Protein AF-A0A7V7XGS9-F1 (afdb_monomer)

Structure (mmCIF, N/CA/C/O backbone):
data_AF-A0A7V7XGS9-F1
#
_entry.id   AF-A0A7V7XGS9-F1
#
loop_
_atom_site.group_PDB
_atom_site.id
_atom_site.type_symbol
_atom_site.label_atom_id
_atom_site.label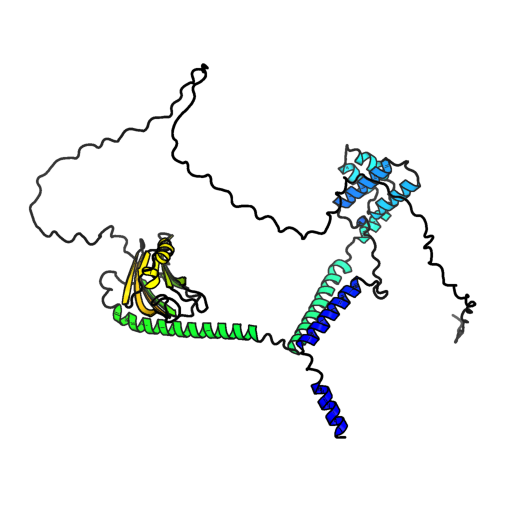_alt_id
_atom_site.label_comp_id
_atom_site.label_asym_id
_atom_site.label_entity_id
_atom_site.label_seq_id
_atom_site.pdbx_PDB_ins_code
_atom_site.Cartn_x
_atom_site.Cartn_y
_atom_site.Cartn_z
_atom_site.occupancy
_atom_site.B_iso_or_equiv
_atom_site.auth_seq_id
_atom_site.auth_comp_id
_atom_site.auth_asym_id
_atom_site.auth_atom_id
_atom_site.pdbx_PDB_model_num
ATOM 1 N N . MET A 1 1 ? 42.562 -49.412 29.687 1.00 55.22 1 MET A N 1
ATOM 2 C CA . MET A 1 1 ? 42.410 -48.013 29.217 1.00 55.22 1 MET A CA 1
ATOM 3 C C . MET A 1 1 ? 41.811 -47.921 27.812 1.00 55.22 1 MET A C 1
ATOM 5 O O . MET A 1 1 ? 40.943 -47.083 27.612 1.00 55.22 1 MET A O 1
ATOM 9 N N . GLU A 1 2 ? 42.191 -48.779 26.857 1.00 61.09 2 GLU A N 1
ATOM 10 C CA . GLU A 1 2 ? 41.624 -48.753 25.491 1.00 61.09 2 GLU A CA 1
ATOM 11 C C . GLU A 1 2 ? 40.155 -49.194 25.409 1.00 61.09 2 GLU A C 1
ATOM 13 O O . GLU A 1 2 ? 39.359 -48.478 24.814 1.00 61.09 2 GLU A O 1
ATOM 18 N N . ARG A 1 3 ? 39.739 -50.252 26.124 1.00 57.97 3 ARG A N 1
ATOM 19 C CA . ARG A 1 3 ? 38.319 -50.682 26.173 1.00 57.97 3 ARG A CA 1
ATOM 20 C C . ARG A 1 3 ? 37.342 -49.615 26.691 1.00 57.97 3 ARG A C 1
ATOM 22 O O . ARG A 1 3 ? 36.207 -49.552 26.239 1.00 57.97 3 ARG A O 1
ATOM 29 N N . ILE A 1 4 ? 37.774 -48.759 27.620 1.00 60.94 4 ILE A N 1
ATOM 30 C CA . ILE A 1 4 ? 36.944 -47.664 28.162 1.00 60.94 4 ILE A CA 1
ATOM 31 C C . ILE A 1 4 ? 36.828 -46.521 27.140 1.00 60.94 4 ILE A C 1
ATOM 33 O O . ILE A 1 4 ? 35.797 -45.856 27.043 1.00 60.94 4 ILE A O 1
ATOM 37 N N . ARG A 1 5 ? 37.878 -46.311 26.337 1.00 60.81 5 ARG A N 1
ATOM 38 C CA . ARG A 1 5 ? 37.898 -45.320 25.258 1.00 60.81 5 ARG A CA 1
ATOM 39 C C . ARG A 1 5 ? 36.966 -45.739 24.113 1.00 60.81 5 ARG A C 1
ATOM 41 O O . ARG A 1 5 ? 36.257 -44.889 23.582 1.00 60.81 5 ARG A O 1
ATOM 48 N N . ASP A 1 6 ? 36.907 -47.038 23.833 1.00 64.88 6 ASP A N 1
ATOM 49 C CA . ASP A 1 6 ? 36.059 -47.633 22.794 1.00 64.88 6 ASP A CA 1
ATOM 50 C C . ASP A 1 6 ? 34.569 -47.659 23.166 1.00 64.88 6 ASP A C 1
ATOM 52 O O . ASP A 1 6 ? 33.706 -47.340 22.346 1.00 64.88 6 ASP A O 1
ATOM 56 N N . LEU A 1 7 ? 34.253 -47.922 24.440 1.00 60.09 7 LEU A N 1
ATOM 57 C CA . LEU A 1 7 ? 32.881 -47.837 24.956 1.00 60.09 7 LEU A CA 1
ATOM 58 C C . LEU A 1 7 ? 32.335 -46.403 24.919 1.00 60.09 7 LEU A C 1
ATOM 60 O O . LEU A 1 7 ? 31.182 -46.187 24.554 1.00 60.09 7 LEU A O 1
ATOM 64 N N . ARG A 1 8 ? 33.168 -45.401 25.225 1.00 56.25 8 ARG A N 1
ATOM 65 C CA . ARG A 1 8 ? 32.782 -43.983 25.139 1.00 56.25 8 ARG A CA 1
ATOM 66 C C . ARG A 1 8 ? 32.550 -43.522 23.697 1.00 56.25 8 ARG A C 1
ATOM 68 O O . ARG A 1 8 ? 31.664 -42.703 23.458 1.00 56.25 8 ARG A O 1
ATOM 75 N N . ASN A 1 9 ? 33.324 -44.041 22.746 1.00 55.41 9 ASN A N 1
ATOM 76 C CA . ASN A 1 9 ? 33.142 -43.731 21.329 1.00 55.41 9 ASN A CA 1
ATOM 77 C C . ASN A 1 9 ? 31.916 -44.455 20.750 1.00 55.41 9 ASN A C 1
ATOM 79 O O . ASN A 1 9 ? 31.153 -43.833 20.020 1.00 55.41 9 ASN A O 1
ATOM 83 N N . SER A 1 10 ? 31.648 -45.697 21.164 1.00 56.78 10 SER A N 1
ATOM 84 C CA . SER A 1 10 ? 30.438 -46.435 20.766 1.00 56.78 10 SER A CA 1
ATOM 85 C C . SER A 1 10 ? 29.153 -45.833 21.353 1.00 56.78 10 SER A C 1
ATOM 87 O O . SER A 1 10 ? 28.139 -45.755 20.664 1.00 56.78 10 SER A O 1
ATOM 89 N N . ALA A 1 11 ? 29.195 -45.302 22.581 1.00 51.62 11 ALA A N 1
ATOM 90 C CA . ALA A 1 11 ? 28.055 -44.604 23.185 1.00 51.62 11 ALA A CA 1
ATOM 91 C C . ALA A 1 11 ? 27.705 -43.282 22.470 1.00 51.62 11 ALA A C 1
ATOM 93 O O . ALA A 1 11 ? 26.536 -42.909 22.398 1.00 51.62 11 ALA A O 1
ATOM 94 N N . ARG A 1 12 ? 28.696 -42.591 21.884 1.00 50.59 12 ARG A N 1
ATOM 95 C CA . ARG A 1 12 ? 28.474 -41.401 21.039 1.00 50.59 12 ARG A CA 1
ATOM 96 C C . ARG A 1 12 ? 27.896 -41.723 19.659 1.00 50.59 12 ARG A C 1
ATOM 98 O O . ARG A 1 12 ? 27.376 -40.819 19.017 1.00 50.59 12 ARG A O 1
ATOM 105 N N . VAL A 1 13 ? 27.986 -42.974 19.209 1.00 52.97 13 VAL A N 1
ATOM 106 C CA . VAL A 1 13 ? 27.478 -43.416 17.900 1.00 52.97 13 VAL A CA 1
ATOM 107 C C . VAL A 1 13 ? 26.014 -43.872 17.977 1.00 52.97 13 VAL A C 1
ATOM 109 O O . VAL A 1 13 ? 25.307 -43.797 16.977 1.00 52.97 13 VAL A O 1
ATOM 112 N N . MET A 1 14 ? 25.515 -44.273 19.153 1.00 52.50 14 MET A N 1
ATOM 113 C CA . MET A 1 14 ? 24.128 -44.744 19.315 1.00 52.50 14 MET A CA 1
ATOM 114 C C . MET A 1 14 ? 23.097 -43.666 19.669 1.00 52.50 14 MET A C 1
ATOM 116 O O . MET A 1 14 ? 21.901 -43.917 19.546 1.00 52.50 14 MET A O 1
ATOM 120 N N . LEU A 1 15 ? 23.521 -42.464 20.065 1.00 53.41 15 LEU A N 1
ATOM 121 C CA . LEU A 1 15 ? 22.613 -41.334 20.246 1.00 53.41 15 LEU A CA 1
ATOM 122 C C . LEU A 1 15 ? 22.899 -40.307 19.149 1.00 53.41 15 LEU A C 1
ATOM 124 O O . LEU A 1 15 ? 23.962 -39.680 19.189 1.00 53.41 15 LEU A O 1
ATOM 128 N N . PRO A 1 16 ? 21.999 -40.117 18.162 1.00 55.34 16 PRO A N 1
ATOM 129 C CA . PRO A 1 16 ? 22.164 -39.027 17.212 1.00 55.34 16 PRO A CA 1
ATOM 130 C C . PRO A 1 16 ? 22.300 -37.723 18.010 1.00 55.34 16 PRO A C 1
ATOM 132 O O . PRO A 1 16 ? 21.575 -37.554 18.997 1.00 55.34 16 PRO A O 1
ATOM 135 N N . PRO A 1 17 ? 23.216 -36.807 17.637 1.00 56.19 17 PRO A N 1
ATOM 136 C CA . PRO A 1 17 ? 23.360 -35.540 18.337 1.00 56.19 17 PRO A CA 1
ATOM 137 C C . PRO A 1 17 ? 21.985 -34.886 18.365 1.00 56.19 17 PRO A C 1
ATOM 139 O O . PRO A 1 17 ? 21.406 -34.611 17.309 1.00 56.19 17 PRO A O 1
ATOM 142 N N . PHE A 1 18 ? 21.429 -34.727 19.568 1.00 49.03 18 PHE A N 1
ATOM 143 C CA . PHE A 1 18 ? 20.113 -34.140 19.756 1.00 49.03 18 PHE A CA 1
ATOM 144 C C . PHE A 1 18 ? 20.161 -32.786 19.060 1.00 49.03 18 PHE A C 1
ATOM 146 O O . PHE A 1 18 ? 20.925 -31.905 19.462 1.00 49.03 18 PHE A O 1
ATOM 153 N N . LYS A 1 19 ? 19.457 -32.660 17.927 1.00 58.97 19 LYS A N 1
ATOM 154 C CA . LYS A 1 19 ? 19.549 -31.459 17.097 1.00 58.97 19 LYS A CA 1
ATOM 155 C C . LYS A 1 19 ? 19.255 -30.276 18.026 1.00 58.97 19 LYS A C 1
ATOM 157 O O . LYS A 1 19 ? 18.240 -30.326 18.720 1.00 58.97 19 LYS A O 1
ATOM 162 N N . PRO A 1 20 ? 20.071 -29.210 18.064 1.00 60.03 20 PRO A N 1
ATOM 163 C CA . PRO A 1 20 ? 19.854 -28.093 18.991 1.00 60.03 20 PRO A CA 1
ATOM 164 C C . PRO A 1 20 ? 18.480 -27.428 18.791 1.00 60.03 20 PRO A C 1
ATOM 166 O O . PRO A 1 20 ? 17.962 -26.757 19.675 1.00 60.03 20 PRO A O 1
ATOM 169 N N . ALA A 1 21 ? 17.843 -27.632 17.633 1.00 61.59 21 ALA A N 1
ATOM 170 C CA . ALA A 1 21 ? 16.441 -27.290 17.401 1.00 61.59 21 ALA A CA 1
ATOM 171 C C . ALA A 1 21 ? 15.451 -28.125 18.244 1.00 61.59 21 ALA A C 1
ATOM 173 O O . ALA A 1 21 ? 14.507 -27.565 18.787 1.00 61.59 21 ALA A O 1
ATOM 174 N N . LEU A 1 22 ? 15.682 -29.431 18.407 1.00 66.12 22 LEU A N 1
ATOM 175 C CA . LEU A 1 22 ? 14.804 -30.340 19.148 1.00 66.12 22 LEU A CA 1
ATOM 176 C C . LEU A 1 22 ? 14.868 -30.089 20.660 1.00 66.12 22 LEU A C 1
ATOM 178 O O . LEU A 1 22 ? 13.836 -30.101 21.321 1.00 66.12 22 LEU A O 1
ATOM 182 N N . GLY A 1 23 ? 16.055 -29.772 21.194 1.00 70.19 23 GLY A N 1
ATOM 183 C CA . GLY A 1 23 ? 16.205 -29.358 22.595 1.00 70.19 23 GLY A CA 1
ATOM 184 C C . GLY A 1 23 ? 15.439 -28.067 22.903 1.00 70.19 23 GLY A C 1
ATOM 185 O O . GLY A 1 23 ? 14.766 -27.974 23.921 1.00 70.19 23 GLY A O 1
ATOM 186 N N . ARG A 1 24 ? 15.458 -27.094 21.982 1.00 68.38 24 ARG A N 1
ATOM 187 C CA . ARG A 1 24 ? 14.721 -25.827 22.132 1.00 68.38 24 ARG A CA 1
ATOM 188 C C . ARG A 1 24 ? 13.206 -26.018 22.111 1.00 68.38 24 ARG A C 1
ATOM 190 O O . ARG A 1 24 ? 12.520 -25.456 22.956 1.00 68.38 24 ARG A O 1
ATOM 197 N N . VAL A 1 25 ? 12.697 -26.839 21.190 1.00 73.38 25 VAL A N 1
ATOM 198 C CA . VAL A 1 25 ? 11.266 -27.185 21.151 1.00 73.38 25 VAL A CA 1
ATOM 199 C C . VAL A 1 25 ? 10.862 -27.935 22.421 1.00 73.38 25 VAL A C 1
ATOM 201 O O . VAL A 1 25 ? 9.820 -27.639 22.988 1.00 73.38 25 VAL A O 1
ATOM 204 N N . PHE A 1 26 ? 11.706 -28.839 22.920 1.00 77.69 26 PHE A N 1
ATOM 205 C CA . PHE A 1 26 ? 11.456 -29.565 24.164 1.00 77.69 26 PHE A CA 1
ATOM 206 C C . PHE A 1 26 ? 11.329 -28.630 25.379 1.00 77.69 26 PHE A C 1
ATOM 208 O O . PHE A 1 26 ? 10.353 -28.733 26.117 1.00 77.69 26 PHE A O 1
ATOM 215 N N . PHE A 1 27 ? 12.244 -27.668 25.555 1.00 77.00 27 PHE A N 1
ATOM 216 C CA . PHE A 1 27 ? 12.152 -26.695 26.652 1.00 77.00 27 PHE A CA 1
ATOM 217 C C . PHE A 1 27 ? 10.974 -25.725 26.505 1.00 77.00 27 PHE A C 1
ATOM 219 O O . PHE A 1 27 ? 10.346 -25.396 27.507 1.00 77.00 27 PHE A O 1
ATOM 226 N N . LEU A 1 28 ? 10.631 -25.308 25.280 1.00 79.31 28 LEU A N 1
ATOM 227 C CA . LEU A 1 28 ? 9.434 -24.500 25.018 1.00 79.31 28 LEU A CA 1
ATOM 228 C C . LEU A 1 28 ? 8.164 -25.261 25.419 1.00 79.31 28 LEU A C 1
ATOM 230 O O . LEU A 1 28 ? 7.322 -24.729 26.134 1.00 79.31 28 LEU A O 1
ATOM 234 N N . VAL A 1 29 ? 8.043 -26.514 24.978 1.00 81.94 29 VAL A N 1
ATOM 235 C CA . VAL A 1 29 ? 6.889 -27.367 25.277 1.00 81.94 29 VAL A CA 1
ATOM 236 C C . VAL A 1 29 ? 6.793 -27.634 26.777 1.00 81.94 29 VAL A C 1
ATOM 238 O O . VAL A 1 29 ? 5.709 -27.514 27.334 1.00 81.94 29 VAL A O 1
ATOM 241 N N . ILE A 1 30 ? 7.911 -27.901 27.459 1.00 86.81 30 ILE A N 1
ATOM 242 C CA . ILE A 1 30 ? 7.936 -28.018 28.924 1.00 86.81 30 ILE A CA 1
ATOM 243 C C . ILE A 1 30 ? 7.507 -26.713 29.593 1.00 86.81 30 ILE A C 1
ATOM 245 O O . ILE A 1 30 ? 6.708 -26.760 30.519 1.00 86.81 30 ILE A O 1
ATOM 249 N N . GLY A 1 31 ? 7.984 -25.558 29.125 1.00 79.38 31 GLY A N 1
ATOM 250 C CA . GLY A 1 31 ? 7.589 -24.257 29.667 1.00 79.38 31 GLY A CA 1
ATOM 251 C C . GLY A 1 31 ? 6.089 -23.994 29.526 1.00 79.38 31 GLY A C 1
ATOM 252 O O . GLY A 1 31 ? 5.452 -23.566 30.483 1.00 79.38 31 GLY A O 1
ATOM 253 N N . ILE A 1 32 ? 5.507 -24.323 28.369 1.00 82.56 32 ILE A N 1
ATOM 254 C CA . ILE A 1 32 ? 4.060 -24.223 28.130 1.00 82.56 32 ILE A CA 1
ATOM 255 C C . ILE A 1 32 ? 3.294 -25.184 29.044 1.00 82.56 32 ILE A C 1
ATOM 257 O O . ILE A 1 32 ? 2.320 -24.778 29.669 1.00 82.56 32 ILE A O 1
ATOM 261 N N . ILE A 1 33 ? 3.741 -26.438 29.157 1.00 84.12 33 ILE A N 1
ATOM 262 C CA . ILE A 1 33 ? 3.102 -27.438 30.020 1.00 84.12 33 ILE A CA 1
ATOM 263 C C . ILE A 1 33 ? 3.162 -26.999 31.483 1.00 84.12 33 ILE A C 1
ATOM 265 O O . ILE A 1 33 ? 2.142 -27.052 32.155 1.00 84.12 33 ILE A O 1
ATOM 269 N N . LEU A 1 34 ? 4.313 -26.532 31.971 1.00 79.44 34 LEU A N 1
ATOM 270 C CA . LEU A 1 34 ? 4.462 -26.032 33.339 1.00 79.44 34 LEU A CA 1
ATOM 271 C C . LEU A 1 34 ? 3.622 -24.773 33.577 1.00 79.44 34 LEU A C 1
ATOM 273 O O . LEU A 1 34 ? 3.019 -24.651 34.637 1.00 79.44 34 LEU A O 1
ATOM 277 N N . GLY A 1 35 ? 3.527 -23.879 32.588 1.00 76.06 35 GLY A N 1
ATOM 278 C CA . GLY A 1 35 ? 2.653 -22.707 32.640 1.00 76.06 35 GLY A CA 1
ATOM 279 C C . GLY A 1 35 ? 1.179 -23.094 32.760 1.00 76.06 35 GLY A C 1
ATOM 280 O O . GLY A 1 35 ? 0.500 -22.648 33.678 1.00 76.06 35 GLY A O 1
ATOM 281 N N . ILE A 1 36 ? 0.691 -23.992 31.903 1.00 80.50 36 ILE A N 1
ATOM 282 C CA . ILE A 1 36 ? -0.688 -24.501 31.975 1.00 80.50 36 ILE A CA 1
ATOM 283 C C . ILE A 1 36 ? -0.916 -25.242 33.299 1.00 80.50 36 ILE A C 1
ATOM 285 O O . ILE A 1 36 ? -1.908 -25.000 33.980 1.00 80.50 36 ILE A O 1
ATOM 289 N N . LEU A 1 37 ? 0.016 -26.103 33.708 1.00 77.62 37 LEU A N 1
ATOM 290 C CA . LEU A 1 37 ? -0.088 -26.854 34.956 1.00 77.62 37 LEU A CA 1
ATOM 291 C C . LEU A 1 37 ? -0.127 -25.919 36.172 1.00 77.62 37 LEU A C 1
ATOM 293 O O . LEU A 1 37 ? -0.865 -26.198 37.105 1.00 77.62 37 LEU A O 1
ATOM 297 N N . SER A 1 38 ? 0.591 -24.791 36.144 1.00 67.25 38 SER A N 1
ATOM 298 C CA . SER A 1 38 ? 0.548 -23.790 37.219 1.00 67.25 38 SER A CA 1
ATOM 299 C C . SER A 1 38 ? -0.797 -23.068 37.347 1.00 67.25 38 SER A C 1
ATOM 301 O O . SER A 1 38 ? -1.124 -22.602 38.431 1.00 67.25 38 SER A O 1
ATOM 303 N N . VAL A 1 39 ? -1.583 -23.001 36.266 1.00 65.00 39 VAL A N 1
ATOM 304 C CA . VAL A 1 39 ? -2.936 -22.419 36.267 1.00 65.00 39 VAL A CA 1
ATOM 305 C C . VAL A 1 39 ? -3.985 -23.431 36.739 1.00 65.00 39 VAL A C 1
ATOM 307 O O . VAL A 1 39 ? -4.973 -23.043 37.352 1.00 65.00 39 VAL A O 1
ATOM 310 N N . TYR A 1 40 ? -3.787 -24.721 36.446 1.00 63.66 40 TYR A N 1
ATOM 311 C CA . TYR A 1 40 ? -4.786 -25.772 36.687 1.00 63.66 40 TYR A CA 1
ATOM 312 C C . TYR A 1 40 ? -4.530 -26.647 37.918 1.00 63.66 40 TYR A C 1
ATOM 314 O O . TYR A 1 40 ? -5.461 -27.289 38.399 1.00 63.66 40 TYR A O 1
ATOM 322 N N . MET A 1 41 ? -3.297 -26.727 38.419 1.00 68.00 41 MET A N 1
ATOM 323 C CA . MET A 1 41 ? -3.029 -27.352 39.710 1.00 68.00 41 MET A CA 1
ATOM 324 C C . MET A 1 41 ? -3.112 -26.292 40.797 1.00 68.00 41 MET A C 1
ATOM 326 O O . MET A 1 41 ? -2.354 -25.324 40.761 1.00 68.00 41 MET A O 1
ATOM 330 N N . ASP A 1 42 ? -3.951 -26.546 41.803 1.00 56.09 42 ASP A N 1
ATOM 331 C CA . ASP A 1 42 ? -3.935 -25.866 43.100 1.00 56.09 42 ASP A CA 1
ATOM 332 C C . ASP A 1 42 ? -2.609 -26.175 43.812 1.00 56.09 42 ASP A C 1
ATOM 334 O O . ASP A 1 42 ? -2.522 -26.977 44.743 1.00 56.09 42 ASP A O 1
ATOM 338 N N . LEU A 1 43 ? -1.517 -25.605 43.305 1.00 59.25 43 LEU A N 1
ATOM 339 C CA . LEU A 1 43 ? -0.212 -25.677 43.927 1.00 59.25 43 LEU A CA 1
ATOM 340 C C . LEU A 1 43 ? -0.299 -24.853 45.216 1.00 59.25 43 LEU A C 1
ATOM 342 O O . LEU A 1 43 ? -0.457 -23.630 45.144 1.00 59.25 43 LEU A O 1
ATOM 346 N N . PRO A 1 44 ? -0.127 -25.468 46.402 1.00 55.00 44 PRO A N 1
ATOM 347 C CA . PRO A 1 44 ? -0.198 -24.753 47.679 1.00 55.00 44 PRO A CA 1
ATOM 348 C C . PRO A 1 44 ? 0.892 -23.677 47.828 1.00 55.00 44 PRO A C 1
ATOM 350 O O . PRO A 1 44 ? 0.859 -22.890 48.764 1.00 55.00 44 PRO A O 1
ATOM 353 N N . LEU A 1 45 ? 1.845 -23.617 46.891 1.00 55.72 45 LEU A N 1
ATOM 354 C CA . LEU A 1 45 ? 2.868 -22.580 46.796 1.00 55.72 45 LEU A CA 1
ATOM 355 C C . LEU A 1 45 ? 2.336 -21.220 46.303 1.00 55.72 45 LEU A C 1
ATOM 357 O O . LEU A 1 45 ? 3.037 -20.232 46.491 1.00 55.72 45 LEU A O 1
ATOM 361 N N . ILE A 1 46 ? 1.152 -21.151 45.670 1.00 58.44 46 ILE A N 1
ATOM 362 C CA . ILE A 1 46 ? 0.665 -19.918 45.009 1.00 58.44 46 ILE A CA 1
ATOM 363 C C . ILE A 1 46 ? -0.575 -19.310 45.696 1.00 58.44 46 ILE A C 1
ATOM 365 O O . ILE A 1 46 ? -0.881 -18.147 45.464 1.00 58.44 46 ILE A O 1
ATOM 369 N N . GLY A 1 47 ? -1.259 -20.019 46.602 1.00 53.00 47 GLY A N 1
ATOM 370 C CA . GLY A 1 47 ? -2.336 -19.422 47.414 1.00 53.00 47 GLY A CA 1
ATOM 371 C C . GLY A 1 47 ? -3.480 -18.788 46.603 1.00 53.00 47 GLY A C 1
ATOM 372 O O . GLY A 1 47 ? -4.107 -17.841 47.070 1.00 53.00 47 GLY A O 1
ATOM 373 N N . LEU A 1 48 ? -3.728 -19.277 45.383 1.00 55.22 48 LEU A N 1
ATOM 374 C CA . LEU A 1 48 ? -4.813 -18.813 44.518 1.00 55.22 48 LEU A CA 1
ATOM 375 C C . LEU A 1 48 ? -6.159 -19.263 45.099 1.00 55.22 48 LEU A C 1
ATOM 377 O O . LEU A 1 48 ? -6.619 -20.374 44.860 1.00 55.22 48 LEU A O 1
ATOM 381 N N . GLU A 1 49 ? -6.788 -18.394 45.884 1.00 58.88 49 GLU A N 1
ATOM 382 C CA . GLU A 1 49 ? -8.179 -18.551 46.301 1.00 58.88 49 GLU A CA 1
ATOM 383 C C . GLU A 1 49 ? -9.078 -17.850 45.271 1.00 58.88 49 GLU A C 1
ATOM 385 O O . GLU A 1 49 ? -9.068 -16.623 45.150 1.00 58.88 49 GLU A O 1
ATOM 390 N N . TRP A 1 50 ? -9.857 -18.620 44.506 1.00 55.09 50 TRP A N 1
ATOM 391 C CA . TRP A 1 50 ? -10.876 -18.065 43.612 1.00 55.09 50 TRP A CA 1
ATOM 392 C C . TRP A 1 50 ? -12.029 -17.500 44.450 1.00 55.09 50 TRP A C 1
ATOM 394 O O . TRP A 1 50 ? -12.960 -18.218 44.812 1.00 55.09 50 TRP A O 1
ATOM 404 N N . ARG A 1 51 ? -11.969 -16.208 44.787 1.00 57.06 51 ARG A N 1
ATOM 405 C CA . ARG A 1 51 ? -13.094 -15.501 45.410 1.00 57.06 51 ARG A CA 1
ATOM 406 C C . ARG A 1 51 ? -14.035 -14.998 44.321 1.00 57.06 51 ARG A C 1
ATOM 408 O O . ARG A 1 51 ? -13.601 -14.317 43.395 1.00 57.06 51 ARG A O 1
ATOM 415 N N . ASN A 1 52 ? -15.321 -15.339 44.429 1.00 62.25 52 ASN A N 1
ATOM 416 C CA . ASN A 1 52 ? -16.351 -14.708 43.605 1.00 62.25 52 ASN A CA 1
ATOM 417 C C . ASN A 1 52 ? -16.261 -13.190 43.789 1.00 62.25 52 ASN A C 1
ATOM 419 O O . ASN A 1 52 ? -16.117 -12.723 44.918 1.00 62.25 52 ASN A O 1
ATOM 423 N N . ALA A 1 53 ? -16.324 -12.442 42.688 1.00 66.69 53 ALA A N 1
ATOM 424 C CA . ALA A 1 53 ? -16.283 -10.989 42.741 1.00 66.69 53 ALA A CA 1
ATOM 425 C C . ALA A 1 53 ? -17.474 -10.465 43.558 1.00 66.69 53 ALA A C 1
ATOM 427 O O . ALA A 1 53 ? -18.620 -10.843 43.303 1.00 66.69 53 ALA A O 1
ATOM 428 N N . ASP A 1 54 ? -17.192 -9.612 44.543 1.00 77.44 54 ASP A N 1
ATOM 429 C CA . ASP A 1 54 ? -18.224 -8.900 45.290 1.00 77.44 54 ASP A CA 1
ATOM 430 C C . ASP A 1 54 ? -19.036 -7.976 44.357 1.00 77.44 54 ASP A C 1
ATOM 432 O O . ASP A 1 54 ? -18.479 -7.459 43.379 1.00 77.44 54 ASP A O 1
ATOM 436 N N . PRO A 1 55 ? -20.336 -7.733 44.639 1.00 81.25 55 PRO A N 1
ATOM 437 C CA . PRO A 1 55 ? -21.199 -6.893 43.800 1.00 81.25 55 PRO A CA 1
ATOM 438 C C . PRO A 1 55 ? -20.644 -5.479 43.591 1.00 81.25 55 PRO A C 1
ATOM 440 O O . PRO A 1 55 ? -20.917 -4.854 42.571 1.00 81.25 55 PRO A O 1
ATOM 443 N N . VAL A 1 56 ? -19.813 -4.993 44.517 1.00 83.75 56 VAL A N 1
ATOM 444 C CA . VAL A 1 56 ? -19.108 -3.709 44.420 1.00 83.75 56 VAL A CA 1
ATOM 445 C C . VAL A 1 56 ? -18.270 -3.596 43.130 1.00 83.75 56 VAL A C 1
ATOM 447 O O . VAL A 1 56 ? -18.188 -2.524 42.529 1.00 83.75 56 VAL A O 1
ATOM 450 N N . HIS A 1 57 ? -17.712 -4.708 42.635 1.00 82.38 57 HIS A N 1
ATOM 451 C CA . HIS A 1 57 ? -16.874 -4.750 41.430 1.00 82.38 57 HIS A CA 1
ATOM 452 C C . HIS A 1 57 ? -17.660 -4.767 40.112 1.00 82.38 57 HIS A C 1
ATOM 454 O O . HIS A 1 57 ? -17.051 -4.758 39.040 1.00 82.38 57 HIS A O 1
ATOM 460 N N . LEU A 1 58 ? -18.993 -4.807 40.163 1.00 82.38 58 LEU A N 1
ATOM 461 C CA . LEU A 1 58 ? -19.822 -4.704 38.968 1.00 82.38 58 LEU A CA 1
ATOM 462 C C . LEU A 1 58 ? -19.712 -3.300 38.349 1.00 82.38 58 LEU A C 1
ATOM 464 O O . LEU A 1 58 ? -19.427 -2.303 39.023 1.00 82.38 58 LEU A O 1
ATOM 468 N N . ASN A 1 59 ? -19.972 -3.219 37.043 1.00 84.69 59 ASN A N 1
ATOM 469 C CA . ASN A 1 59 ? -20.165 -1.943 36.360 1.00 84.69 59 ASN A CA 1
ATOM 470 C C . ASN A 1 59 ? -21.353 -1.187 36.987 1.00 84.69 59 ASN A C 1
ATOM 472 O O . ASN A 1 59 ? -22.285 -1.810 37.488 1.00 84.69 59 ASN A O 1
ATOM 476 N N . GLU A 1 60 ? -21.347 0.145 36.949 1.00 81.69 60 GLU A N 1
ATOM 477 C CA . GLU A 1 60 ? -22.370 1.002 37.569 1.00 81.69 60 GLU A CA 1
ATOM 478 C C . GLU A 1 60 ? -23.802 0.617 37.168 1.00 81.69 60 GLU A C 1
ATOM 480 O O . GLU A 1 60 ? -24.650 0.436 38.037 1.00 81.69 60 GLU A O 1
ATOM 485 N N . GLY A 1 61 ? -24.058 0.362 35.879 1.00 84.56 61 GLY A N 1
ATOM 486 C CA . GLY A 1 61 ? -25.390 -0.059 35.418 1.00 84.56 61 GLY A CA 1
ATOM 487 C C . GLY A 1 61 ? -25.838 -1.434 35.941 1.00 84.56 61 GLY A C 1
ATOM 488 O O . GLY A 1 61 ? -27.025 -1.651 36.211 1.00 84.56 61 GLY A O 1
ATOM 489 N N . ASP A 1 62 ? -24.896 -2.360 36.130 1.00 87.31 62 ASP A N 1
ATOM 490 C CA . ASP A 1 62 ? -25.180 -3.691 36.673 1.00 87.31 62 ASP A CA 1
ATOM 491 C C . ASP A 1 62 ? -25.371 -3.633 38.194 1.00 87.31 62 ASP A C 1
ATOM 493 O O . ASP A 1 62 ? -26.242 -4.326 38.722 1.00 87.31 62 ASP A O 1
ATOM 497 N N . LYS A 1 63 ? -24.630 -2.755 38.887 1.00 89.06 63 LYS A N 1
ATOM 498 C CA . LYS A 1 63 ? -24.821 -2.457 40.316 1.00 89.06 63 LYS A CA 1
ATOM 499 C C . LYS A 1 63 ? -26.205 -1.897 40.585 1.00 89.06 63 LYS A C 1
ATOM 501 O O . LYS A 1 63 ? -26.920 -2.436 41.426 1.00 89.06 63 LYS A O 1
ATOM 506 N N . ASP A 1 64 ? -26.620 -0.894 39.817 1.00 91.06 64 ASP A N 1
ATOM 507 C CA . ASP A 1 64 ? -27.961 -0.319 39.915 1.00 91.06 64 ASP A CA 1
ATOM 508 C C . ASP A 1 64 ? -29.040 -1.387 39.733 1.00 91.06 64 ASP A C 1
ATOM 510 O O . ASP A 1 64 ? -30.004 -1.454 40.495 1.00 91.06 64 ASP A O 1
ATOM 514 N N . THR A 1 65 ? -28.883 -2.249 38.728 1.00 91.25 65 THR A N 1
ATOM 515 C CA . THR A 1 65 ? -29.840 -3.328 38.451 1.00 91.25 65 THR A CA 1
ATOM 516 C C . THR A 1 65 ? -29.874 -4.349 39.587 1.00 91.25 65 THR A C 1
ATOM 518 O O . THR A 1 65 ? -30.948 -4.782 40.008 1.00 91.25 65 THR A O 1
ATOM 521 N N . TRP A 1 66 ? -28.710 -4.708 40.120 1.00 91.50 66 TRP A N 1
ATOM 522 C CA . TRP A 1 66 ? -28.584 -5.633 41.236 1.00 91.50 66 TRP A CA 1
ATOM 523 C C . TRP A 1 66 ? -29.238 -5.084 42.513 1.00 91.50 66 TRP A C 1
ATOM 525 O O . TRP A 1 66 ? -30.046 -5.777 43.132 1.00 91.50 66 TRP A O 1
ATOM 535 N N . VAL A 1 67 ? -28.986 -3.815 42.846 1.00 93.81 67 VAL A N 1
ATOM 536 C CA . VAL A 1 67 ? -29.572 -3.116 44.004 1.00 93.81 67 VAL A CA 1
ATOM 537 C C . VAL A 1 67 ? -31.088 -2.981 43.866 1.00 93.81 67 VAL A C 1
ATOM 539 O O . VAL A 1 67 ? -31.820 -3.259 44.818 1.00 93.81 67 VAL A O 1
ATOM 542 N N . LYS A 1 68 ? -31.592 -2.632 42.673 1.00 93.69 68 LYS A N 1
ATOM 543 C CA . LYS A 1 68 ? -33.039 -2.605 42.390 1.00 93.69 68 LYS A CA 1
ATOM 544 C C . LYS A 1 68 ? -33.676 -3.972 42.622 1.00 93.69 68 LYS A C 1
ATOM 546 O O . LYS A 1 68 ? -34.724 -4.056 43.256 1.00 93.69 68 LYS A O 1
ATOM 551 N N . ASN A 1 69 ? -33.038 -5.044 42.157 1.00 93.44 69 ASN A N 1
ATOM 552 C CA . ASN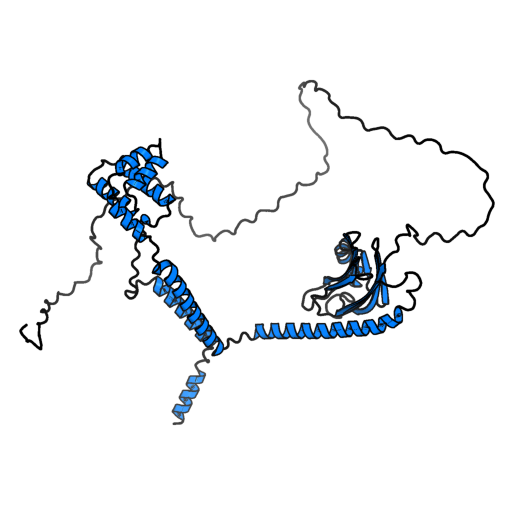 A 1 69 ? -33.541 -6.401 42.354 1.00 93.44 69 ASN A CA 1
ATOM 553 C C . ASN A 1 69 ? -33.527 -6.808 43.833 1.00 93.44 69 ASN A C 1
ATOM 555 O O . ASN A 1 69 ? -34.516 -7.361 44.308 1.00 93.44 69 ASN A O 1
ATOM 559 N N . ALA A 1 70 ? -32.465 -6.486 44.577 1.00 92.12 70 ALA A N 1
ATOM 560 C CA . ALA A 1 70 ? -32.398 -6.723 46.020 1.00 92.12 70 ALA A CA 1
ATOM 561 C C . ALA A 1 70 ? -33.528 -5.988 46.766 1.00 92.12 70 ALA A C 1
ATOM 563 O O . ALA A 1 70 ? -34.226 -6.577 47.594 1.00 92.12 70 ALA A O 1
ATOM 564 N N . ALA A 1 71 ? -33.783 -4.728 46.404 1.00 93.12 71 ALA A N 1
ATOM 565 C CA . ALA A 1 71 ? -34.876 -3.937 46.957 1.00 93.12 71 ALA A CA 1
ATOM 566 C C . ALA A 1 71 ? -36.257 -4.537 46.636 1.00 93.12 71 ALA A C 1
ATOM 568 O O . ALA A 1 71 ? -37.121 -4.629 47.511 1.00 93.12 71 ALA A O 1
ATOM 569 N N . ILE A 1 72 ? -36.469 -4.999 45.398 1.00 93.00 72 ILE A N 1
ATOM 570 C CA . ILE A 1 72 ? -37.712 -5.665 44.984 1.00 93.00 72 ILE A CA 1
ATOM 571 C C . ILE A 1 72 ? -37.920 -6.956 45.784 1.00 93.00 72 ILE A C 1
ATOM 573 O O . ILE A 1 72 ? -39.008 -7.158 46.328 1.00 93.00 72 ILE A O 1
ATOM 577 N N . VAL A 1 73 ? -36.886 -7.791 45.922 1.00 91.06 73 VAL A N 1
ATOM 578 C CA . VAL A 1 73 ? -36.935 -9.025 46.722 1.00 91.06 73 VAL A CA 1
ATOM 579 C C . VAL A 1 73 ? -37.309 -8.716 48.171 1.00 91.06 73 VAL A C 1
ATOM 581 O O . VAL A 1 73 ? -38.196 -9.366 48.723 1.00 91.06 73 VAL A O 1
ATOM 584 N N . TYR A 1 74 ? -36.718 -7.679 48.769 1.00 91.62 74 TYR A N 1
ATOM 585 C CA . TYR A 1 74 ? -37.089 -7.238 50.113 1.00 91.62 74 TYR A CA 1
ATOM 586 C C . TYR A 1 74 ? -38.557 -6.807 50.195 1.00 91.62 74 TYR A C 1
ATOM 588 O O . TYR A 1 74 ? -39.277 -7.217 51.106 1.00 91.62 74 TYR A O 1
ATOM 596 N N . SER A 1 75 ? -39.023 -6.022 49.220 1.00 90.00 75 SER A N 1
ATOM 597 C CA . SER A 1 75 ? -40.388 -5.488 49.197 1.00 90.00 75 SER A CA 1
ATOM 598 C C . SER A 1 75 ? -41.472 -6.570 49.097 1.00 90.00 75 SER A C 1
ATOM 600 O O . SER A 1 75 ? -42.571 -6.376 49.626 1.00 90.00 75 SER A O 1
ATOM 602 N N . GLN A 1 76 ? -41.146 -7.693 48.446 1.00 88.88 76 GLN A N 1
ATOM 603 C CA . GLN A 1 76 ? -42.020 -8.852 48.244 1.00 88.88 76 GLN A CA 1
ATOM 604 C C . GLN A 1 76 ? -41.893 -9.909 49.349 1.00 88.88 76 GLN A C 1
ATOM 606 O O . GLN A 1 76 ? -42.728 -10.806 49.433 1.00 88.88 76 GLN A O 1
ATOM 611 N N . SER A 1 77 ? -40.855 -9.823 50.182 1.00 88.38 77 SER A N 1
ATOM 612 C CA . SER A 1 77 ? -40.641 -10.733 51.304 1.00 88.38 77 SER A CA 1
ATOM 613 C C . SER A 1 77 ? -41.532 -10.398 52.503 1.00 88.38 77 SER A C 1
ATOM 615 O O . SER A 1 77 ? -42.074 -9.295 52.618 1.00 88.38 77 SER A O 1
ATOM 617 N N . ASP A 1 78 ? -41.576 -11.309 53.476 1.00 86.19 78 ASP A N 1
ATOM 618 C CA . ASP A 1 78 ? -42.236 -11.092 54.770 1.00 86.19 78 ASP A CA 1
ATOM 619 C C . ASP A 1 78 ? -41.548 -10.019 55.642 1.00 86.19 78 ASP A C 1
ATOM 621 O O . ASP A 1 78 ? -41.962 -9.789 56.777 1.00 86.19 78 ASP A O 1
ATOM 625 N N . ARG A 1 79 ? -40.483 -9.366 55.139 1.00 85.00 79 ARG A N 1
ATOM 626 C CA . ARG A 1 79 ? -39.664 -8.364 55.848 1.00 85.00 79 ARG A CA 1
ATOM 627 C C . ARG A 1 79 ? -39.203 -8.841 57.228 1.00 85.00 79 ARG A C 1
ATOM 629 O O . ARG A 1 79 ? -39.069 -8.048 58.159 1.00 85.00 79 ARG A O 1
ATOM 636 N N . SER A 1 80 ? -38.958 -10.145 57.357 1.00 87.38 80 SER A N 1
ATOM 637 C CA . SER A 1 80 ? -38.413 -10.717 58.581 1.00 87.38 80 SER A CA 1
ATOM 638 C C . SER A 1 80 ? -37.031 -10.133 58.863 1.00 87.38 80 SER A C 1
ATOM 640 O O . SER A 1 80 ? -36.307 -9.731 57.949 1.00 87.38 80 SER A O 1
ATOM 642 N N . GLU A 1 81 ? -36.649 -10.107 60.137 1.00 88.25 81 GLU A N 1
ATOM 643 C CA . GLU A 1 81 ? -35.357 -9.566 60.568 1.00 88.25 81 GLU A CA 1
ATOM 644 C C . GLU A 1 81 ? -34.184 -10.256 59.853 1.00 88.25 81 GLU A C 1
ATOM 646 O O . GLU A 1 81 ? -33.257 -9.591 59.403 1.00 88.25 81 GLU A O 1
ATOM 651 N N . ALA A 1 82 ? -34.289 -11.569 59.615 1.00 88.62 82 ALA A N 1
ATOM 652 C CA . ALA A 1 82 ? -33.300 -12.332 58.856 1.00 88.62 82 ALA A CA 1
ATOM 653 C C . ALA A 1 82 ? -33.157 -11.852 57.399 1.00 88.62 82 ALA A C 1
ATOM 655 O O . ALA A 1 82 ? -32.040 -11.719 56.902 1.00 88.62 82 ALA A O 1
ATOM 656 N N . VAL A 1 83 ? -34.269 -11.556 56.715 1.00 88.81 83 VAL A N 1
ATOM 657 C CA . VAL A 1 83 ? -34.237 -11.048 55.333 1.00 88.81 83 VAL A CA 1
ATOM 658 C C . VAL A 1 83 ? -33.733 -9.607 55.303 1.00 88.81 83 VAL A C 1
ATOM 660 O O . VAL A 1 83 ? -32.935 -9.261 54.438 1.00 88.81 83 VAL A O 1
ATOM 663 N N . ALA A 1 84 ? -34.130 -8.775 56.268 1.00 89.31 84 ALA A N 1
ATOM 664 C CA . ALA A 1 84 ? -33.614 -7.414 56.397 1.00 89.31 84 ALA A CA 1
ATOM 665 C C . ALA A 1 84 ? -32.093 -7.402 56.608 1.00 89.31 84 ALA A C 1
ATOM 667 O O . ALA A 1 84 ? -31.396 -6.597 55.998 1.00 89.31 84 ALA A O 1
ATOM 668 N N . GLN A 1 85 ? -31.572 -8.323 57.419 1.00 91.25 85 GLN A N 1
ATOM 669 C CA . GLN A 1 85 ? -30.144 -8.439 57.705 1.00 91.25 85 GLN A CA 1
ATOM 670 C C . GLN A 1 85 ? -29.350 -8.984 56.509 1.00 91.25 85 GLN A C 1
ATOM 672 O O . GLN A 1 85 ? -28.240 -8.521 56.250 1.00 91.25 85 GLN A O 1
ATOM 677 N N . GLN A 1 86 ? -29.933 -9.910 55.742 1.00 90.38 86 GLN A N 1
ATOM 678 C CA . GLN A 1 86 ? -29.348 -10.378 54.487 1.00 90.38 86 GLN A CA 1
ATOM 679 C C . GLN A 1 86 ? -29.277 -9.248 53.452 1.00 90.38 86 GLN A C 1
ATOM 681 O O . GLN A 1 86 ? -28.202 -8.964 52.936 1.00 90.38 86 GLN A O 1
ATOM 686 N N . ILE A 1 87 ? -30.396 -8.561 53.203 1.00 92.25 87 ILE A N 1
ATOM 687 C CA . ILE A 1 87 ? -30.465 -7.459 52.235 1.00 92.25 87 ILE A CA 1
ATOM 688 C C . ILE A 1 87 ? -29.562 -6.299 52.654 1.00 92.25 87 ILE A C 1
ATOM 690 O O . ILE A 1 87 ? -28.906 -5.703 51.808 1.00 92.25 87 ILE A O 1
ATOM 694 N N . LYS A 1 88 ? -29.463 -6.015 53.956 1.00 93.31 88 LYS A N 1
ATOM 695 C CA . LYS A 1 88 ? -28.490 -5.063 54.493 1.00 93.31 88 LYS A CA 1
ATOM 696 C C . LYS A 1 88 ? -27.062 -5.430 54.076 1.00 93.31 88 LYS A C 1
ATOM 698 O O . LYS A 1 88 ? -26.389 -4.605 53.469 1.00 93.31 88 LYS A O 1
ATOM 703 N N . SER A 1 89 ? -26.626 -6.659 54.366 1.00 90.12 89 SER A N 1
ATOM 704 C CA . SER A 1 89 ? -25.274 -7.118 54.019 1.00 90.12 89 SER A CA 1
ATOM 705 C C . SER A 1 89 ? -25.029 -7.091 52.512 1.00 90.12 89 SER A C 1
ATOM 707 O O . SER A 1 89 ? -23.936 -6.744 52.075 1.00 90.12 89 SER A O 1
ATOM 709 N N . ASP A 1 90 ? -26.039 -7.441 51.724 1.00 90.12 90 ASP A N 1
ATOM 710 C CA . ASP A 1 90 ? -25.989 -7.436 50.269 1.00 90.12 90 ASP A CA 1
ATOM 711 C C . ASP A 1 90 ? -25.803 -6.004 49.722 1.00 90.12 90 ASP A C 1
ATOM 713 O O . ASP A 1 90 ? -24.908 -5.762 48.911 1.00 90.12 90 ASP A O 1
ATOM 717 N N . LEU A 1 91 ? -26.581 -5.031 50.208 1.00 91.88 91 LEU A N 1
ATOM 718 C CA . LEU A 1 91 ? -26.470 -3.621 49.811 1.00 91.88 91 LEU A CA 1
ATOM 719 C C . LEU A 1 91 ? -25.133 -2.999 50.235 1.00 91.88 91 LEU A C 1
ATOM 721 O O . LEU A 1 91 ? -24.499 -2.309 49.436 1.00 91.88 91 LEU A O 1
ATOM 725 N N . GLU A 1 92 ? -24.667 -3.298 51.449 1.00 91.56 92 GLU A N 1
ATOM 726 C CA . GLU A 1 92 ? -23.355 -2.864 51.944 1.00 91.56 92 GLU A CA 1
ATOM 727 C C . GLU A 1 92 ? -22.222 -3.438 51.078 1.00 91.56 92 GLU A C 1
ATOM 729 O O . GLU A 1 92 ? -21.358 -2.689 50.632 1.00 91.56 92 GLU A O 1
ATOM 734 N N . ARG A 1 93 ? -22.282 -4.729 50.716 1.00 88.12 93 ARG A N 1
ATOM 735 C CA . ARG A 1 93 ? -21.325 -5.382 49.796 1.00 88.12 93 ARG A CA 1
ATOM 736 C C . ARG A 1 93 ? -21.414 -4.905 48.350 1.00 88.12 93 ARG A C 1
ATOM 738 O O . ARG A 1 93 ? -20.508 -5.184 47.571 1.00 88.12 93 ARG A O 1
ATOM 745 N N . ALA A 1 94 ? -22.495 -4.241 47.955 1.00 88.56 94 ALA A N 1
ATOM 746 C CA . ALA A 1 94 ? -22.571 -3.523 46.684 1.00 88.56 94 ALA A CA 1
ATOM 747 C C . ALA A 1 94 ? -22.016 -2.095 46.788 1.00 88.56 94 ALA A C 1
ATOM 749 O O . ALA A 1 94 ? -21.873 -1.417 45.769 1.00 88.56 94 ALA A O 1
ATOM 750 N N . GLY A 1 95 ? -21.711 -1.640 48.006 1.00 89.50 95 GLY A N 1
ATOM 751 C CA . GLY A 1 95 ? -21.334 -0.272 48.306 1.00 89.50 95 GLY A CA 1
ATOM 752 C C . GLY A 1 95 ? -22.502 0.693 48.131 1.00 89.50 95 GLY A C 1
ATOM 753 O O . GLY A 1 95 ? -22.296 1.760 47.577 1.00 89.50 95 GLY A O 1
ATOM 754 N N . TYR A 1 96 ? -23.741 0.344 48.485 1.00 91.56 96 TYR A N 1
ATOM 755 C CA . TYR A 1 96 ? -24.881 1.273 48.428 1.00 91.56 96 TYR A CA 1
ATOM 756 C C . TYR A 1 96 ? -25.359 1.607 49.837 1.00 91.56 96 TYR A C 1
ATOM 758 O O . TYR A 1 96 ? -25.903 0.750 50.532 1.00 91.56 96 TYR A O 1
ATOM 766 N N . GLY A 1 97 ? -25.159 2.862 50.242 1.00 91.38 97 GLY A N 1
ATOM 767 C CA . GLY A 1 97 ? -25.661 3.406 51.493 1.00 91.38 97 GLY A CA 1
ATOM 768 C C . GLY A 1 97 ? -27.026 4.087 51.329 1.00 91.38 97 GLY A C 1
ATOM 769 O O . GLY A 1 97 ? -27.610 4.113 50.236 1.00 91.38 97 GLY A O 1
ATOM 770 N N . PRO A 1 98 ? -27.562 4.666 52.416 1.00 92.69 98 PRO A N 1
ATOM 771 C CA . PRO A 1 98 ? -28.832 5.389 52.389 1.00 92.69 98 PRO A CA 1
ATOM 772 C C . PRO A 1 98 ? -28.886 6.546 51.390 1.00 92.69 98 PRO A C 1
ATOM 774 O O . PRO A 1 98 ? -29.956 6.848 50.848 1.00 92.69 98 PRO A O 1
ATOM 777 N N . THR A 1 99 ? -27.747 7.193 51.139 1.00 91.88 99 THR A N 1
ATOM 778 C CA . THR A 1 99 ? -27.662 8.331 50.218 1.00 91.88 99 THR A CA 1
ATOM 779 C C . THR A 1 99 ? -27.873 7.871 48.780 1.00 91.88 99 THR A C 1
ATOM 781 O O . THR A 1 99 ? -28.731 8.396 48.074 1.00 91.88 99 THR A O 1
ATOM 784 N N . GLU A 1 100 ? -27.176 6.819 48.363 1.00 91.12 100 GLU A N 1
ATOM 785 C CA . GLU A 1 100 ? -27.154 6.389 46.963 1.00 91.12 100 GLU A CA 1
ATOM 786 C C . GLU A 1 100 ? -28.370 5.559 46.595 1.00 91.12 100 GLU A C 1
ATOM 788 O O . GLU A 1 100 ? -28.861 5.639 45.473 1.00 91.12 100 GLU A O 1
ATOM 793 N N . ILE A 1 101 ? -28.935 4.831 47.559 1.00 93.69 101 ILE A N 1
ATOM 794 C CA . ILE A 1 101 ? -30.266 4.243 47.393 1.00 93.69 101 ILE A CA 1
ATOM 795 C C . ILE A 1 101 ? -31.317 5.350 47.247 1.00 93.69 101 ILE A C 1
ATOM 797 O O . ILE A 1 101 ? -32.243 5.206 46.450 1.00 93.69 101 ILE A O 1
ATOM 801 N N . GLY A 1 102 ? -31.171 6.465 47.971 1.00 92.88 102 GLY A N 1
ATOM 802 C CA . GLY A 1 102 ? -32.040 7.636 47.842 1.00 92.88 102 GLY A CA 1
ATOM 803 C C . GLY A 1 102 ? -31.957 8.288 46.461 1.00 92.88 102 GLY A C 1
ATOM 804 O O . GLY A 1 102 ? -32.987 8.566 45.844 1.00 92.88 102 GLY A O 1
ATOM 805 N N . GLU A 1 103 ? -30.746 8.471 45.939 1.00 93.19 103 GLU A N 1
ATOM 806 C CA . GLU A 1 103 ? -30.512 8.961 44.577 1.00 93.19 103 GLU A CA 1
ATOM 807 C C . GLU A 1 103 ? -31.072 7.998 43.526 1.00 93.19 103 GLU A C 1
ATOM 809 O O . GLU A 1 103 ? -31.779 8.419 42.606 1.00 93.19 103 GLU A O 1
ATOM 814 N N . LEU A 1 104 ? -30.851 6.693 43.701 1.00 92.75 104 LEU A N 1
ATOM 815 C CA . LEU A 1 104 ? -31.391 5.673 42.810 1.00 92.75 104 LEU A CA 1
ATOM 816 C C . LEU A 1 104 ? -32.925 5.646 42.862 1.00 92.75 104 LEU A C 1
ATOM 818 O O . LEU A 1 104 ? -33.576 5.513 41.826 1.00 92.75 104 LEU A O 1
ATOM 822 N N . ALA A 1 105 ? -33.535 5.837 44.033 1.00 93.81 105 ALA A N 1
ATOM 823 C CA . ALA A 1 105 ? -34.984 5.965 44.165 1.00 93.81 105 ALA A CA 1
ATOM 824 C C . ALA A 1 105 ? -35.502 7.221 43.447 1.00 93.81 105 ALA A C 1
ATOM 826 O O . ALA A 1 105 ? -36.508 7.153 42.736 1.00 93.81 105 ALA A O 1
ATOM 827 N N . ALA A 1 106 ? -34.796 8.349 43.569 1.00 94.00 106 ALA A N 1
ATOM 828 C CA . ALA A 1 106 ? -35.124 9.585 42.865 1.00 94.00 106 ALA A CA 1
ATOM 829 C C . ALA A 1 106 ? -34.991 9.442 41.338 1.00 94.00 106 ALA A C 1
ATOM 831 O O . ALA A 1 106 ? -35.803 10.003 40.603 1.00 94.00 106 ALA A O 1
ATOM 832 N N . ALA A 1 107 ? -34.030 8.657 40.852 1.00 92.75 107 ALA A N 1
ATOM 833 C CA . ALA A 1 107 ? -33.868 8.357 39.430 1.00 92.75 107 ALA A CA 1
ATOM 834 C C . ALA A 1 107 ? -34.964 7.427 38.870 1.00 92.75 107 ALA A C 1
ATOM 836 O O . ALA A 1 107 ? -35.181 7.396 37.662 1.00 92.75 107 ALA A O 1
ATOM 837 N N . ASN A 1 108 ? -35.672 6.678 39.726 1.00 93.00 108 ASN A N 1
ATOM 838 C CA . ASN A 1 108 ? -36.729 5.736 39.329 1.00 93.00 108 ASN A CA 1
ATOM 839 C C . ASN A 1 108 ? -38.132 6.209 39.767 1.00 93.00 108 ASN A C 1
ATOM 841 O O . ASN A 1 108 ? -39.018 5.388 40.011 1.00 93.00 108 ASN A O 1
ATOM 845 N N . GLN A 1 109 ? -38.348 7.526 39.866 1.00 91.06 109 GLN A N 1
ATOM 846 C CA . GLN A 1 109 ? -39.615 8.125 40.301 1.00 91.06 109 GLN A CA 1
ATOM 847 C C . GLN A 1 109 ? -40.841 7.619 39.525 1.00 91.06 109 GLN A C 1
ATOM 849 O O . GLN A 1 109 ? -40.825 7.521 38.300 1.00 91.06 109 GLN A O 1
ATOM 854 N N . GLY A 1 110 ? -41.927 7.340 40.250 1.00 87.81 110 GLY A N 1
ATOM 855 C CA . GLY A 1 110 ? -43.202 6.904 39.671 1.00 87.81 110 GLY A CA 1
ATOM 856 C C . GLY A 1 110 ? -43.239 5.435 39.238 1.00 87.81 110 GLY A C 1
ATOM 857 O O . GLY A 1 110 ? -44.199 5.023 38.593 1.00 87.81 110 GLY A O 1
ATOM 858 N N . THR A 1 111 ? -42.219 4.647 39.588 1.00 91.69 111 THR A N 1
ATOM 859 C CA . THR A 1 111 ? -42.170 3.200 39.333 1.00 91.69 111 THR A CA 1
ATOM 860 C C . THR A 1 111 ? -42.335 2.402 40.625 1.00 91.69 111 THR A C 1
ATOM 862 O O . THR A 1 111 ? -42.002 2.882 41.709 1.00 91.69 111 THR A O 1
ATOM 865 N N . ASP A 1 112 ? -42.760 1.141 40.514 1.00 87.19 112 ASP A N 1
ATOM 866 C CA . ASP A 1 112 ? -42.836 0.217 41.659 1.00 87.19 112 ASP A CA 1
ATOM 867 C C . ASP A 1 112 ? -41.465 0.006 42.333 1.00 87.19 112 ASP A C 1
ATOM 869 O O . ASP A 1 112 ? -41.368 -0.256 43.534 1.00 87.19 112 ASP A O 1
ATOM 873 N N . VAL A 1 113 ? -40.383 0.193 41.570 1.00 92.06 113 VAL A N 1
ATOM 874 C CA . VAL A 1 113 ? -39.000 0.089 42.047 1.00 92.06 113 VAL A CA 1
ATOM 875 C C . VAL A 1 113 ? -38.657 1.214 43.026 1.00 92.06 113 VAL A C 1
ATOM 877 O O . VAL A 1 113 ? -37.899 0.986 43.966 1.00 92.06 113 VAL A O 1
ATOM 880 N N . GLN A 1 114 ? -39.243 2.408 42.875 1.00 94.62 114 GLN A N 1
ATOM 881 C CA . GLN A 1 114 ? -39.039 3.513 43.818 1.00 94.62 114 GLN A CA 1
ATOM 882 C C . GLN A 1 114 ? -39.496 3.131 45.227 1.00 94.62 114 GLN A C 1
ATOM 884 O O . GLN A 1 114 ? -38.765 3.339 46.194 1.00 94.62 114 GLN A O 1
ATOM 889 N N . ALA A 1 115 ? -40.693 2.552 45.346 1.00 91.56 115 ALA A N 1
ATOM 890 C CA . ALA A 1 115 ? -41.243 2.141 46.634 1.00 91.56 115 ALA A CA 1
ATOM 891 C C . ALA A 1 115 ? -40.390 1.040 47.284 1.00 91.56 115 ALA A C 1
ATOM 893 O O . ALA A 1 115 ? -40.173 1.056 48.496 1.00 91.56 115 ALA A O 1
ATOM 894 N N . ALA A 1 116 ? -39.862 0.118 46.474 1.00 92.44 116 ALA A N 1
ATOM 895 C CA . ALA A 1 116 ? -38.955 -0.925 46.931 1.00 92.44 116 ALA A CA 1
ATOM 896 C C . ALA A 1 116 ? -37.618 -0.355 47.444 1.00 92.44 116 ALA A C 1
ATOM 898 O O . ALA A 1 116 ? -37.160 -0.752 48.513 1.00 92.44 116 ALA A O 1
ATOM 899 N N . LEU A 1 117 ? -37.023 0.607 46.730 1.00 93.62 117 LEU A N 1
ATOM 900 C CA . LEU A 1 117 ? -35.770 1.263 47.128 1.00 93.62 117 LEU A CA 1
ATOM 901 C C . LEU A 1 117 ? -35.932 2.083 48.415 1.00 93.62 117 LEU A C 1
ATOM 903 O O . LEU A 1 117 ? -35.109 1.976 49.320 1.00 93.62 117 LEU A O 1
ATOM 907 N N . LEU A 1 118 ? -37.032 2.829 48.554 1.00 92.88 118 LEU A N 1
ATOM 908 C CA . LEU A 1 118 ? -37.334 3.572 49.784 1.00 92.88 118 LEU A CA 1
ATOM 909 C C . LEU A 1 118 ? -37.525 2.646 50.997 1.00 92.88 118 LEU A C 1
ATOM 911 O O . LEU A 1 118 ? -37.196 3.027 52.118 1.00 92.88 118 LEU A O 1
ATOM 915 N N . ALA A 1 119 ? -38.015 1.419 50.788 1.00 90.50 119 ALA A N 1
ATOM 916 C CA . ALA A 1 119 ? -38.191 0.440 51.860 1.00 90.50 119 ALA A CA 1
ATOM 917 C C . ALA A 1 119 ? -36.865 -0.119 52.407 1.00 90.50 119 ALA A C 1
ATOM 919 O O . ALA A 1 119 ? -36.832 -0.556 53.556 1.00 90.50 119 ALA A O 1
ATOM 920 N N . VAL A 1 120 ? -35.790 -0.108 51.609 1.00 92.81 120 VAL A N 1
ATOM 921 C CA . VAL A 1 120 ? -34.456 -0.589 52.017 1.00 92.81 120 VAL A CA 1
ATOM 922 C C . VAL A 1 120 ? -33.464 0.531 52.319 1.00 92.81 120 VAL A C 1
ATOM 924 O O . VAL A 1 120 ? -32.389 0.252 52.838 1.00 92.81 120 VAL A O 1
ATOM 927 N N . GLN A 1 121 ? -33.819 1.788 52.038 1.00 92.81 121 GLN A N 1
ATOM 928 C CA . GLN A 1 121 ? -32.913 2.937 52.109 1.00 92.81 121 GLN A CA 1
ATOM 929 C C . GLN A 1 121 ? -32.169 3.048 53.445 1.00 92.81 121 GLN A C 1
ATOM 931 O O . GLN A 1 121 ? -30.976 3.309 53.458 1.00 92.81 121 GLN A O 1
ATOM 936 N N . ASN A 1 122 ? -32.852 2.817 54.565 1.00 92.25 122 ASN A N 1
ATOM 937 C CA . ASN A 1 122 ? -32.265 2.991 55.898 1.00 92.25 122 ASN A CA 1
ATOM 938 C C . ASN A 1 122 ? -31.696 1.692 56.498 1.00 92.25 122 ASN A C 1
ATOM 940 O O . ASN A 1 122 ? -31.362 1.672 57.680 1.00 92.25 122 ASN A O 1
ATOM 944 N N . LEU A 1 123 ? -31.636 0.598 55.728 1.00 91.06 123 LEU A N 1
ATOM 945 C CA . LEU A 1 123 ? -31.058 -0.669 56.184 1.00 91.06 123 LEU A CA 1
ATOM 946 C C . LEU A 1 123 ? -29.516 -0.657 56.207 1.00 91.06 123 LEU A C 1
ATOM 948 O O . LEU A 1 123 ? -28.962 -1.026 57.250 1.00 91.06 123 LEU A O 1
ATOM 952 N N . PRO A 1 124 ? -28.811 -0.287 55.115 1.00 92.44 124 PRO A N 1
ATOM 953 C CA . PRO A 1 124 ? -27.352 -0.263 55.105 1.00 92.44 124 PRO A CA 1
ATOM 954 C C . PRO A 1 124 ? -26.803 0.910 55.917 1.00 92.44 124 PRO A C 1
ATOM 956 O O . PRO A 1 124 ? -27.394 1.990 55.966 1.00 92.44 124 PRO A O 1
ATOM 959 N N . ALA A 1 125 ? -25.650 0.704 56.545 1.00 91.06 125 ALA A N 1
ATOM 960 C CA . ALA A 1 125 ? -24.901 1.775 57.185 1.00 91.06 125 ALA A CA 1
ATOM 961 C C . ALA A 1 125 ? -24.013 2.495 56.150 1.00 91.06 125 ALA A C 1
ATOM 963 O O . ALA A 1 125 ? -23.325 1.849 55.357 1.00 91.06 125 ALA A O 1
ATOM 964 N N . GLN A 1 126 ? -24.048 3.835 56.130 1.00 88.62 126 GLN A N 1
ATOM 965 C CA . GLN A 1 126 ? -23.324 4.633 55.127 1.00 88.62 126 GLN A CA 1
ATOM 966 C C . GLN A 1 126 ? -21.803 4.433 55.225 1.00 88.62 126 GLN A C 1
ATOM 968 O O . GLN A 1 126 ? -21.140 4.281 54.208 1.00 88.62 126 GLN A O 1
ATOM 973 N N . ASP A 1 127 ? -21.260 4.369 56.440 1.00 89.12 127 ASP A N 1
ATOM 974 C CA . ASP A 1 127 ? -19.832 4.170 56.705 1.00 89.12 127 ASP A CA 1
ATOM 975 C C . ASP A 1 127 ? -19.312 2.820 56.190 1.00 89.12 127 ASP A C 1
ATOM 977 O O . ASP A 1 127 ? -18.213 2.749 55.645 1.00 89.12 127 ASP A O 1
ATOM 981 N N . VAL A 1 128 ? -20.118 1.760 56.304 1.00 88.00 128 VAL A N 1
ATOM 982 C CA . VAL A 1 128 ? -19.776 0.424 55.789 1.00 88.00 128 VAL A CA 1
ATOM 983 C C . VAL A 1 128 ? -19.810 0.401 54.258 1.00 88.00 128 VAL A C 1
ATOM 985 O O . VAL A 1 128 ? -18.917 -0.159 53.625 1.00 88.00 128 VAL A O 1
ATOM 988 N N . ALA A 1 129 ? -20.817 1.035 53.649 1.00 86.12 129 ALA A N 1
ATOM 989 C CA . ALA A 1 129 ? -20.920 1.134 52.195 1.00 86.12 129 ALA A CA 1
ATOM 990 C C . ALA A 1 129 ? -19.764 1.950 51.581 1.00 86.12 129 ALA A C 1
ATOM 992 O O . ALA A 1 129 ? -19.247 1.587 50.519 1.00 86.12 129 ALA A O 1
ATOM 993 N N . ASP A 1 130 ? -19.337 3.019 52.255 1.00 85.88 130 ASP A N 1
ATOM 994 C CA . ASP A 1 130 ? -18.208 3.852 51.834 1.00 85.88 130 ASP A CA 1
ATOM 995 C C . ASP A 1 130 ? -16.871 3.095 51.926 1.00 85.88 130 ASP A C 1
ATOM 997 O O . ASP A 1 130 ? -16.045 3.204 51.013 1.00 85.88 130 ASP A O 1
ATOM 1001 N N . ASP A 1 131 ? -16.667 2.281 52.970 1.00 86.75 131 ASP A N 1
ATOM 1002 C CA . ASP A 1 131 ? -15.473 1.432 53.107 1.00 86.75 131 ASP A CA 1
ATOM 1003 C C . ASP A 1 131 ? -15.394 0.394 51.972 1.00 86.75 131 ASP A C 1
ATOM 1005 O O . ASP A 1 131 ? -14.358 0.256 51.315 1.00 86.75 131 ASP A O 1
ATOM 1009 N N . GLU A 1 132 ? -16.515 -0.256 51.635 1.00 84.25 132 GLU A N 1
ATOM 1010 C CA . GLU A 1 132 ? -16.587 -1.207 50.515 1.00 84.25 132 GLU A CA 1
ATOM 1011 C C . GLU A 1 132 ? -16.316 -0.542 49.154 1.00 84.25 132 GLU A C 1
ATOM 1013 O O . GLU A 1 132 ? -15.568 -1.081 48.331 1.00 84.25 132 GLU A O 1
ATOM 1018 N N . ARG A 1 133 ? -16.818 0.678 48.916 1.00 80.00 133 ARG A N 1
ATOM 1019 C CA . ARG A 1 133 ? -16.439 1.465 47.724 1.00 80.00 133 ARG A CA 1
ATOM 1020 C C . ARG A 1 133 ? -14.955 1.813 47.705 1.00 80.00 133 ARG A C 1
ATOM 1022 O O . ARG A 1 133 ? -14.328 1.770 46.643 1.00 80.00 133 ARG A O 1
ATOM 1029 N N . GLY A 1 134 ? -14.386 2.124 48.867 1.00 77.50 134 GLY A N 1
ATOM 1030 C CA . GLY A 1 134 ? -12.964 2.409 49.046 1.00 77.50 134 GLY A CA 1
ATOM 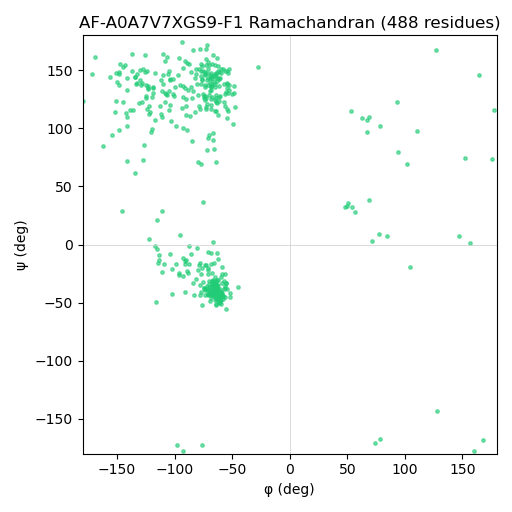1031 C C . GLY A 1 134 ? -12.057 1.243 48.645 1.00 77.50 134 GLY A C 1
ATOM 1032 O O . GLY A 1 134 ? -10.951 1.474 48.154 1.00 77.50 134 GLY A O 1
ATOM 1033 N N . ARG A 1 135 ? -12.539 -0.003 48.743 1.00 74.44 135 ARG A N 1
ATOM 1034 C CA . ARG A 1 135 ? -11.802 -1.216 48.336 1.00 74.44 135 ARG A CA 1
ATOM 1035 C C . ARG A 1 135 ? -11.650 -1.369 46.820 1.00 74.44 135 ARG A C 1
ATOM 1037 O O . ARG A 1 135 ? -10.726 -2.045 46.374 1.00 74.44 135 ARG A O 1
ATOM 1044 N N . ILE A 1 136 ? -12.509 -0.723 46.025 1.00 66.69 136 ILE A N 1
ATOM 1045 C CA . ILE A 1 136 ? -12.345 -0.611 44.560 1.00 66.69 136 ILE A CA 1
ATOM 1046 C C . ILE A 1 136 ? -11.318 0.470 44.211 1.00 66.69 136 ILE A C 1
ATOM 1048 O O . ILE A 1 136 ? -10.792 0.485 43.098 1.00 66.69 136 ILE A O 1
ATOM 1052 N N . GLY A 1 137 ? -11.018 1.362 45.162 1.00 59.34 137 GLY A N 1
ATOM 1053 C CA . GLY A 1 137 ? -10.017 2.406 45.040 1.00 59.34 137 GLY A CA 1
ATOM 1054 C C . GLY A 1 137 ? -8.715 1.824 44.519 1.00 59.34 137 GLY A C 1
ATOM 1055 O O . GLY A 1 137 ? -7.959 1.163 45.230 1.00 59.34 137 GLY A O 1
ATOM 1056 N N . THR A 1 138 ? -8.462 2.071 43.241 1.00 59.81 138 THR A N 1
ATOM 1057 C CA . THR A 1 138 ? -7.257 1.644 42.561 1.00 59.81 138 THR A CA 1
ATOM 1058 C C . THR A 1 138 ? -6.082 2.405 43.155 1.00 59.81 138 THR A C 1
ATOM 1060 O O . THR A 1 138 ? -5.754 3.516 42.730 1.00 59.81 138 THR A O 1
ATOM 1063 N N . GLY A 1 139 ? -5.483 1.837 44.198 1.00 63.00 139 GLY A N 1
ATOM 1064 C CA . GLY A 1 139 ? -4.343 2.435 44.866 1.00 63.00 139 GLY A CA 1
ATOM 1065 C C . GLY A 1 139 ? -3.227 2.726 43.864 1.00 63.00 139 GLY A C 1
ATOM 1066 O O . GLY A 1 139 ? -3.044 2.004 42.881 1.00 63.00 139 GLY A O 1
ATOM 1067 N N . PHE A 1 140 ? -2.443 3.769 44.140 1.00 63.94 140 PHE A N 1
ATOM 1068 C CA . PHE A 1 140 ? -1.257 4.154 43.363 1.00 63.94 140 PHE A CA 1
ATOM 1069 C C . PHE A 1 140 ? -0.364 2.945 43.011 1.00 63.94 140 PHE A C 1
ATOM 1071 O O . PHE A 1 140 ? 0.157 2.827 41.902 1.00 63.94 140 PHE A O 1
ATOM 1078 N N . VAL A 1 141 ? -0.259 1.990 43.937 1.00 62.50 141 VAL A N 1
ATOM 1079 C CA . VAL A 1 141 ? 0.480 0.735 43.765 1.00 62.50 141 VAL A CA 1
ATOM 1080 C C . VAL A 1 141 ? -0.120 -0.157 42.665 1.00 62.50 141 VAL A C 1
ATOM 1082 O O . VAL A 1 141 ? 0.614 -0.659 41.817 1.00 62.50 141 VAL A O 1
ATOM 1085 N N . ALA A 1 142 ? -1.441 -0.328 42.627 1.00 63.69 142 ALA A N 1
ATOM 1086 C CA . ALA A 1 142 ? -2.106 -1.202 41.661 1.00 63.69 142 ALA A CA 1
ATOM 1087 C C . ALA A 1 142 ? -2.131 -0.601 40.244 1.00 63.69 142 ALA A C 1
ATOM 1089 O O . ALA A 1 142 ? -1.899 -1.316 39.273 1.00 63.69 142 ALA A O 1
ATOM 1090 N N . ASN A 1 143 ? -2.342 0.712 40.115 1.00 68.44 143 ASN A N 1
ATOM 1091 C CA . ASN A 1 143 ? -2.493 1.349 38.801 1.00 68.44 143 ASN A CA 1
ATOM 1092 C C . ASN A 1 143 ? -1.191 1.810 38.150 1.00 68.44 143 ASN A C 1
ATOM 1094 O O . ASN A 1 143 ? -1.153 1.960 36.932 1.00 68.44 143 ASN A O 1
ATOM 1098 N N . ILE A 1 144 ? -0.143 2.085 38.929 1.00 73.44 144 ILE A N 1
ATOM 1099 C CA . ILE A 1 144 ? 1.107 2.645 38.393 1.00 73.44 144 ILE A CA 1
ATOM 1100 C C . ILE A 1 144 ? 2.256 1.665 38.593 1.00 73.44 144 ILE A C 1
ATOM 1102 O O . ILE A 1 144 ? 2.968 1.349 37.642 1.00 73.44 144 ILE A O 1
ATOM 1106 N N . ILE A 1 145 ? 2.422 1.129 39.804 1.00 76.75 145 ILE A N 1
ATOM 1107 C CA . ILE A 1 145 ? 3.572 0.268 40.104 1.00 76.75 145 ILE A CA 1
ATOM 1108 C C . ILE A 1 145 ? 3.444 -1.082 39.393 1.00 76.75 145 ILE A C 1
ATOM 1110 O O . ILE A 1 145 ? 4.416 -1.528 38.789 1.00 76.75 145 ILE A O 1
ATOM 1114 N N . PHE A 1 146 ? 2.262 -1.705 39.392 1.00 75.12 146 PHE A N 1
ATOM 1115 C CA . PHE A 1 146 ? 2.052 -2.995 38.726 1.00 75.12 146 PHE A CA 1
ATOM 1116 C C . PHE A 1 146 ? 2.339 -2.975 37.207 1.00 75.12 146 PHE A C 1
ATOM 1118 O O . PHE A 1 146 ? 3.153 -3.786 36.763 1.00 75.12 146 PHE A O 1
ATOM 1125 N N . PRO A 1 147 ? 1.786 -2.051 36.390 1.00 79.25 147 PRO A N 1
ATOM 1126 C CA . PRO A 1 147 ? 2.104 -2.017 34.961 1.00 79.25 147 PRO A CA 1
ATOM 1127 C C . PRO A 1 147 ? 3.571 -1.670 34.687 1.00 79.25 147 PRO A C 1
ATOM 1129 O O . PRO A 1 147 ? 4.170 -2.259 33.787 1.00 79.25 147 PRO A O 1
ATOM 1132 N N . ILE A 1 148 ? 4.188 -0.781 35.476 1.00 85.00 148 ILE A N 1
ATOM 1133 C CA . ILE A 1 148 ? 5.623 -0.479 35.345 1.00 85.00 148 ILE A CA 1
ATOM 1134 C C . ILE A 1 148 ? 6.461 -1.721 35.663 1.00 85.00 148 ILE A C 1
ATOM 1136 O O . ILE A 1 148 ? 7.375 -2.048 34.910 1.00 85.00 148 ILE A O 1
ATOM 1140 N N . LEU A 1 149 ? 6.131 -2.452 36.730 1.00 86.19 149 LEU A N 1
ATOM 1141 C CA . LEU A 1 149 ? 6.799 -3.700 37.090 1.00 86.19 149 LEU A CA 1
ATOM 1142 C C . LEU A 1 149 ? 6.671 -4.733 35.960 1.00 86.19 149 LEU A C 1
ATOM 1144 O O . LEU A 1 149 ? 7.667 -5.346 35.581 1.00 86.19 149 LEU A O 1
ATOM 1148 N N . CYS A 1 150 ? 5.483 -4.881 35.365 1.00 81.56 150 CYS A N 1
ATOM 1149 C CA . CYS A 1 150 ? 5.268 -5.754 34.211 1.00 81.56 150 CYS A CA 1
ATOM 1150 C C . CYS A 1 150 ? 6.131 -5.352 33.009 1.00 81.56 150 CYS A C 1
ATOM 1152 O O . CYS A 1 150 ? 6.739 -6.224 32.390 1.00 81.56 150 CYS A O 1
ATOM 1154 N N . LEU A 1 151 ? 6.228 -4.055 32.697 1.00 87.12 151 LEU A N 1
ATOM 1155 C CA . LEU A 1 151 ? 7.071 -3.552 31.608 1.00 87.12 151 LEU A CA 1
ATOM 1156 C C . LEU A 1 151 ? 8.558 -3.797 31.872 1.00 87.12 151 LEU A C 1
ATOM 1158 O O . LEU A 1 151 ? 9.276 -4.215 30.966 1.00 87.12 151 LEU A O 1
ATOM 1162 N N . VAL A 1 152 ? 9.020 -3.586 33.107 1.00 90.88 152 VAL A N 1
ATOM 1163 C CA . VAL A 1 152 ? 10.411 -3.848 33.504 1.00 90.88 152 VAL A CA 1
ATOM 1164 C C . VAL A 1 152 ? 10.727 -5.339 33.397 1.00 90.88 152 VAL A C 1
ATOM 1166 O O . VAL A 1 152 ? 11.749 -5.703 32.817 1.00 90.88 152 VAL A O 1
ATOM 1169 N N . ILE A 1 153 ? 9.837 -6.211 33.878 1.00 88.75 153 ILE A N 1
ATOM 1170 C CA . ILE A 1 153 ? 9.988 -7.666 33.741 1.00 88.75 153 ILE A CA 1
ATOM 1171 C C . ILE A 1 153 ? 10.041 -8.056 32.258 1.00 88.75 153 ILE A C 1
ATOM 1173 O O . ILE A 1 153 ? 10.928 -8.808 31.856 1.00 88.75 153 ILE A O 1
ATOM 1177 N N . TRP A 1 154 ? 9.159 -7.503 31.422 1.00 87.44 154 TRP A N 1
ATOM 1178 C CA . TRP A 1 154 ? 9.163 -7.758 29.980 1.00 87.44 154 TRP A CA 1
ATOM 1179 C C . TRP A 1 154 ? 10.449 -7.280 29.299 1.00 87.44 154 TRP A C 1
ATOM 1181 O O . TRP A 1 154 ? 11.010 -7.995 28.468 1.00 87.44 154 TRP A O 1
ATOM 1191 N N . ALA A 1 155 ? 10.955 -6.106 29.674 1.00 85.44 155 ALA A N 1
ATOM 1192 C CA . ALA A 1 155 ? 12.218 -5.586 29.167 1.00 85.44 155 ALA A CA 1
ATOM 1193 C C . ALA A 1 155 ? 13.387 -6.510 29.536 1.00 85.44 155 ALA A C 1
ATOM 1195 O O . ALA A 1 155 ? 14.205 -6.838 28.678 1.00 85.44 155 ALA A O 1
ATOM 1196 N N . VAL A 1 156 ? 13.433 -7.001 30.777 1.00 90.56 156 VAL A N 1
ATOM 1197 C CA . VAL A 1 156 ? 14.449 -7.966 31.225 1.00 90.56 156 VAL A CA 1
ATOM 1198 C C . VAL A 1 156 ? 14.348 -9.278 30.443 1.00 90.56 156 VAL A C 1
ATOM 1200 O O . VAL A 1 156 ? 15.369 -9.792 29.986 1.00 90.56 156 VAL A O 1
ATOM 1203 N N . VAL A 1 157 ? 13.137 -9.796 30.218 1.00 87.75 157 VAL A N 1
ATOM 1204 C CA . VAL A 1 157 ? 12.912 -11.004 29.407 1.00 87.75 157 VAL A CA 1
ATOM 1205 C C . VAL A 1 157 ? 13.386 -10.804 27.967 1.00 87.75 157 VAL A C 1
ATOM 1207 O O . VAL A 1 157 ? 14.053 -11.681 27.424 1.00 87.75 157 VAL A O 1
ATOM 1210 N N . LEU A 1 158 ? 13.105 -9.653 27.352 1.00 82.69 158 LEU A N 1
ATOM 1211 C CA . LEU A 1 158 ? 13.556 -9.335 25.994 1.00 82.69 158 LEU A CA 1
ATOM 1212 C C . LEU A 1 158 ? 15.074 -9.192 25.900 1.00 82.69 158 LEU A C 1
ATOM 1214 O O . LEU A 1 158 ? 15.671 -9.684 24.944 1.00 82.69 158 LEU A O 1
ATOM 1218 N N . ILE A 1 159 ? 15.705 -8.566 26.894 1.00 87.00 159 ILE A N 1
ATOM 1219 C CA . ILE A 1 159 ? 17.165 -8.458 26.972 1.00 87.00 159 ILE A CA 1
ATOM 1220 C C . ILE A 1 159 ? 17.779 -9.855 27.100 1.00 87.00 159 ILE A C 1
ATOM 1222 O O . ILE A 1 159 ? 18.685 -10.197 26.341 1.00 87.00 159 ILE A O 1
ATOM 1226 N N . LEU A 1 160 ? 17.254 -10.696 27.996 1.00 83.06 160 LEU A N 1
ATOM 1227 C CA . LEU A 1 160 ? 17.705 -12.079 28.157 1.00 83.06 160 LEU A CA 1
ATOM 1228 C C . LEU A 1 160 ? 17.492 -12.894 26.877 1.00 83.06 160 LEU A C 1
ATOM 1230 O O . LEU A 1 160 ? 18.399 -13.608 26.455 1.00 83.06 160 LEU A O 1
ATOM 1234 N N . ALA A 1 161 ? 16.344 -12.751 26.213 1.00 80.50 161 ALA A N 1
ATOM 1235 C CA . ALA A 1 161 ? 16.076 -13.389 24.929 1.00 80.50 161 ALA A CA 1
ATOM 1236 C C . ALA A 1 161 ? 17.061 -12.913 23.852 1.00 80.50 161 ALA A C 1
ATOM 1238 O O . ALA A 1 161 ? 17.612 -13.739 23.133 1.00 80.50 161 ALA A O 1
ATOM 1239 N N . GLY A 1 162 ? 17.352 -11.612 23.776 1.00 75.62 162 GLY A N 1
ATOM 1240 C CA . GLY A 1 162 ? 18.346 -11.044 22.866 1.00 75.62 162 GLY A CA 1
ATOM 1241 C C . GLY A 1 162 ? 19.755 -11.588 23.113 1.00 75.62 162 GLY A C 1
ATOM 1242 O O . GLY A 1 162 ? 20.437 -11.975 22.166 1.00 75.62 162 GLY A O 1
ATOM 1243 N N . VAL A 1 163 ? 20.173 -11.704 24.378 1.00 81.06 163 VAL A N 1
ATOM 1244 C CA . VAL A 1 163 ? 21.459 -12.313 24.762 1.00 81.06 163 VAL A CA 1
ATOM 1245 C C . VAL A 1 163 ? 21.497 -13.796 24.387 1.00 81.06 163 VAL A C 1
ATOM 1247 O O . VAL A 1 163 ? 22.471 -14.251 23.791 1.00 81.06 163 VAL A O 1
ATOM 1250 N N . VAL A 1 164 ? 20.431 -14.552 24.658 1.00 80.62 164 VAL A N 1
ATOM 1251 C CA . VAL A 1 164 ? 20.330 -15.969 24.276 1.00 80.62 164 VAL A CA 1
ATOM 1252 C C . VAL A 1 164 ? 20.361 -16.134 22.755 1.00 80.62 164 VAL A C 1
ATOM 1254 O O . VAL A 1 164 ? 21.063 -17.009 22.257 1.00 80.62 164 VAL A O 1
ATOM 1257 N N . LEU A 1 165 ? 19.662 -15.283 22.003 1.00 72.25 165 LEU A N 1
ATOM 1258 C CA . LEU A 1 165 ? 19.668 -15.285 20.536 1.00 72.25 165 LEU A CA 1
ATOM 1259 C C . LEU A 1 165 ? 21.030 -14.880 19.955 1.00 72.25 165 LEU A C 1
ATOM 1261 O O . LEU A 1 165 ? 21.419 -15.404 18.913 1.00 72.25 165 LEU A O 1
ATOM 1265 N N . SER A 1 166 ? 21.759 -13.991 20.634 1.00 72.25 166 SER A N 1
ATOM 1266 C CA . SER A 1 166 ? 23.126 -13.588 20.280 1.00 72.25 166 SER A CA 1
ATOM 1267 C C . SER A 1 166 ? 24.134 -14.721 20.509 1.00 72.25 166 SER A C 1
ATOM 1269 O O . SER A 1 166 ? 24.958 -15.009 19.643 1.00 72.25 166 SER A O 1
ATOM 1271 N N . LEU A 1 167 ? 24.033 -15.425 21.642 1.00 75.94 167 LEU A N 1
ATOM 1272 C CA . LEU A 1 167 ? 24.908 -16.553 21.987 1.00 75.94 167 LEU A CA 1
ATOM 1273 C C . LEU A 1 167 ? 24.552 -17.846 21.231 1.00 75.94 167 LEU A C 1
ATOM 1275 O O . LEU A 1 167 ? 25.415 -18.698 21.023 1.00 75.94 167 LEU A O 1
ATOM 1279 N N . TYR A 1 168 ? 23.298 -17.991 20.795 1.00 73.38 168 TYR A N 1
ATOM 1280 C CA . TYR A 1 168 ? 22.794 -19.134 20.034 1.00 73.38 168 TYR A CA 1
ATOM 1281 C C . TYR A 1 168 ? 22.097 -18.664 18.751 1.00 73.38 168 TYR A C 1
ATOM 1283 O O . TYR A 1 168 ? 20.864 -18.750 18.662 1.00 73.38 168 TYR A O 1
ATOM 1291 N N . PRO A 1 169 ? 22.856 -18.199 17.736 1.00 61.34 169 PRO A N 1
ATOM 1292 C CA . PRO A 1 169 ? 22.280 -17.706 16.495 1.00 61.34 169 PRO A CA 1
ATOM 1293 C C . PRO A 1 169 ? 21.368 -18.775 15.894 1.00 61.34 169 PRO A C 1
ATOM 1295 O O . PRO A 1 169 ? 21.791 -19.882 15.549 1.00 61.34 169 PRO A O 1
ATOM 1298 N N . ILE A 1 170 ? 20.078 -18.456 15.795 1.00 61.12 170 ILE A N 1
ATOM 1299 C CA . ILE A 1 170 ? 19.131 -19.275 15.048 1.00 61.12 170 ILE A CA 1
ATOM 1300 C C . ILE A 1 170 ? 19.600 -19.223 13.591 1.00 61.12 170 ILE A C 1
ATOM 1302 O O . ILE A 1 170 ? 19.701 -18.127 13.037 1.00 61.12 170 ILE A O 1
ATOM 1306 N N . PRO A 1 171 ? 19.895 -20.357 12.932 1.00 58.59 171 PRO A N 1
ATOM 1307 C CA . PRO A 1 171 ? 20.171 -20.344 11.509 1.00 58.59 171 PRO A CA 1
ATOM 1308 C C . PRO A 1 171 ? 18.853 -20.090 10.769 1.00 58.59 171 PRO A C 1
ATOM 1310 O O . PRO A 1 171 ? 18.237 -21.006 10.235 1.00 58.59 171 PRO A O 1
ATOM 1313 N N . ILE A 1 172 ? 18.439 -18.824 10.675 1.00 54.16 172 ILE A N 1
ATOM 1314 C CA . ILE A 1 172 ? 17.416 -18.338 9.731 1.00 54.16 172 ILE A CA 1
ATOM 1315 C C . ILE A 1 172 ? 18.030 -18.263 8.312 1.00 54.16 172 ILE A C 1
ATOM 1317 O O . ILE A 1 172 ? 17.773 -17.358 7.518 1.00 54.16 172 ILE A O 1
ATOM 1321 N N . GLY A 1 173 ? 18.903 -19.228 7.998 1.00 58.34 173 GLY A N 1
ATOM 1322 C CA . GLY A 1 173 ? 19.736 -19.290 6.803 1.00 58.34 173 GLY A CA 1
ATOM 1323 C C . GLY A 1 173 ? 18.988 -19.198 5.469 1.00 58.34 173 GLY A C 1
ATOM 1324 O O . GLY A 1 173 ? 19.558 -18.615 4.548 1.00 58.34 173 GLY A O 1
ATOM 1325 N N . PRO A 1 174 ? 17.745 -19.698 5.311 1.00 57.19 174 PRO A N 1
ATOM 1326 C CA . PRO A 1 174 ? 17.069 -19.575 4.023 1.00 57.19 174 PRO A CA 1
ATOM 1327 C C . PRO A 1 174 ? 16.437 -18.197 3.784 1.00 57.19 174 PRO A C 1
ATOM 1329 O O . PRO A 1 174 ? 16.214 -17.852 2.630 1.00 57.19 174 PRO A O 1
ATOM 1332 N N . TRP A 1 175 ? 16.144 -17.403 4.819 1.00 49.75 175 TRP A N 1
ATOM 1333 C CA . TRP A 1 175 ? 15.449 -16.117 4.639 1.00 49.75 175 TRP A CA 1
ATOM 1334 C C . TRP A 1 175 ? 16.422 -14.957 4.444 1.00 49.75 175 TRP A C 1
ATOM 1336 O O . TRP A 1 175 ? 16.228 -14.150 3.540 1.00 49.75 175 TRP A O 1
ATOM 1346 N N . LYS A 1 176 ? 17.529 -14.935 5.199 1.00 53.09 176 LYS A N 1
ATOM 1347 C CA . LYS A 1 176 ? 18.555 -13.894 5.046 1.00 53.09 176 LYS A CA 1
ATOM 1348 C C . LYS A 1 176 ? 19.267 -13.981 3.687 1.00 53.09 176 LYS A C 1
ATOM 1350 O O . LYS A 1 176 ? 19.406 -12.981 3.000 1.00 53.09 176 LYS A O 1
ATOM 1355 N N . ARG A 1 177 ? 19.573 -15.202 3.217 1.00 58.62 177 ARG A N 1
ATOM 1356 C CA . ARG A 1 177 ? 20.155 -15.432 1.877 1.00 58.62 177 ARG A CA 1
ATOM 1357 C C . ARG A 1 177 ? 19.237 -15.000 0.732 1.00 58.62 177 ARG A C 1
ATOM 1359 O O . ARG A 1 177 ? 19.737 -14.544 -0.287 1.00 58.62 177 ARG A O 1
ATOM 1366 N N . LYS A 1 178 ? 17.915 -15.148 0.883 1.00 57.69 178 LYS A N 1
ATOM 1367 C CA . LYS A 1 178 ? 16.947 -14.702 -0.131 1.00 57.69 178 LYS A CA 1
ATOM 1368 C C . LYS A 1 178 ? 16.866 -13.177 -0.206 1.00 57.69 178 LYS A C 1
ATOM 1370 O O . LYS A 1 178 ? 16.799 -12.646 -1.306 1.00 57.69 178 LYS A O 1
ATOM 1375 N N . GLN A 1 179 ? 16.918 -12.487 0.934 1.00 60.28 179 GLN A N 1
ATOM 1376 C CA . GLN A 1 179 ? 16.943 -11.022 0.964 1.00 60.28 179 GLN A CA 1
ATOM 1377 C C . GLN A 1 179 ? 18.251 -10.462 0.398 1.00 60.28 179 GLN A C 1
ATOM 1379 O O . GLN A 1 179 ? 18.204 -9.592 -0.465 1.00 60.28 179 GLN A O 1
ATOM 1384 N N . ASP A 1 180 ? 19.402 -11.010 0.796 1.00 58.97 180 ASP A N 1
ATOM 1385 C CA . ASP A 1 180 ? 20.705 -10.550 0.300 1.00 58.97 180 ASP A CA 1
ATOM 1386 C C . ASP A 1 180 ? 20.852 -10.786 -1.218 1.00 58.97 180 ASP A C 1
ATOM 1388 O O . ASP A 1 180 ? 21.364 -9.927 -1.934 1.00 58.97 180 ASP A O 1
ATOM 1392 N N . ALA A 1 181 ? 20.341 -11.913 -1.737 1.00 62.38 181 ALA A N 1
ATOM 1393 C CA . ALA A 1 181 ? 20.323 -12.198 -3.173 1.00 62.38 181 ALA A CA 1
ATOM 1394 C C . ALA A 1 181 ? 19.360 -11.287 -3.953 1.00 62.38 181 ALA A C 1
ATOM 1396 O O . ALA A 1 181 ? 19.701 -10.845 -5.047 1.00 62.38 181 ALA A O 1
ATOM 1397 N N . ALA A 1 182 ? 18.186 -10.970 -3.397 1.00 64.31 182 ALA A N 1
ATOM 1398 C CA . ALA A 1 182 ? 17.239 -10.051 -4.028 1.00 64.31 182 ALA A CA 1
ATOM 1399 C C . ALA A 1 182 ? 17.793 -8.617 -4.093 1.00 64.31 182 ALA A C 1
ATOM 1401 O O . ALA A 1 182 ? 17.700 -7.967 -5.131 1.00 64.31 182 ALA A O 1
ATOM 1402 N N . VAL A 1 183 ? 18.436 -8.139 -3.021 1.00 66.94 183 VAL A N 1
ATOM 1403 C CA . VAL A 1 183 ? 19.079 -6.813 -2.989 1.00 66.94 183 VAL A CA 1
ATOM 1404 C C . VAL A 1 183 ? 20.281 -6.754 -3.938 1.00 66.94 183 VAL A C 1
ATOM 1406 O O . VAL A 1 183 ? 20.446 -5.767 -4.656 1.00 66.94 183 VAL A O 1
ATOM 1409 N N . ALA A 1 184 ? 21.090 -7.816 -4.004 1.00 71.88 184 ALA A N 1
ATOM 1410 C CA . ALA A 1 184 ? 22.172 -7.912 -4.982 1.00 71.88 184 ALA A CA 1
ATOM 1411 C C . ALA A 1 184 ? 21.638 -7.899 -6.427 1.00 71.88 184 ALA A C 1
ATOM 1413 O O . ALA A 1 184 ? 22.148 -7.133 -7.245 1.00 71.88 184 ALA A O 1
ATOM 1414 N N . GLY A 1 185 ? 20.574 -8.658 -6.714 1.00 70.44 185 GLY A N 1
ATOM 1415 C CA . GLY A 1 185 ? 19.914 -8.681 -8.023 1.00 70.44 185 GLY A CA 1
ATOM 1416 C C . GLY A 1 185 ? 19.369 -7.313 -8.440 1.00 70.44 185 GLY A C 1
ATOM 1417 O O . GLY A 1 185 ? 19.636 -6.865 -9.551 1.00 70.44 185 GLY A O 1
ATOM 1418 N N . LEU A 1 186 ? 18.709 -6.586 -7.529 1.00 71.25 186 LEU A N 1
ATOM 1419 C CA . LEU A 1 186 ? 18.258 -5.210 -7.779 1.00 71.25 186 LEU A CA 1
ATOM 1420 C C . LEU A 1 186 ? 19.430 -4.277 -8.117 1.00 71.25 186 LEU A C 1
ATOM 1422 O O . LEU A 1 186 ? 19.336 -3.479 -9.048 1.00 71.25 186 LEU A O 1
ATOM 1426 N N . SER A 1 187 ? 20.561 -4.403 -7.415 1.00 80.62 187 SER A N 1
ATOM 1427 C CA . SER A 1 187 ? 21.750 -3.586 -7.696 1.00 80.62 187 SER A CA 1
ATOM 1428 C C . SER A 1 187 ? 22.395 -3.898 -9.056 1.00 80.62 187 SER A C 1
ATOM 1430 O O . SER A 1 187 ? 22.953 -3.009 -9.703 1.00 80.62 187 SER A O 1
ATOM 1432 N N . GLU A 1 188 ? 22.309 -5.148 -9.518 1.00 85.44 188 GLU A N 1
ATOM 1433 C CA . GLU A 1 188 ? 22.800 -5.575 -10.830 1.00 85.44 188 GLU A CA 1
ATOM 1434 C C . GLU A 1 188 ? 21.885 -5.084 -11.958 1.00 85.44 188 GLU A C 1
ATOM 1436 O O . GLU A 1 188 ? 22.372 -4.505 -12.932 1.00 85.44 188 GLU A O 1
ATOM 1441 N N . ILE A 1 189 ? 20.566 -5.200 -11.776 1.00 87.19 189 ILE A N 1
ATOM 1442 C CA . ILE A 1 189 ? 19.552 -4.663 -12.693 1.00 87.19 189 ILE A CA 1
ATOM 1443 C C . ILE A 1 189 ? 19.717 -3.147 -12.849 1.00 87.19 189 ILE A C 1
ATOM 1445 O O . ILE A 1 189 ? 19.747 -2.645 -13.970 1.00 87.19 189 ILE A O 1
ATOM 1449 N N . GLN A 1 190 ? 19.930 -2.406 -11.756 1.00 86.25 190 GLN A N 1
ATOM 1450 C CA . GLN A 1 190 ? 20.179 -0.958 -11.808 1.00 86.25 190 GLN A CA 1
ATOM 1451 C C . GLN A 1 190 ? 21.420 -0.599 -12.641 1.00 86.25 190 GLN A C 1
ATOM 1453 O O . GLN A 1 190 ? 21.396 0.361 -13.418 1.00 86.25 190 GLN A O 1
ATOM 1458 N N . ARG A 1 191 ? 22.508 -1.374 -12.526 1.00 87.62 191 ARG A N 1
ATOM 1459 C CA . ARG A 1 191 ? 23.715 -1.179 -13.351 1.00 87.62 191 ARG A CA 1
ATOM 1460 C C . ARG A 1 191 ? 23.453 -1.505 -14.818 1.00 87.62 191 ARG A C 1
ATOM 1462 O O . ARG A 1 191 ? 23.894 -0.748 -15.684 1.00 87.62 191 ARG A O 1
ATOM 1469 N N . ALA A 1 192 ? 22.738 -2.595 -15.095 1.00 88.06 192 ALA A N 1
ATOM 1470 C CA . ALA A 1 192 ? 22.361 -2.990 -16.448 1.00 88.06 192 ALA A CA 1
ATOM 1471 C C . ALA A 1 192 ? 21.479 -1.922 -17.111 1.00 88.06 192 ALA A C 1
ATOM 1473 O O . ALA A 1 192 ? 21.769 -1.494 -18.228 1.00 88.06 192 ALA A O 1
ATOM 1474 N N . ARG A 1 193 ? 20.486 -1.403 -16.382 1.00 88.19 193 ARG A N 1
ATOM 1475 C CA . ARG A 1 193 ? 19.606 -0.315 -16.815 1.00 88.19 193 ARG A CA 1
ATOM 1476 C C . ARG A 1 193 ? 20.376 0.966 -17.097 1.00 88.19 193 ARG A C 1
ATOM 1478 O O . ARG A 1 193 ? 20.206 1.543 -18.166 1.00 88.19 193 ARG A O 1
ATOM 1485 N N . LYS A 1 194 ? 21.280 1.384 -16.201 1.00 88.50 194 LYS A N 1
ATOM 1486 C CA . LYS A 1 194 ? 22.139 2.556 -16.443 1.00 88.50 194 LYS A CA 1
ATOM 1487 C C . LYS A 1 194 ? 22.973 2.382 -17.714 1.00 88.50 194 LYS A C 1
ATOM 1489 O O . LYS A 1 194 ? 23.007 3.285 -18.543 1.00 88.50 194 LYS A O 1
ATOM 1494 N N . LYS A 1 195 ? 23.604 1.217 -17.894 1.00 89.31 195 LYS A N 1
ATOM 1495 C CA . LYS A 1 195 ? 24.403 0.911 -19.088 1.00 89.31 195 LYS A CA 1
ATOM 1496 C C . LYS A 1 195 ? 23.558 0.945 -20.366 1.00 89.31 195 LYS A C 1
ATOM 1498 O O . LYS A 1 195 ? 24.006 1.519 -21.353 1.00 89.31 195 LYS A O 1
ATOM 1503 N N . ALA A 1 196 ? 22.359 0.363 -20.346 1.00 87.19 196 ALA A N 1
ATOM 1504 C CA . ALA A 1 196 ? 21.433 0.388 -21.478 1.00 87.19 196 ALA A CA 1
ATOM 1505 C C . ALA A 1 196 ? 21.010 1.825 -21.824 1.00 87.19 196 ALA A C 1
ATOM 1507 O O . ALA A 1 196 ? 21.080 2.221 -22.982 1.00 87.19 196 ALA A O 1
ATOM 1508 N N . ARG A 1 197 ? 20.686 2.640 -20.812 1.00 86.44 197 ARG A N 1
ATOM 1509 C CA . ARG A 1 197 ? 20.348 4.065 -20.969 1.00 86.44 197 ARG A CA 1
ATOM 1510 C C . ARG A 1 197 ? 21.504 4.867 -21.572 1.00 86.44 197 ARG A C 1
ATOM 1512 O O . ARG A 1 197 ? 21.287 5.661 -22.480 1.00 86.44 197 ARG A O 1
ATOM 1519 N N . ASP A 1 198 ? 22.726 4.656 -21.086 1.00 86.31 198 ASP A N 1
ATOM 1520 C CA . ASP A 1 198 ? 23.925 5.346 -21.577 1.00 86.31 198 ASP A CA 1
ATOM 1521 C C . ASP A 1 198 ? 24.261 4.931 -23.024 1.00 86.31 198 ASP A C 1
ATOM 1523 O O . ASP A 1 198 ? 24.581 5.782 -23.853 1.00 86.31 198 ASP A O 1
ATOM 1527 N N . ALA A 1 199 ? 24.125 3.643 -23.359 1.00 83.75 199 ALA A N 1
ATOM 1528 C CA . ALA A 1 199 ? 24.303 3.145 -24.725 1.00 83.75 199 ALA A CA 1
ATOM 1529 C C . ALA A 1 199 ? 23.235 3.700 -25.684 1.00 83.75 199 ALA A C 1
ATOM 1531 O O . ALA A 1 199 ? 23.559 4.149 -26.782 1.00 83.75 199 ALA A O 1
ATOM 1532 N N . ALA A 1 200 ? 21.977 3.732 -25.243 1.00 80.69 200 ALA A N 1
ATOM 1533 C CA . ALA A 1 200 ? 20.863 4.266 -26.013 1.00 80.69 200 ALA A CA 1
ATOM 1534 C C . ALA A 1 200 ? 20.999 5.779 -26.253 1.00 80.69 200 ALA A C 1
ATOM 1536 O O . ALA A 1 200 ? 20.717 6.242 -27.353 1.00 80.69 200 ALA A O 1
ATOM 1537 N N . LYS A 1 201 ? 21.527 6.550 -25.289 1.00 80.56 201 LYS A N 1
ATOM 1538 C CA . LYS A 1 201 ? 21.895 7.965 -25.501 1.00 80.56 201 LYS A CA 1
ATOM 1539 C C . LYS A 1 201 ? 22.941 8.141 -26.601 1.00 80.56 201 LYS A C 1
ATOM 1541 O O . LYS A 1 201 ? 22.800 9.042 -27.422 1.00 80.56 201 LYS A O 1
ATOM 1546 N N . GLY A 1 202 ? 23.961 7.281 -26.634 1.00 71.69 202 GLY A N 1
ATOM 1547 C CA . GLY A 1 202 ? 24.981 7.301 -27.686 1.00 71.69 202 GLY A CA 1
ATOM 1548 C C . GLY A 1 202 ? 24.420 7.002 -29.080 1.00 71.69 202 GLY A C 1
ATOM 1549 O O . GLY A 1 202 ? 24.838 7.631 -30.046 1.00 71.69 202 GLY A O 1
ATOM 1550 N N . ALA A 1 203 ? 23.454 6.084 -29.180 1.00 70.25 203 ALA A N 1
ATOM 1551 C CA . ALA A 1 203 ? 22.797 5.735 -30.442 1.00 70.25 203 ALA A CA 1
ATOM 1552 C C . ALA A 1 203 ? 21.761 6.783 -30.891 1.00 70.25 203 ALA A C 1
ATOM 1554 O O . ALA A 1 203 ? 21.720 7.146 -32.062 1.00 70.25 203 ALA A O 1
ATOM 1555 N N . ALA A 1 204 ? 20.965 7.329 -29.968 1.00 65.94 204 ALA A N 1
ATOM 1556 C CA . ALA A 1 204 ? 19.917 8.295 -30.294 1.00 65.94 204 ALA A CA 1
ATOM 1557 C C . ALA A 1 204 ? 20.470 9.658 -30.742 1.00 65.94 204 ALA A C 1
ATOM 1559 O O . ALA A 1 204 ? 19.881 10.302 -31.605 1.00 65.94 204 ALA A O 1
ATOM 1560 N N . GLY A 1 205 ? 21.639 10.067 -30.231 1.00 58.34 205 GLY A N 1
ATOM 1561 C CA . GLY A 1 205 ? 22.337 11.272 -30.698 1.00 58.34 205 GLY A CA 1
ATOM 1562 C C . GLY A 1 205 ? 22.770 11.228 -32.172 1.00 58.34 205 GLY A C 1
ATOM 1563 O O . GLY A 1 205 ? 23.125 12.265 -32.720 1.00 58.34 205 GLY A O 1
ATOM 1564 N N . LEU A 1 206 ? 22.728 10.054 -32.817 1.00 53.41 206 LEU A N 1
ATOM 1565 C CA . LEU A 1 206 ? 23.006 9.881 -34.247 1.00 53.41 206 LEU A CA 1
ATOM 1566 C C . LEU A 1 206 ? 21.730 9.877 -35.110 1.00 53.41 206 LEU A C 1
ATOM 1568 O O . LEU A 1 206 ? 21.812 10.207 -36.288 1.00 53.41 206 LEU A O 1
ATOM 1572 N N . GLU A 1 207 ? 20.563 9.532 -34.548 1.00 53.97 207 GLU A N 1
ATOM 1573 C CA . GLU A 1 207 ? 19.290 9.414 -35.287 1.00 53.97 207 GLU A CA 1
ATOM 1574 C C . GLU A 1 207 ? 18.367 10.644 -35.175 1.00 53.97 207 GLU A C 1
ATOM 1576 O O . GLU A 1 207 ? 17.446 10.791 -35.978 1.00 53.97 207 GLU A O 1
ATOM 1581 N N . MET A 1 208 ? 18.576 11.544 -34.204 1.00 54.66 208 MET A N 1
ATOM 1582 C CA . MET A 1 208 ? 17.699 12.717 -34.008 1.00 54.66 208 MET A CA 1
ATOM 1583 C C . MET A 1 208 ? 17.938 13.867 -35.000 1.00 54.66 208 MET A C 1
ATOM 1585 O O . MET A 1 208 ? 17.052 14.695 -35.186 1.00 54.66 208 MET A O 1
ATOM 1589 N N . MET A 1 209 ? 19.068 13.872 -35.711 1.00 50.81 209 MET A N 1
ATOM 1590 C CA . MET A 1 209 ? 19.524 15.017 -36.514 1.00 50.81 209 MET A CA 1
ATOM 1591 C C . MET A 1 209 ? 18.700 15.288 -37.795 1.00 50.81 209 MET A C 1
ATOM 1593 O O . MET A 1 209 ? 18.929 16.299 -38.450 1.00 50.81 209 MET A O 1
ATOM 1597 N N . ASP A 1 210 ? 17.741 14.421 -38.152 1.00 49.50 210 ASP A N 1
ATOM 1598 C CA . ASP A 1 210 ? 16.994 14.487 -39.426 1.00 49.50 210 ASP A CA 1
ATOM 1599 C C . ASP A 1 210 ? 15.479 14.776 -39.263 1.00 49.50 210 ASP A C 1
ATOM 1601 O O . ASP A 1 210 ? 14.760 14.921 -40.248 1.00 49.50 210 ASP A O 1
ATOM 1605 N N . VAL A 1 211 ? 14.958 14.870 -38.025 1.00 53.28 211 VAL A N 1
ATOM 1606 C CA . VAL A 1 211 ? 13.503 15.029 -37.742 1.00 53.28 211 VAL A CA 1
ATOM 1607 C C . VAL A 1 211 ? 13.151 16.392 -37.113 1.00 53.28 211 VAL A C 1
ATOM 1609 O O . VAL A 1 211 ? 11.982 16.753 -37.007 1.00 53.28 211 VAL A O 1
ATOM 1612 N N . GLU A 1 212 ? 14.151 17.185 -36.729 1.00 55.06 212 GLU A N 1
ATOM 1613 C CA . GLU A 1 212 ? 14.005 18.365 -35.856 1.00 55.06 212 GLU A CA 1
ATOM 1614 C C . GLU A 1 212 ? 13.678 19.688 -36.579 1.00 55.06 212 GLU A C 1
ATOM 1616 O O . GLU A 1 212 ? 13.496 20.713 -35.927 1.00 55.06 212 GLU A O 1
ATOM 1621 N N . ALA A 1 213 ? 13.568 19.703 -37.911 1.00 52.94 213 ALA A N 1
ATOM 1622 C CA . ALA A 1 213 ? 13.486 20.959 -38.666 1.00 52.94 213 ALA A CA 1
ATOM 1623 C C . ALA A 1 213 ? 12.116 21.679 -38.620 1.00 52.94 213 ALA A C 1
ATOM 1625 O O . ALA A 1 213 ? 12.076 22.879 -38.876 1.00 52.94 213 ALA A O 1
ATOM 1626 N N . ASP A 1 214 ? 11.016 20.989 -38.283 1.00 57.88 214 ASP A N 1
ATOM 1627 C CA . ASP A 1 214 ? 9.641 21.504 -38.489 1.00 57.88 214 ASP A CA 1
ATOM 1628 C C . ASP A 1 214 ? 8.811 21.711 -37.198 1.00 57.88 214 ASP A C 1
ATOM 1630 O O . ASP A 1 214 ? 7.665 22.151 -37.273 1.00 57.88 214 ASP A O 1
ATOM 1634 N N . LEU A 1 215 ? 9.345 21.397 -36.005 1.00 66.00 215 LEU A N 1
ATOM 1635 C CA . LEU A 1 215 ? 8.597 21.426 -34.725 1.00 66.00 215 LEU A CA 1
ATOM 1636 C C . LEU A 1 215 ? 9.190 22.354 -33.646 1.00 66.00 215 LEU A C 1
ATOM 1638 O O . LEU A 1 215 ? 8.676 22.396 -32.530 1.00 66.00 215 LEU A O 1
ATOM 1642 N N . GLY A 1 216 ? 10.245 23.104 -33.970 1.00 70.50 216 GLY A N 1
ATOM 1643 C CA . GLY A 1 216 ? 10.946 23.960 -33.009 1.00 70.50 216 GLY A CA 1
ATOM 1644 C C . GLY A 1 216 ? 11.816 23.183 -32.011 1.00 70.50 216 GLY A C 1
ATOM 1645 O O . GLY A 1 216 ? 12.056 21.982 -32.164 1.00 70.50 216 GLY A O 1
ATOM 1646 N N . GLU A 1 217 ? 12.325 23.886 -30.996 1.00 77.44 217 GLU A N 1
ATOM 1647 C CA . GLU A 1 217 ? 13.197 23.300 -29.971 1.00 77.44 217 GLU A CA 1
ATOM 1648 C C . GLU A 1 217 ? 12.402 22.344 -29.058 1.00 77.44 217 GLU A C 1
ATOM 1650 O O . GLU A 1 217 ? 11.342 22.722 -28.548 1.00 77.44 217 GLU A O 1
ATOM 1655 N N . PRO A 1 218 ? 12.866 21.097 -28.847 1.00 83.62 218 PRO A N 1
ATOM 1656 C CA . PRO A 1 218 ? 12.199 20.176 -27.938 1.00 83.62 218 PRO A CA 1
ATOM 1657 C C . PRO A 1 218 ? 12.319 20.653 -26.486 1.00 83.62 218 PRO A C 1
ATOM 1659 O O . PRO A 1 218 ? 13.393 21.033 -26.028 1.00 83.62 218 PRO A O 1
ATOM 1662 N N . LEU A 1 219 ? 11.228 20.536 -25.726 1.00 81.94 219 LEU A N 1
ATOM 1663 C CA . LEU A 1 219 ? 11.193 20.801 -24.282 1.00 81.94 219 LEU A CA 1
ATOM 1664 C C . LEU A 1 219 ? 12.055 19.820 -23.485 1.00 81.94 219 LEU A C 1
ATOM 1666 O O . LEU A 1 219 ? 12.516 20.124 -22.388 1.00 81.94 219 LEU A O 1
ATOM 1670 N N . GLY A 1 220 ? 12.230 18.608 -24.007 1.00 83.31 220 GLY A N 1
ATOM 1671 C CA . GLY A 1 220 ? 12.992 17.574 -23.335 1.00 83.31 220 GLY A CA 1
ATOM 1672 C C . GLY A 1 220 ? 13.223 16.356 -24.212 1.00 83.31 220 GLY A C 1
ATOM 1673 O O . GLY A 1 220 ? 12.375 15.973 -25.019 1.00 83.31 220 GLY A O 1
AT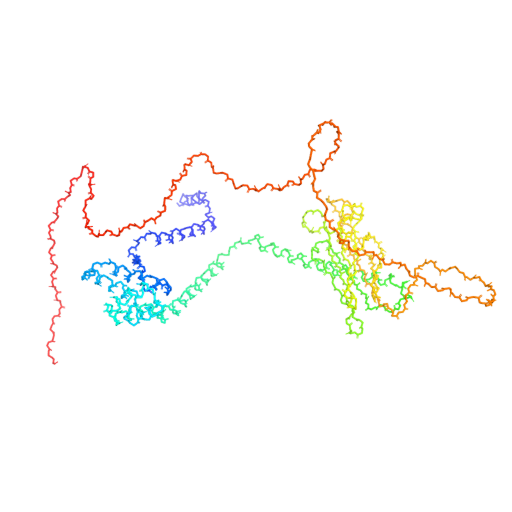OM 1674 N N . ASN A 1 221 ? 14.386 15.743 -24.005 1.00 87.94 221 ASN A N 1
ATOM 1675 C CA . ASN A 1 221 ? 14.797 14.474 -24.591 1.00 87.94 221 ASN A CA 1
ATOM 1676 C C . ASN A 1 221 ? 15.065 13.482 -23.459 1.00 87.94 221 ASN A C 1
ATOM 1678 O O . ASN A 1 221 ? 16.123 13.499 -22.823 1.00 87.94 221 ASN A O 1
ATOM 1682 N N . PHE A 1 222 ? 14.097 12.613 -23.195 1.00 90.69 222 PHE A N 1
ATOM 1683 C CA . PHE A 1 222 ? 14.169 11.613 -22.142 1.00 90.69 222 PHE A CA 1
ATOM 1684 C C . PHE A 1 222 ? 14.601 10.268 -22.712 1.00 90.69 222 PHE A C 1
ATOM 1686 O O . PHE A 1 222 ? 14.275 9.897 -23.837 1.00 90.69 222 PHE A O 1
ATOM 1693 N N . MET A 1 223 ? 15.356 9.522 -21.914 1.00 91.88 223 MET A N 1
ATOM 1694 C CA . MET A 1 223 ? 15.783 8.171 -22.251 1.00 91.88 223 MET A CA 1
ATOM 1695 C C . MET A 1 223 ? 15.212 7.231 -21.209 1.00 91.88 223 MET A C 1
ATOM 1697 O O . MET A 1 223 ? 15.327 7.514 -20.017 1.00 91.88 223 MET A O 1
ATOM 1701 N N . SER A 1 224 ? 14.671 6.098 -21.621 1.00 94.44 224 SER A N 1
ATOM 1702 C CA . SER A 1 224 ? 14.165 5.066 -20.723 1.00 94.44 224 SER A CA 1
ATOM 1703 C C . SER A 1 224 ? 14.645 3.701 -21.193 1.00 94.44 224 SER A C 1
ATOM 1705 O O . SER A 1 224 ? 14.835 3.487 -22.389 1.00 94.44 224 SER A O 1
ATOM 1707 N N . ALA A 1 225 ? 14.949 2.814 -20.251 1.00 95.25 225 ALA A N 1
ATOM 1708 C CA . ALA A 1 225 ? 15.509 1.507 -20.565 1.00 95.25 225 ALA A CA 1
ATOM 1709 C C . ALA A 1 225 ? 14.986 0.450 -19.595 1.00 95.25 225 ALA A C 1
ATOM 1711 O O . ALA A 1 225 ? 15.186 0.564 -18.385 1.00 95.25 225 ALA A O 1
ATOM 1712 N N . TYR A 1 226 ? 14.368 -0.585 -20.147 1.00 96.00 226 TYR A N 1
ATOM 1713 C CA . TYR A 1 226 ? 13.951 -1.797 -19.462 1.00 96.00 226 TYR A CA 1
ATOM 1714 C C . TYR A 1 226 ? 14.947 -2.928 -19.736 1.00 96.00 226 TYR A C 1
ATOM 1716 O O . TYR A 1 226 ? 15.444 -3.090 -20.855 1.00 96.00 226 TYR A O 1
ATOM 1724 N N . VAL A 1 227 ? 15.199 -3.741 -18.712 1.00 95.19 227 VAL A N 1
ATOM 1725 C CA . VAL A 1 227 ? 15.967 -4.986 -18.799 1.00 95.19 227 VAL A CA 1
ATOM 1726 C C . VAL A 1 227 ? 15.193 -6.066 -18.048 1.00 95.19 227 VAL A C 1
ATOM 1728 O O . VAL A 1 227 ? 14.666 -5.802 -16.967 1.00 95.19 227 VAL A O 1
ATOM 1731 N N . LEU A 1 228 ? 15.135 -7.280 -18.601 1.00 94.12 228 LEU A N 1
ATOM 1732 C CA . LEU A 1 228 ? 14.484 -8.424 -17.961 1.00 94.12 228 LEU A CA 1
ATOM 1733 C C . LEU A 1 228 ? 14.972 -8.599 -16.516 1.00 94.12 228 LEU A C 1
ATOM 1735 O O . LEU A 1 228 ? 16.175 -8.648 -16.259 1.00 94.12 228 LEU A O 1
ATOM 1739 N N . GLY A 1 229 ? 14.026 -8.724 -15.585 1.00 90.69 229 GLY A N 1
ATOM 1740 C CA . GLY A 1 229 ? 14.292 -8.728 -14.145 1.00 90.69 229 GLY A CA 1
ATOM 1741 C C . GLY A 1 229 ? 13.913 -7.433 -13.440 1.00 90.69 229 GLY A C 1
ATOM 1742 O O . GLY A 1 229 ? 13.698 -7.463 -12.231 1.00 90.69 229 GLY A O 1
ATOM 1743 N N . ASP A 1 230 ? 13.770 -6.319 -14.166 1.00 92.06 230 ASP A N 1
ATOM 1744 C CA . ASP A 1 230 ? 13.232 -5.072 -13.614 1.00 92.06 230 ASP A CA 1
ATOM 1745 C C . ASP A 1 230 ? 11.700 -5.144 -13.481 1.00 92.06 230 ASP A C 1
ATOM 1747 O O . ASP A 1 230 ? 10.948 -4.503 -14.210 1.00 92.06 230 ASP A O 1
ATOM 1751 N N . ASP A 1 231 ? 11.220 -5.972 -12.552 1.00 91.06 231 ASP A N 1
ATOM 1752 C CA . ASP A 1 231 ? 9.790 -6.246 -12.339 1.00 91.06 231 ASP A CA 1
ATOM 1753 C C . ASP A 1 231 ? 9.002 -5.043 -11.780 1.00 91.06 231 ASP A C 1
ATOM 1755 O O . ASP A 1 231 ? 7.774 -5.119 -11.649 1.00 91.06 231 ASP A O 1
ATOM 1759 N N . LEU A 1 232 ? 9.711 -3.965 -11.421 1.00 90.12 232 LEU A N 1
ATOM 1760 C CA . LEU A 1 232 ? 9.194 -2.691 -10.911 1.00 90.12 232 LEU A CA 1
ATOM 1761 C C . LEU A 1 232 ? 9.489 -1.531 -11.876 1.00 90.12 232 LEU A C 1
ATOM 1763 O O . LEU A 1 232 ? 9.527 -0.375 -11.459 1.00 90.12 232 LEU A O 1
ATOM 1767 N N . TYR A 1 233 ? 9.744 -1.833 -13.149 1.00 94.25 233 TYR A N 1
ATOM 1768 C CA . TYR A 1 233 ? 10.017 -0.820 -14.155 1.00 94.25 233 TYR A CA 1
ATOM 1769 C C . TYR A 1 233 ? 8.820 0.121 -14.358 1.00 94.25 233 TYR A C 1
ATOM 1771 O O . TYR A 1 233 ? 7.774 -0.277 -14.880 1.00 94.25 233 TYR A O 1
ATOM 1779 N N . ASP A 1 234 ? 9.026 1.366 -13.934 1.00 95.25 234 ASP A N 1
ATOM 1780 C CA . ASP A 1 234 ? 8.101 2.491 -14.036 1.00 95.25 234 ASP A CA 1
ATOM 1781 C C . ASP A 1 234 ? 8.935 3.790 -14.032 1.00 95.25 234 ASP A C 1
ATOM 1783 O O . ASP A 1 234 ? 9.428 4.235 -12.994 1.00 95.25 234 ASP A O 1
ATOM 1787 N N . ASP A 1 235 ? 9.265 4.307 -15.216 1.00 95.31 235 ASP A N 1
ATOM 1788 C CA . ASP A 1 235 ? 9.987 5.573 -15.395 1.00 95.31 235 ASP A CA 1
ATOM 1789 C C . ASP A 1 235 ? 8.981 6.719 -15.525 1.00 95.31 235 ASP A C 1
ATOM 1791 O O . ASP A 1 235 ? 8.059 6.641 -16.328 1.00 95.31 235 ASP A O 1
ATOM 1795 N N . SER A 1 236 ? 9.221 7.822 -14.821 1.00 94.00 236 SER A N 1
ATOM 1796 C CA . SER A 1 236 ? 8.454 9.061 -14.953 1.00 94.00 236 SER A CA 1
ATOM 1797 C C . SER A 1 236 ? 9.396 10.247 -15.167 1.00 94.00 236 SER A C 1
ATOM 1799 O O . SER A 1 236 ? 10.470 10.328 -14.558 1.00 94.00 236 SER A O 1
ATOM 1801 N N . PHE A 1 237 ? 9.004 11.154 -16.060 1.00 93.19 237 PHE A N 1
ATOM 1802 C CA . PHE A 1 237 ? 9.746 12.354 -16.419 1.00 93.19 237 PHE A CA 1
ATOM 1803 C C . PHE A 1 237 ? 8.834 13.579 -16.379 1.00 93.19 237 PHE A C 1
ATOM 1805 O O . PHE A 1 237 ? 7.853 13.656 -17.118 1.00 93.19 237 PHE A O 1
ATOM 1812 N N . ALA A 1 238 ? 9.187 14.568 -15.560 1.00 92.00 238 ALA A N 1
ATOM 1813 C CA . ALA A 1 238 ? 8.506 15.856 -15.560 1.00 92.00 238 ALA A CA 1
ATOM 1814 C C . ALA A 1 238 ? 8.836 16.647 -16.837 1.00 92.00 238 ALA A C 1
ATOM 1816 O O . ALA A 1 238 ? 9.989 16.695 -17.275 1.00 92.00 238 ALA A O 1
ATOM 1817 N N . ILE A 1 239 ? 7.817 17.273 -17.425 1.00 89.50 239 ILE A N 1
ATOM 1818 C CA . ILE A 1 239 ? 7.935 18.164 -18.581 1.00 89.50 239 ILE A CA 1
ATOM 1819 C C . ILE A 1 239 ? 7.820 19.594 -18.051 1.00 89.50 239 ILE A C 1
ATOM 1821 O O . ILE A 1 239 ? 6.730 20.031 -17.677 1.00 89.50 239 ILE A O 1
ATOM 1825 N N . GLU A 1 240 ? 8.942 20.313 -18.005 1.00 88.19 240 GLU A N 1
ATOM 1826 C CA . GLU A 1 240 ? 9.038 21.635 -17.371 1.00 88.19 240 GLU A CA 1
ATOM 1827 C C . GLU A 1 240 ? 9.614 22.702 -18.328 1.00 88.19 240 GLU A C 1
ATOM 1829 O O . GLU A 1 240 ? 10.824 22.940 -18.318 1.00 88.19 240 GLU A O 1
ATOM 1834 N N . PRO A 1 241 ? 8.795 23.356 -19.178 1.00 80.31 241 PRO A N 1
ATOM 1835 C CA . PRO A 1 241 ? 9.233 24.520 -19.952 1.00 80.31 241 PRO A CA 1
ATOM 1836 C C . PRO A 1 241 ? 9.591 25.701 -19.038 1.00 80.31 241 PRO A C 1
ATOM 1838 O O . PRO A 1 241 ? 8.767 26.133 -18.232 1.00 80.31 241 PRO A O 1
ATOM 1841 N N . ASP A 1 242 ? 10.801 26.250 -19.179 1.00 73.19 242 ASP A N 1
ATOM 1842 C CA . ASP A 1 242 ? 11.258 27.496 -18.534 1.00 73.19 242 ASP A CA 1
ATOM 1843 C C . ASP A 1 242 ? 10.967 27.603 -17.016 1.00 73.19 242 ASP A C 1
ATOM 1845 O O . ASP A 1 242 ? 10.745 28.689 -16.477 1.00 73.19 242 ASP A O 1
ATOM 1849 N N . GLY A 1 243 ? 10.970 26.468 -16.305 1.00 70.81 243 GLY A N 1
ATOM 1850 C CA . GLY A 1 243 ? 10.726 26.391 -14.857 1.00 70.81 243 GLY A CA 1
ATOM 1851 C C . GLY A 1 243 ? 9.251 26.342 -14.430 1.00 70.81 243 GLY A C 1
ATOM 1852 O O . GLY A 1 243 ? 8.968 26.406 -13.232 1.00 70.81 243 GLY A O 1
ATOM 1853 N N . GLY A 1 244 ? 8.309 26.224 -15.370 1.00 79.75 244 GLY A N 1
ATOM 1854 C CA . GLY A 1 244 ? 6.904 25.902 -15.106 1.00 79.75 244 GLY A CA 1
ATOM 1855 C C . GLY A 1 244 ? 6.593 24.450 -15.468 1.00 79.75 244 GLY A C 1
ATOM 1856 O O . GLY A 1 244 ? 7.088 23.949 -16.465 1.00 79.75 244 GLY A O 1
ATOM 1857 N N . TYR A 1 245 ? 5.759 23.766 -14.685 1.00 86.31 245 TYR A N 1
ATOM 1858 C CA . TYR A 1 245 ? 5.320 22.401 -14.999 1.00 86.31 245 TYR A CA 1
ATOM 1859 C C . TYR A 1 245 ? 4.268 22.432 -16.119 1.00 86.31 245 TYR A C 1
ATOM 1861 O O . TYR A 1 245 ? 3.308 23.189 -16.028 1.00 86.31 245 TYR A O 1
ATOM 1869 N N . ALA A 1 246 ? 4.448 21.636 -17.174 1.00 86.75 246 ALA A N 1
ATOM 1870 C CA . ALA A 1 246 ? 3.485 21.492 -18.272 1.00 86.75 246 ALA A CA 1
ATOM 1871 C C . ALA A 1 246 ? 2.819 20.110 -18.296 1.00 86.75 246 ALA A C 1
ATOM 1873 O O . ALA A 1 246 ? 1.715 19.963 -18.825 1.00 86.75 246 ALA A O 1
ATOM 1874 N N . GLY A 1 247 ? 3.465 19.098 -17.718 1.00 91.56 247 GLY A N 1
ATOM 1875 C CA . GLY A 1 247 ? 2.971 17.732 -17.758 1.00 91.56 247 GLY A CA 1
ATOM 1876 C C . GLY A 1 247 ? 3.995 16.704 -17.305 1.00 91.56 247 GLY A C 1
ATOM 1877 O O . GLY A 1 247 ? 5.057 17.038 -16.781 1.00 91.56 247 GLY A O 1
ATOM 1878 N N . GLU A 1 248 ? 3.680 15.438 -17.546 1.00 94.00 248 GLU A N 1
ATOM 1879 C CA . GLU A 1 248 ? 4.530 14.305 -17.189 1.00 94.00 248 GLU A CA 1
ATOM 1880 C C . GLU A 1 248 ? 4.492 13.244 -18.281 1.00 94.00 248 GLU A C 1
ATOM 1882 O O . GLU A 1 248 ? 3.456 13.006 -18.901 1.00 94.00 248 GLU A O 1
ATOM 1887 N N . ALA A 1 249 ? 5.634 12.606 -18.509 1.00 93.81 249 ALA A N 1
ATOM 1888 C CA . ALA A 1 249 ? 5.749 11.444 -19.361 1.00 93.81 249 ALA A CA 1
ATOM 1889 C C . ALA A 1 249 ? 6.096 10.202 -18.539 1.00 93.81 249 ALA A C 1
ATOM 1891 O O . ALA A 1 249 ? 7.159 10.151 -17.924 1.00 93.81 249 ALA A O 1
ATOM 1892 N N . GLY A 1 250 ? 5.222 9.199 -18.561 1.00 94.62 250 GLY A N 1
ATOM 1893 C CA . GLY A 1 250 ? 5.386 7.929 -17.857 1.00 94.62 250 GLY A CA 1
ATOM 1894 C C . GLY A 1 250 ? 5.643 6.766 -18.812 1.00 94.62 250 GLY A C 1
ATOM 1895 O O . GLY A 1 250 ? 5.120 6.741 -19.926 1.00 94.62 250 GLY A O 1
ATOM 1896 N N . ILE A 1 251 ? 6.448 5.792 -18.393 1.00 96.94 251 ILE A N 1
ATOM 1897 C CA . ILE A 1 251 ? 6.665 4.528 -19.100 1.00 96.94 251 ILE A CA 1
ATOM 1898 C C . ILE A 1 251 ? 6.691 3.395 -18.080 1.00 96.94 251 ILE A C 1
ATOM 1900 O O . ILE A 1 251 ? 7.623 3.308 -17.283 1.00 96.94 251 ILE A O 1
ATOM 1904 N N . GLY A 1 252 ? 5.727 2.480 -18.162 1.00 96.75 252 GLY A N 1
ATOM 1905 C CA . GLY A 1 252 ? 5.567 1.409 -17.181 1.00 96.75 252 GLY A CA 1
ATOM 1906 C C . GLY A 1 252 ? 5.262 0.047 -17.794 1.00 96.75 252 GLY A C 1
ATOM 1907 O O . GLY A 1 252 ? 4.890 -0.086 -18.962 1.00 96.75 252 GLY A O 1
ATOM 1908 N N . ILE A 1 253 ? 5.429 -1.003 -16.989 1.00 97.38 253 ILE A N 1
ATOM 1909 C CA . ILE A 1 253 ? 4.974 -2.356 -17.335 1.00 97.38 253 ILE A CA 1
ATOM 1910 C C . ILE A 1 253 ? 3.443 -2.389 -17.333 1.00 97.38 253 ILE A C 1
ATOM 1912 O O . ILE A 1 253 ? 2.817 -2.112 -16.311 1.00 97.38 253 ILE A O 1
ATOM 1916 N N . LEU A 1 254 ? 2.839 -2.824 -18.442 1.00 96.50 254 LEU A N 1
ATOM 1917 C CA . LEU A 1 254 ? 1.384 -2.938 -18.548 1.00 96.50 254 LEU A CA 1
ATOM 1918 C C . LEU A 1 254 ? 0.880 -4.376 -18.403 1.00 96.50 254 LEU A C 1
ATOM 1920 O O . LEU A 1 254 ? -0.128 -4.608 -17.738 1.00 96.50 254 LEU A O 1
ATOM 1924 N N . GLU A 1 255 ? 1.561 -5.336 -19.033 1.00 96.38 255 GLU A N 1
ATOM 1925 C CA . GLU A 1 255 ? 1.136 -6.739 -19.059 1.00 96.38 255 GLU A CA 1
ATOM 1926 C C . GLU A 1 255 ? 2.335 -7.689 -19.114 1.00 96.38 255 GLU A C 1
ATOM 1928 O O . GLU A 1 255 ? 3.358 -7.401 -19.744 1.00 96.38 255 GLU A O 1
ATOM 1933 N N . THR A 1 256 ? 2.193 -8.858 -18.485 1.00 95.75 256 THR A N 1
ATOM 1934 C CA . THR A 1 256 ? 3.210 -9.917 -18.451 1.00 95.75 256 THR A CA 1
ATOM 1935 C C . THR A 1 256 ? 2.646 -11.234 -18.970 1.00 95.75 256 THR A C 1
ATOM 1937 O O . THR A 1 256 ? 1.469 -11.522 -18.768 1.00 95.75 256 THR A O 1
ATOM 1940 N N . ILE A 1 257 ? 3.488 -12.066 -19.579 1.00 93.81 257 ILE A N 1
ATOM 1941 C CA . ILE A 1 257 ? 3.115 -13.384 -20.098 1.00 93.81 257 ILE A CA 1
ATOM 1942 C C . ILE A 1 257 ? 3.763 -14.525 -19.303 1.00 93.81 257 ILE A C 1
ATOM 1944 O O . ILE A 1 257 ? 4.932 -14.472 -18.925 1.00 93.81 257 ILE A O 1
ATOM 1948 N N . GLY A 1 258 ? 3.012 -15.608 -19.097 1.00 89.00 258 GLY A N 1
ATOM 1949 C CA . GLY A 1 258 ? 3.492 -16.807 -18.408 1.00 89.00 258 GLY A CA 1
ATOM 1950 C C . GLY A 1 258 ? 3.528 -16.674 -16.883 1.00 89.00 258 GLY A C 1
ATOM 1951 O O . GLY A 1 258 ? 2.931 -15.774 -16.300 1.00 89.00 258 GLY A O 1
ATOM 1952 N N . ILE A 1 259 ? 4.190 -17.632 -16.232 1.00 82.75 259 ILE A N 1
ATOM 1953 C CA . ILE A 1 259 ? 4.290 -17.736 -14.771 1.00 82.75 259 ILE A CA 1
ATOM 1954 C C . ILE A 1 259 ? 5.768 -17.895 -14.404 1.00 82.75 259 ILE A C 1
ATOM 1956 O O . ILE A 1 259 ? 6.479 -18.670 -15.048 1.00 82.75 259 ILE A O 1
ATOM 1960 N N . GLY A 1 260 ? 6.210 -17.197 -13.359 1.00 81.50 260 GLY A N 1
ATOM 1961 C CA . GLY A 1 260 ? 7.560 -17.293 -12.802 1.00 81.50 260 GLY A CA 1
ATOM 1962 C C . GLY A 1 260 ? 8.254 -15.939 -12.678 1.00 81.50 260 GLY A C 1
ATOM 1963 O O . GLY A 1 260 ? 7.799 -14.951 -13.250 1.00 81.50 260 GLY A O 1
ATOM 1964 N N . ASP A 1 261 ? 9.361 -15.941 -11.936 1.00 82.62 261 ASP A N 1
ATOM 1965 C CA . ASP A 1 261 ? 10.265 -14.801 -11.800 1.00 82.62 261 ASP A CA 1
ATOM 1966 C C . ASP A 1 261 ? 11.534 -15.046 -12.643 1.00 82.62 261 ASP A C 1
ATOM 1968 O O . ASP A 1 261 ? 12.030 -16.181 -12.678 1.00 82.62 261 ASP A O 1
ATOM 1972 N N . PRO A 1 262 ? 12.092 -14.016 -13.301 1.00 87.81 262 PRO A N 1
ATOM 1973 C CA . PRO A 1 262 ? 11.568 -12.650 -13.392 1.00 87.81 262 PRO A CA 1
ATOM 1974 C C . PRO A 1 262 ? 10.312 -12.550 -14.270 1.00 87.81 262 PRO A C 1
ATOM 1976 O O . PRO A 1 262 ? 10.095 -13.391 -15.153 1.00 87.81 262 PRO A O 1
ATOM 1979 N N . LYS A 1 263 ? 9.495 -11.512 -14.054 1.00 92.75 263 LYS A N 1
ATOM 1980 C CA . LYS A 1 263 ? 8.277 -11.296 -14.842 1.00 92.75 263 LYS A CA 1
ATOM 1981 C C . LYS A 1 263 ? 8.635 -11.021 -16.298 1.00 92.75 263 LYS A C 1
ATOM 1983 O O . LYS A 1 263 ? 9.413 -10.126 -16.626 1.00 92.75 263 LYS A O 1
ATOM 1988 N N . LYS A 1 264 ? 8.007 -11.768 -17.201 1.00 94.75 264 LYS A N 1
ATOM 1989 C CA . LYS A 1 264 ? 8.208 -11.629 -18.645 1.00 94.75 264 LYS A CA 1
ATOM 1990 C C . LYS A 1 264 ? 7.233 -10.605 -19.201 1.00 94.75 264 LYS A C 1
ATOM 1992 O O . LYS A 1 264 ? 6.064 -10.914 -19.422 1.00 94.75 264 LYS A O 1
ATOM 1997 N N . VAL A 1 265 ? 7.698 -9.377 -19.386 1.00 96.50 265 VAL A N 1
ATOM 1998 C CA . VAL A 1 265 ? 6.859 -8.258 -19.832 1.00 96.50 265 VAL A CA 1
ATOM 1999 C C . VAL A 1 265 ? 6.531 -8.396 -21.316 1.00 96.50 265 VAL A C 1
ATOM 2001 O O . VAL A 1 265 ? 7.437 -8.524 -22.134 1.00 96.50 265 VAL A O 1
ATOM 2004 N N . THR A 1 266 ? 5.240 -8.364 -21.660 1.00 96.88 266 THR A N 1
ATOM 2005 C CA . THR A 1 266 ? 4.730 -8.486 -23.039 1.00 96.88 266 THR A CA 1
ATOM 2006 C C . THR A 1 266 ? 4.164 -7.177 -23.592 1.00 96.88 266 THR A C 1
ATOM 2008 O O . THR A 1 266 ? 3.996 -7.065 -24.807 1.00 96.88 266 THR A O 1
ATOM 2011 N N . ALA A 1 267 ? 3.859 -6.196 -22.738 1.00 97.56 267 ALA A N 1
ATOM 2012 C CA . ALA A 1 267 ? 3.427 -4.867 -23.158 1.00 97.56 267 ALA A CA 1
ATOM 2013 C C . ALA A 1 267 ? 3.822 -3.793 -22.134 1.00 97.56 267 ALA A C 1
ATOM 2015 O O . ALA A 1 267 ? 3.816 -4.049 -20.926 1.00 97.56 267 ALA A O 1
ATOM 2016 N N . PHE A 1 268 ? 4.098 -2.589 -22.629 1.00 98.12 268 PHE A N 1
ATOM 2017 C CA . PHE A 1 268 ? 4.390 -1.386 -21.849 1.00 98.12 268 PHE A CA 1
ATOM 2018 C C . PHE A 1 268 ? 3.322 -0.317 -22.095 1.00 98.12 268 PHE A C 1
ATOM 2020 O O . PHE A 1 268 ? 2.792 -0.222 -23.205 1.00 98.12 268 PHE A O 1
ATOM 2027 N N . SER A 1 269 ? 3.019 0.497 -21.086 1.00 97.38 269 SER A N 1
ATOM 2028 C CA . SER A 1 269 ? 2.276 1.746 -21.264 1.00 97.38 269 SER A CA 1
ATOM 2029 C C . SER A 1 269 ? 3.260 2.897 -21.394 1.00 97.38 269 SER A C 1
ATOM 2031 O O . SER A 1 269 ? 4.261 2.953 -20.685 1.00 97.38 269 SER A O 1
ATOM 2033 N N . ILE A 1 270 ? 2.984 3.798 -22.329 1.00 97.19 270 ILE A N 1
ATOM 2034 C CA . ILE A 1 270 ? 3.684 5.067 -22.484 1.00 97.19 270 ILE A CA 1
ATOM 2035 C C . ILE A 1 270 ? 2.624 6.151 -22.388 1.00 97.19 270 ILE A C 1
ATOM 2037 O O . ILE A 1 270 ? 1.678 6.169 -23.174 1.00 97.19 270 ILE A O 1
ATOM 2041 N N . GLU A 1 271 ? 2.759 7.022 -21.405 1.00 96.69 271 GLU A N 1
ATOM 2042 C CA . GLU A 1 271 ? 1.717 7.939 -20.970 1.00 96.69 271 GLU A CA 1
ATOM 2043 C C . GLU A 1 271 ? 2.225 9.372 -21.047 1.00 96.69 271 GLU A C 1
ATOM 2045 O O . GLU A 1 271 ? 3.342 9.654 -20.626 1.00 96.69 271 GLU A O 1
ATOM 2050 N N . ILE A 1 272 ? 1.412 10.278 -21.590 1.00 95.44 272 ILE A N 1
ATOM 2051 C CA . ILE A 1 272 ? 1.665 11.721 -21.577 1.00 95.44 272 ILE A CA 1
ATOM 2052 C C . ILE A 1 272 ? 0.491 12.382 -20.870 1.00 95.44 272 ILE A C 1
ATOM 2054 O O . ILE A 1 272 ? -0.636 12.356 -21.371 1.00 95.44 272 ILE A O 1
ATOM 2058 N N . PHE A 1 273 ? 0.764 12.963 -19.709 1.00 94.62 273 PHE A N 1
ATOM 2059 C CA . PHE A 1 273 ? -0.160 13.798 -18.959 1.00 94.62 273 PHE A CA 1
ATOM 2060 C C . PHE A 1 273 ? 0.042 15.264 -19.341 1.00 94.62 273 PHE A C 1
ATOM 2062 O O . PHE A 1 273 ? 1.156 15.779 -19.272 1.00 94.62 273 PHE A O 1
ATOM 2069 N N . ASP A 1 274 ? -1.040 15.938 -19.719 1.00 92.69 274 ASP A N 1
ATOM 2070 C CA . ASP A 1 274 ? -1.071 17.373 -20.008 1.00 92.69 274 ASP A CA 1
ATOM 2071 C C . ASP A 1 274 ? -1.752 18.098 -18.844 1.00 92.69 274 ASP A C 1
ATOM 2073 O O . ASP A 1 274 ? -2.942 17.890 -18.584 1.00 92.69 274 ASP A O 1
ATOM 2077 N N . GLN A 1 275 ? -1.012 18.958 -18.136 1.00 89.44 275 GLN A N 1
ATOM 2078 C CA . GLN A 1 275 ? -1.536 19.650 -16.957 1.00 89.44 275 GLN A CA 1
ATOM 2079 C C . GLN A 1 275 ? -2.696 20.594 -17.307 1.00 89.44 275 GLN A C 1
ATOM 2081 O O . GLN A 1 275 ? -3.599 20.793 -16.493 1.00 89.44 275 GLN A O 1
ATOM 2086 N N . VAL A 1 276 ? -2.695 21.175 -18.510 1.00 86.06 276 VAL A N 1
ATOM 2087 C CA . VAL A 1 276 ? -3.710 22.149 -18.931 1.00 86.06 276 VAL A CA 1
ATOM 2088 C C . VAL A 1 276 ? -5.032 21.450 -19.248 1.00 86.06 276 VAL A C 1
ATOM 2090 O O . VAL A 1 276 ? -6.099 21.988 -18.957 1.00 86.06 276 VAL A O 1
ATOM 2093 N N . GLU A 1 277 ? -4.976 20.254 -19.839 1.00 85.50 277 GLU A N 1
ATOM 2094 C CA . GLU A 1 277 ? -6.162 19.446 -20.158 1.00 85.50 277 GLU A CA 1
ATOM 2095 C C . GLU A 1 277 ? -6.592 18.530 -18.995 1.00 85.50 277 GLU A C 1
ATOM 2097 O O . GLU A 1 277 ? -7.728 18.055 -18.976 1.00 85.50 277 GLU A O 1
ATOM 2102 N N . MET A 1 278 ? -5.707 18.297 -18.017 1.00 88.50 278 MET A N 1
ATOM 2103 C CA . MET A 1 278 ? -5.863 17.298 -16.949 1.00 88.50 278 MET A CA 1
ATOM 2104 C C . MET A 1 278 ? -6.228 15.909 -17.496 1.00 88.50 278 MET A C 1
ATOM 2106 O O . MET A 1 278 ? -7.009 15.168 -16.895 1.00 88.50 278 MET A O 1
ATOM 2110 N N . GLN A 1 279 ? -5.676 15.561 -18.657 1.00 88.12 279 GLN A N 1
ATOM 2111 C CA . GLN A 1 279 ? -5.896 14.278 -19.315 1.00 88.12 279 GLN A CA 1
ATOM 2112 C C . GLN A 1 279 ? -4.574 13.590 -19.617 1.00 88.12 279 GLN A C 1
ATOM 2114 O O . GLN A 1 279 ? -3.571 14.231 -19.931 1.00 88.12 279 GLN A O 1
ATOM 2119 N N . THR A 1 280 ? -4.624 12.261 -19.576 1.00 93.94 280 THR A N 1
ATOM 2120 C CA . THR A 1 280 ? -3.521 11.386 -19.960 1.00 93.94 280 THR A CA 1
ATOM 2121 C C . THR A 1 280 ? -3.850 10.723 -21.288 1.00 93.94 280 THR A C 1
ATOM 2123 O O . THR A 1 280 ? -4.932 10.156 -21.464 1.00 93.94 280 THR A O 1
ATOM 2126 N N . LYS A 1 281 ? -2.917 10.789 -22.234 1.00 95.69 281 LYS A N 1
ATOM 2127 C CA . LYS A 1 281 ? -2.938 9.962 -23.441 1.00 95.69 281 LYS A CA 1
ATOM 2128 C C . LYS A 1 281 ? -1.988 8.794 -23.245 1.00 95.69 281 LYS A C 1
ATOM 2130 O O . LYS A 1 281 ? -0.873 8.997 -22.779 1.00 95.69 281 LYS A O 1
ATOM 2135 N N . THR A 1 282 ? -2.425 7.599 -23.626 1.00 97.25 282 THR A N 1
ATOM 2136 C CA . THR A 1 282 ? -1.669 6.361 -23.417 1.00 97.25 282 THR A CA 1
ATOM 2137 C C . THR A 1 282 ? -1.474 5.632 -24.737 1.00 97.25 282 THR A C 1
ATOM 2139 O O . THR A 1 282 ? -2.444 5.325 -25.431 1.00 97.25 282 THR A O 1
ATOM 2142 N N . LEU A 1 283 ? -0.222 5.319 -25.053 1.00 97.00 283 LEU A N 1
ATOM 2143 C CA . LEU A 1 283 ? 0.187 4.392 -26.100 1.00 97.00 283 LEU A CA 1
ATOM 2144 C C . LEU A 1 283 ? 0.548 3.058 -25.441 1.00 97.00 283 LEU A C 1
ATOM 2146 O O . LEU A 1 283 ? 1.360 3.008 -24.518 1.00 97.00 283 LEU A O 1
ATOM 2150 N N . VAL A 1 284 ? -0.039 1.967 -25.916 1.00 97.88 284 VAL A N 1
ATOM 2151 C CA . VAL A 1 284 ? 0.259 0.617 -25.441 1.00 97.88 284 VAL A CA 1
ATOM 2152 C C . VAL A 1 284 ? 1.227 -0.047 -26.406 1.00 97.88 284 VAL A C 1
ATOM 2154 O O . VAL A 1 284 ? 0.830 -0.530 -27.466 1.00 97.88 284 VAL A O 1
ATOM 2157 N N . LEU A 1 285 ? 2.502 -0.096 -26.031 1.00 97.69 285 LEU A N 1
ATOM 2158 C CA . LEU A 1 285 ? 3.551 -0.700 -26.838 1.00 97.69 285 LEU A CA 1
ATOM 2159 C C . LEU A 1 285 ? 3.640 -2.208 -26.562 1.00 97.69 285 LEU A C 1
ATOM 2161 O O . LEU A 1 285 ? 4.049 -2.636 -25.484 1.00 97.69 285 LEU A O 1
ATOM 2165 N N . MET A 1 286 ? 3.249 -3.019 -27.539 1.00 97.94 286 MET A N 1
ATOM 2166 C CA . MET A 1 286 ? 3.073 -4.468 -27.428 1.00 97.94 286 MET A CA 1
ATOM 2167 C C . MET A 1 286 ? 4.206 -5.242 -28.098 1.00 97.94 286 MET A C 1
ATOM 2169 O O . MET A 1 286 ? 4.747 -4.813 -29.118 1.00 97.94 286 MET A O 1
ATOM 2173 N N . SER A 1 287 ? 4.517 -6.428 -27.574 1.00 97.25 287 SER A N 1
ATOM 2174 C CA . SER A 1 287 ? 5.300 -7.429 -28.302 1.00 97.25 287 SER A CA 1
ATOM 2175 C C . SER A 1 287 ? 4.557 -7.901 -29.555 1.00 97.25 287 SER A C 1
ATOM 2177 O O . SER A 1 287 ? 3.335 -7.771 -29.667 1.00 97.25 287 SER A O 1
ATOM 2179 N N . GLU A 1 288 ? 5.287 -8.487 -30.502 1.00 96.56 288 GLU A N 1
ATOM 2180 C CA . GLU A 1 288 ? 4.693 -9.050 -31.717 1.00 96.56 288 GLU A CA 1
ATOM 2181 C C . GLU A 1 288 ? 3.633 -10.106 -31.401 1.00 96.56 288 GLU A C 1
ATOM 2183 O O . GLU A 1 288 ? 2.579 -10.133 -32.036 1.00 96.56 288 GLU A O 1
ATOM 2188 N N . HIS A 1 289 ? 3.864 -10.932 -30.383 1.00 95.50 289 HIS A N 1
ATOM 2189 C CA . HIS A 1 289 ? 2.866 -11.894 -29.936 1.00 95.50 289 HIS A CA 1
ATOM 2190 C C . HIS A 1 289 ? 1.602 -11.213 -29.393 1.00 95.50 289 HIS A C 1
ATOM 2192 O O . HIS A 1 289 ? 0.504 -11.536 -29.839 1.00 95.50 289 HIS A O 1
ATOM 2198 N N . ALA A 1 290 ? 1.741 -10.253 -28.470 1.00 96.06 290 ALA A N 1
ATOM 2199 C CA . ALA A 1 290 ? 0.592 -9.580 -27.862 1.00 96.06 290 ALA A CA 1
ATOM 2200 C C . ALA A 1 290 ? -0.219 -8.755 -28.868 1.00 96.06 290 ALA A C 1
ATOM 2202 O O . ALA A 1 290 ? -1.438 -8.675 -28.747 1.00 96.06 290 ALA A O 1
ATOM 2203 N N . TYR A 1 291 ? 0.439 -8.175 -29.874 1.00 96.25 291 TYR A N 1
ATOM 2204 C CA . TYR A 1 291 ? -0.239 -7.422 -30.927 1.00 96.25 291 TYR A CA 1
ATOM 2205 C C . TYR A 1 291 ? -1.052 -8.323 -31.872 1.00 96.25 291 TYR A C 1
ATOM 2207 O O . TYR A 1 291 ? -2.106 -7.917 -32.370 1.00 96.25 291 TYR A O 1
ATOM 2215 N N . ASN A 1 292 ? -0.564 -9.543 -32.125 1.00 96.31 292 ASN A N 1
ATOM 2216 C CA . ASN A 1 292 ? -1.181 -10.497 -33.046 1.00 96.31 292 ASN A CA 1
ATOM 2217 C C . ASN A 1 292 ? -2.185 -11.451 -32.377 1.00 96.31 292 ASN A C 1
ATOM 2219 O O . ASN A 1 292 ? -2.988 -12.057 -33.086 1.00 96.31 292 ASN A O 1
ATOM 2223 N N . ASP A 1 293 ? -2.169 -11.592 -31.049 1.00 96.00 293 ASP A N 1
ATOM 2224 C CA . ASP A 1 293 ? -3.181 -12.340 -30.297 1.00 96.00 293 ASP A CA 1
ATOM 2225 C C . ASP A 1 293 ? -4.422 -11.460 -30.049 1.00 96.00 293 ASP A C 1
ATOM 2227 O O . ASP A 1 293 ? -4.342 -10.490 -29.285 1.00 96.00 293 ASP A O 1
ATOM 2231 N N . PRO A 1 294 ? -5.591 -11.791 -30.636 1.00 95.19 294 PRO A N 1
ATOM 2232 C CA . PRO A 1 294 ? -6.815 -11.021 -30.436 1.00 95.19 294 PRO A CA 1
ATOM 2233 C C . PRO A 1 294 ? -7.208 -10.895 -28.961 1.00 95.19 294 PRO A C 1
ATOM 2235 O O . PRO A 1 294 ? -7.665 -9.839 -28.543 1.00 95.19 294 PRO A O 1
ATOM 2238 N N . SER A 1 295 ? -6.970 -11.928 -28.149 1.00 94.69 295 SER A N 1
ATOM 2239 C CA . SER A 1 295 ? -7.369 -11.944 -26.737 1.00 94.69 295 SER A CA 1
ATOM 2240 C C . SER A 1 295 ? -6.557 -10.945 -25.913 1.00 94.69 295 SER A C 1
ATOM 2242 O O . SER A 1 295 ? -7.102 -10.226 -25.073 1.00 94.69 295 SER A O 1
ATOM 2244 N N . LEU A 1 296 ? -5.243 -10.886 -26.157 1.00 94.06 296 LEU A N 1
ATOM 2245 C CA . LEU A 1 296 ? -4.352 -9.929 -25.501 1.00 94.06 296 LEU A CA 1
ATOM 2246 C C . LEU A 1 296 ? -4.607 -8.514 -26.011 1.00 94.06 296 LEU A C 1
ATOM 2248 O O . LEU A 1 296 ? -4.715 -7.586 -25.210 1.00 94.06 296 LEU A O 1
ATOM 2252 N N . ARG A 1 297 ? -4.784 -8.337 -27.321 1.00 94.56 297 ARG A N 1
ATOM 2253 C CA . ARG A 1 297 ? -5.072 -7.021 -27.890 1.00 94.56 297 ARG A CA 1
ATOM 2254 C C . ARG A 1 297 ? -6.400 -6.459 -27.387 1.00 94.56 297 ARG A C 1
ATOM 2256 O O . ARG A 1 297 ? -6.440 -5.296 -26.989 1.00 94.56 297 ARG A O 1
ATOM 2263 N N . ASP A 1 298 ? -7.458 -7.262 -27.331 1.00 95.56 298 ASP A N 1
ATOM 2264 C CA . ASP A 1 298 ? -8.771 -6.834 -26.831 1.00 95.56 298 ASP A CA 1
ATOM 2265 C C . ASP A 1 298 ? -8.719 -6.484 -25.335 1.00 95.56 298 ASP A C 1
ATOM 2267 O O . ASP A 1 298 ? -9.371 -5.538 -24.894 1.00 95.56 298 ASP A O 1
ATOM 2271 N N . LYS A 1 299 ? -7.885 -7.184 -24.553 1.00 95.56 299 LYS A N 1
ATOM 2272 C CA . LYS A 1 299 ? -7.627 -6.858 -23.141 1.00 95.56 299 LYS A CA 1
ATOM 2273 C C . LYS A 1 299 ? -6.908 -5.515 -22.969 1.00 95.56 299 LYS A C 1
ATOM 2275 O O . LYS A 1 299 ? -7.160 -4.806 -21.994 1.00 95.56 299 LYS A O 1
ATOM 2280 N N . LEU A 1 300 ? -5.994 -5.182 -23.878 1.00 95.69 300 LEU A N 1
ATOM 2281 C CA . LEU A 1 300 ? -5.116 -4.016 -23.764 1.00 95.69 300 LEU A CA 1
ATOM 2282 C C . LEU A 1 300 ? -5.662 -2.756 -24.450 1.00 95.69 300 LEU A C 1
ATOM 2284 O O . LEU A 1 300 ? -5.366 -1.654 -23.998 1.00 95.69 300 LEU A O 1
ATOM 2288 N N . THR A 1 301 ? -6.497 -2.900 -25.480 1.00 93.25 301 THR A N 1
ATOM 2289 C CA . THR A 1 301 ? -7.098 -1.783 -26.237 1.00 93.25 301 THR A CA 1
ATOM 2290 C C . THR A 1 301 ? -7.851 -0.772 -25.355 1.00 93.25 301 THR A C 1
ATOM 2292 O O . THR A 1 301 ? -7.720 0.427 -25.587 1.00 93.25 301 THR A O 1
ATOM 2295 N N . PRO A 1 302 ? -8.589 -1.174 -24.299 1.00 95.69 302 PRO A N 1
ATOM 2296 C CA . PRO A 1 302 ? -9.228 -0.216 -23.396 1.00 95.69 302 PRO A CA 1
ATOM 2297 C C . PRO A 1 302 ? -8.251 0.648 -22.586 1.00 95.69 302 PRO A C 1
ATOM 2299 O O . PRO A 1 302 ? -8.679 1.633 -21.993 1.00 95.69 302 PRO A O 1
ATOM 2302 N N . ARG A 1 303 ? -6.964 0.276 -22.509 1.00 94.62 303 ARG A N 1
ATOM 2303 C CA . ARG A 1 303 ? -5.946 0.997 -21.728 1.00 94.62 303 ARG A CA 1
ATOM 2304 C C . ARG A 1 303 ? -5.182 2.049 -22.531 1.00 94.62 303 ARG A C 1
ATOM 2306 O O . ARG A 1 303 ? -4.471 2.843 -21.929 1.00 94.62 303 ARG A O 1
ATOM 2313 N N . GLY A 1 304 ? -5.311 2.066 -23.856 1.00 94.19 304 GLY A N 1
ATOM 2314 C CA . GLY A 1 304 ? -4.642 3.038 -24.717 1.00 94.19 304 GLY A CA 1
ATOM 2315 C C . GLY A 1 304 ? -4.542 2.577 -26.168 1.00 94.19 304 GLY A C 1
ATOM 2316 O O . GLY A 1 304 ? -5.035 1.511 -26.537 1.00 94.19 304 GLY A O 1
ATOM 2317 N N . GLU A 1 305 ? -3.894 3.388 -27.000 1.00 95.31 305 GLU A N 1
ATOM 2318 C CA . GLU A 1 305 ? -3.728 3.106 -28.425 1.00 95.31 305 GLU A CA 1
ATOM 2319 C C . GLU A 1 305 ? -2.722 1.958 -28.646 1.00 95.31 305 GLU A C 1
ATOM 2321 O O . GLU A 1 305 ? -1.572 2.071 -28.221 1.00 95.31 305 GLU A O 1
ATOM 2326 N N . PRO A 1 306 ? -3.112 0.842 -29.287 1.00 95.50 306 PRO A N 1
ATOM 2327 C CA . PRO A 1 306 ? -2.230 -0.306 -29.464 1.00 95.50 306 PRO A CA 1
ATOM 2328 C C . PRO A 1 306 ? -1.154 -0.049 -30.530 1.00 95.50 306 PRO A C 1
ATOM 2330 O O . PRO A 1 306 ? -1.461 0.247 -31.684 1.00 95.50 306 PRO A O 1
ATOM 2333 N N . ALA A 1 307 ? 0.111 -0.272 -30.175 1.00 96.12 307 ALA A N 1
ATOM 2334 C CA . ALA A 1 307 ? 1.271 -0.110 -31.047 1.00 96.12 307 ALA A CA 1
ATOM 2335 C C . ALA A 1 307 ? 2.177 -1.347 -31.010 1.00 96.12 307 ALA A C 1
ATOM 2337 O O . ALA A 1 307 ? 2.399 -1.938 -29.958 1.00 96.12 307 ALA A O 1
ATOM 2338 N N . LEU A 1 308 ? 2.734 -1.739 -32.157 1.00 96.50 308 LEU A N 1
ATOM 2339 C CA . LEU A 1 308 ? 3.621 -2.901 -32.265 1.00 96.50 308 LEU A CA 1
ATOM 2340 C C . LEU A 1 308 ? 5.085 -2.497 -32.049 1.00 96.50 308 LEU A C 1
ATOM 2342 O O . LEU A 1 308 ? 5.645 -1.748 -32.841 1.00 96.50 308 LEU A O 1
ATOM 2346 N N . ALA A 1 309 ? 5.766 -3.029 -31.043 1.00 95.50 309 ALA A N 1
ATOM 2347 C CA . ALA A 1 309 ? 7.194 -2.787 -30.877 1.00 95.50 309 ALA A CA 1
ATOM 2348 C C . ALA A 1 309 ? 7.994 -3.352 -32.062 1.00 95.50 309 ALA A C 1
ATOM 2350 O O . ALA A 1 309 ? 7.942 -4.548 -32.361 1.00 95.50 309 ALA A O 1
ATOM 2351 N N . LYS A 1 310 ? 8.744 -2.476 -32.737 1.00 93.25 310 LYS A N 1
ATOM 2352 C CA . LYS A 1 310 ? 9.674 -2.828 -33.815 1.00 93.25 310 LYS A CA 1
ATOM 2353 C C . LYS A 1 310 ? 11.009 -2.124 -33.581 1.00 93.25 310 LYS A C 1
ATOM 2355 O O . LYS A 1 310 ? 10.983 -0.944 -33.229 1.00 93.25 310 LYS A O 1
ATOM 2360 N N . PRO A 1 311 ? 12.157 -2.790 -33.800 1.00 88.94 311 PRO A N 1
ATOM 2361 C CA . PRO A 1 311 ? 13.456 -2.125 -33.737 1.00 88.94 311 PRO A CA 1
ATOM 2362 C C . PRO A 1 311 ? 13.491 -0.918 -34.685 1.00 88.94 311 PRO A C 1
ATOM 2364 O O . PRO A 1 311 ? 13.068 -1.044 -35.835 1.00 88.94 311 PRO A O 1
ATOM 2367 N N . GLY A 1 312 ? 13.933 0.248 -34.203 1.00 87.00 312 GLY A N 1
ATOM 2368 C CA . GLY A 1 312 ? 13.936 1.502 -34.971 1.00 87.00 312 GLY A CA 1
ATOM 2369 C C . GLY A 1 312 ? 12.547 2.110 -35.217 1.00 87.00 312 GLY A C 1
ATOM 2370 O O . GLY A 1 312 ? 12.420 3.111 -35.920 1.00 87.00 312 GLY A O 1
ATOM 2371 N N . GLY A 1 313 ? 11.478 1.514 -34.678 1.00 88.12 313 GLY A N 1
ATOM 2372 C CA . GLY A 1 313 ? 10.123 2.045 -34.800 1.00 88.12 313 GLY A CA 1
ATOM 2373 C C . GLY A 1 313 ? 9.981 3.390 -34.088 1.00 88.12 313 GLY A C 1
ATOM 2374 O O . GLY A 1 313 ? 10.592 3.613 -33.045 1.00 88.12 313 GLY A O 1
ATOM 2375 N N . SER A 1 314 ? 9.143 4.282 -34.622 1.00 91.19 314 SER A N 1
ATOM 2376 C CA . SER A 1 314 ? 8.776 5.514 -33.921 1.00 91.19 314 SER A CA 1
ATOM 2377 C C . SER A 1 314 ? 7.277 5.776 -33.976 1.00 91.19 314 SER A C 1
ATOM 2379 O O . SER A 1 314 ? 6.622 5.471 -34.972 1.00 91.19 314 SER A O 1
ATOM 2381 N N . TYR A 1 315 ? 6.754 6.321 -32.884 1.00 93.88 315 TYR A N 1
ATOM 2382 C CA . TYR A 1 315 ? 5.340 6.588 -32.657 1.00 93.88 315 TYR A CA 1
ATOM 2383 C C . TYR A 1 315 ? 5.158 8.023 -32.187 1.00 93.88 315 TYR A C 1
ATOM 2385 O O . TYR A 1 315 ? 6.037 8.588 -31.536 1.00 93.88 315 TYR A O 1
ATOM 2393 N N . TRP A 1 316 ? 4.007 8.601 -32.505 1.00 92.69 316 TRP A N 1
ATOM 2394 C CA . TRP A 1 316 ? 3.620 9.921 -32.029 1.00 92.69 316 TRP A CA 1
ATOM 2395 C C . TRP A 1 316 ? 2.489 9.784 -31.027 1.00 92.69 316 TRP A C 1
ATOM 2397 O O . TRP A 1 316 ? 1.563 9.008 -31.238 1.00 92.69 316 TRP A O 1
ATOM 2407 N N . LEU A 1 317 ? 2.570 10.559 -29.954 1.00 93.12 317 LEU A N 1
ATOM 2408 C CA . LEU A 1 317 ? 1.516 10.685 -28.966 1.00 93.12 317 LEU A CA 1
ATOM 2409 C C . LEU A 1 317 ? 1.230 12.172 -28.784 1.00 93.12 317 LEU A C 1
ATOM 2411 O O . LEU A 1 317 ? 2.136 12.960 -28.512 1.00 93.12 317 LEU A O 1
ATOM 2415 N N . GLU A 1 318 ? -0.020 12.567 -29.001 1.00 91.81 318 GLU A N 1
ATOM 2416 C CA . GLU A 1 318 ? -0.414 13.973 -29.015 1.00 91.81 318 GLU A CA 1
ATOM 2417 C C . GLU A 1 318 ? -1.554 14.238 -28.034 1.00 91.81 318 GLU A C 1
ATOM 2419 O O . GLU A 1 318 ? -2.611 13.603 -28.089 1.00 91.81 318 GLU A O 1
ATOM 2424 N N . THR A 1 319 ? -1.349 15.227 -27.170 1.00 90.94 319 THR A N 1
ATOM 2425 C CA . THR A 1 319 ? -2.405 15.894 -26.409 1.00 90.94 319 THR A CA 1
ATOM 2426 C C . THR A 1 319 ? -2.789 17.196 -27.117 1.00 90.94 319 THR A C 1
ATOM 2428 O O . THR A 1 319 ? -2.358 17.489 -28.246 1.00 90.94 319 THR A O 1
ATOM 2431 N N . ARG A 1 320 ? -3.628 18.006 -26.468 1.00 87.81 320 ARG A N 1
ATOM 2432 C CA . ARG A 1 320 ? -3.951 19.337 -26.970 1.00 87.81 320 ARG A CA 1
ATOM 2433 C C . ARG A 1 320 ? -2.734 20.266 -27.020 1.00 87.81 320 ARG A C 1
ATOM 2435 O O . ARG A 1 320 ? -2.607 20.997 -28.002 1.00 87.81 320 ARG A O 1
ATOM 2442 N N . HIS A 1 321 ? -1.861 20.237 -26.012 1.00 88.06 321 HIS A N 1
ATOM 2443 C CA . HIS A 1 321 ? -0.730 21.168 -25.906 1.00 88.06 321 HIS A CA 1
ATOM 2444 C C . HIS A 1 321 ? 0.634 20.499 -26.031 1.00 88.06 321 HIS A C 1
ATOM 2446 O O . HIS A 1 321 ? 1.614 21.195 -26.264 1.00 88.06 321 HIS A O 1
ATOM 2452 N N . ILE A 1 322 ? 0.719 19.178 -25.903 1.00 90.19 322 ILE A N 1
ATOM 2453 C CA . ILE A 1 322 ? 1.979 18.442 -25.902 1.00 90.19 322 ILE A CA 1
ATOM 2454 C C . ILE A 1 322 ? 1.988 17.473 -27.079 1.00 90.19 322 ILE A C 1
ATOM 2456 O O . ILE A 1 322 ? 1.023 16.752 -27.336 1.00 90.19 322 ILE A O 1
ATOM 2460 N N . LYS A 1 323 ? 3.104 17.444 -27.800 1.00 91.31 323 LYS A N 1
ATOM 2461 C CA . LYS A 1 323 ? 3.389 16.454 -28.832 1.00 91.31 323 LYS A CA 1
ATOM 2462 C C . LYS A 1 323 ? 4.650 15.705 -28.439 1.00 91.31 323 LYS A C 1
ATOM 2464 O O . LYS A 1 323 ? 5.669 16.329 -28.171 1.00 91.31 323 LYS A O 1
ATOM 2469 N N . ALA A 1 324 ? 4.590 14.380 -28.404 1.00 91.81 324 ALA A N 1
ATOM 2470 C CA . ALA A 1 324 ? 5.721 13.541 -28.040 1.00 91.81 324 ALA A CA 1
ATOM 2471 C C . ALA A 1 324 ? 6.022 12.510 -29.131 1.00 91.81 324 ALA A C 1
ATOM 2473 O O . ALA A 1 324 ? 5.113 11.877 -29.671 1.00 91.81 324 ALA A O 1
ATOM 2474 N N . ARG A 1 325 ? 7.309 12.322 -29.434 1.00 92.06 325 ARG A N 1
ATOM 2475 C CA . ARG A 1 325 ? 7.820 11.250 -30.290 1.00 92.06 325 ARG A CA 1
ATOM 2476 C C . ARG A 1 325 ? 8.458 10.186 -29.418 1.00 92.06 325 ARG A C 1
ATOM 2478 O O . ARG A 1 325 ? 9.435 10.450 -28.723 1.00 92.06 325 ARG A O 1
ATOM 2485 N N . ILE A 1 326 ? 7.931 8.977 -29.508 1.00 94.12 326 ILE A N 1
ATOM 2486 C CA . ILE A 1 326 ? 8.489 7.773 -28.911 1.00 94.12 326 ILE A CA 1
ATOM 2487 C C . ILE A 1 326 ? 9.352 7.111 -29.986 1.00 94.12 326 ILE A C 1
ATOM 2489 O O . ILE A 1 326 ? 8.828 6.708 -31.020 1.00 94.12 326 ILE A O 1
ATOM 2493 N N . GLY A 1 327 ? 10.654 6.978 -29.763 1.00 92.56 327 GLY A N 1
ATOM 2494 C CA . GLY A 1 327 ? 11.574 6.238 -30.630 1.00 92.56 327 GLY A CA 1
ATOM 2495 C C . GLY A 1 327 ? 12.074 4.970 -29.947 1.00 92.56 327 GLY A C 1
ATOM 2496 O O . GLY A 1 327 ? 12.494 5.018 -28.794 1.00 92.56 327 GLY A O 1
ATOM 2497 N N . ILE A 1 328 ? 12.039 3.836 -30.646 1.00 94.12 328 ILE A N 1
ATOM 2498 C CA . ILE A 1 328 ? 12.586 2.559 -30.176 1.00 94.12 328 ILE A CA 1
ATOM 2499 C C . ILE A 1 328 ? 14.020 2.440 -30.678 1.00 94.12 328 ILE A C 1
ATOM 2501 O O . ILE A 1 328 ? 14.256 2.069 -31.825 1.00 94.12 328 ILE A O 1
ATOM 2505 N N . ILE A 1 329 ? 14.979 2.722 -29.801 1.00 91.50 329 ILE A N 1
ATOM 2506 C CA . ILE A 1 329 ? 16.406 2.753 -30.151 1.00 91.50 329 ILE A CA 1
ATOM 2507 C C . ILE A 1 329 ? 16.970 1.337 -30.233 1.00 91.50 329 ILE A C 1
ATOM 2509 O O . ILE A 1 329 ? 17.732 0.993 -31.131 1.00 91.50 329 ILE A O 1
ATOM 2513 N N . SER A 1 330 ? 16.606 0.497 -29.267 1.00 90.88 330 SER A N 1
ATOM 2514 C CA . SER A 1 330 ? 17.049 -0.891 -29.206 1.00 90.88 330 SER A CA 1
ATOM 2515 C C . SER A 1 330 ? 15.970 -1.739 -28.564 1.00 90.88 330 SER A C 1
ATOM 2517 O O . SER A 1 330 ? 15.412 -1.349 -27.538 1.00 90.88 330 SER A O 1
ATOM 2519 N N . MET A 1 331 ? 15.718 -2.917 -29.113 1.00 93.38 331 MET A N 1
ATOM 2520 C CA . MET A 1 331 ? 14.868 -3.909 -28.472 1.00 93.38 331 MET A CA 1
ATOM 2521 C C . MET A 1 331 ? 15.336 -5.311 -28.823 1.00 93.38 331 MET A C 1
ATOM 2523 O O . MET A 1 331 ? 15.807 -5.560 -29.933 1.00 93.38 331 MET A O 1
ATOM 2527 N N . GLU A 1 332 ? 15.142 -6.220 -27.884 1.00 95.00 332 GLU A N 1
ATOM 2528 C CA . GLU A 1 332 ? 15.459 -7.631 -28.020 1.00 95.00 332 GLU A CA 1
ATOM 2529 C C . GLU A 1 332 ? 14.357 -8.425 -27.333 1.00 95.00 332 GLU A C 1
ATOM 2531 O O . GLU A 1 332 ? 13.956 -8.109 -26.208 1.00 95.00 332 GLU A O 1
ATOM 2536 N N . TYR A 1 333 ? 13.850 -9.451 -28.009 1.00 96.00 333 TYR A N 1
ATOM 2537 C CA . TYR A 1 333 ? 12.921 -10.388 -27.395 1.00 96.00 333 TYR A CA 1
ATOM 2538 C C . TYR A 1 333 ? 13.686 -11.435 -26.597 1.00 96.00 333 TYR A C 1
ATOM 2540 O O . TYR A 1 333 ? 14.761 -11.874 -26.994 1.00 96.00 333 TYR A O 1
ATOM 2548 N N . GLY A 1 334 ? 13.125 -11.841 -25.463 1.00 90.88 334 GLY A N 1
ATOM 2549 C CA . GLY A 1 334 ? 13.684 -12.937 -24.693 1.00 90.88 334 GLY A CA 1
ATOM 2550 C C . GLY A 1 334 ? 13.347 -14.289 -25.311 1.00 90.88 334 GLY A C 1
ATOM 2551 O O . GLY A 1 334 ? 12.294 -14.485 -25.921 1.00 90.88 334 GLY A O 1
ATOM 2552 N N . GLU A 1 335 ? 14.248 -15.244 -25.115 1.00 87.62 335 GLU A N 1
ATOM 2553 C CA . GLU A 1 335 ? 14.080 -16.622 -25.566 1.00 87.62 335 GLU A CA 1
ATOM 2554 C C . GLU A 1 335 ? 13.532 -17.522 -24.443 1.00 87.62 335 GLU A C 1
ATOM 2556 O O . GLU A 1 335 ? 13.619 -17.215 -23.248 1.00 87.62 335 GLU A O 1
ATOM 2561 N N . GLY A 1 336 ? 12.964 -18.673 -24.812 1.00 80.94 336 GLY A N 1
ATOM 2562 C CA . GLY A 1 336 ? 12.610 -19.738 -23.871 1.00 80.94 336 GLY A CA 1
ATOM 2563 C C . GLY A 1 336 ? 11.165 -20.220 -23.977 1.00 80.94 336 GLY A C 1
ATOM 2564 O O . GLY A 1 336 ? 10.624 -20.357 -25.064 1.00 80.94 336 GLY A O 1
ATOM 2565 N N . ALA A 1 337 ? 10.565 -20.543 -22.825 1.00 76.25 337 ALA A N 1
ATOM 2566 C CA . ALA A 1 337 ? 9.289 -21.260 -22.734 1.00 76.25 337 ALA A CA 1
ATOM 2567 C C . ALA A 1 337 ? 8.030 -20.585 -23.336 1.00 76.25 337 ALA A C 1
ATOM 2569 O O . ALA A 1 337 ? 7.188 -21.328 -23.840 1.00 76.25 337 ALA A O 1
ATOM 2570 N N . PRO A 1 338 ? 7.804 -19.255 -23.244 1.00 85.75 338 PRO A N 1
ATOM 2571 C CA . PRO A 1 338 ? 6.622 -18.650 -23.859 1.00 85.75 338 PRO A CA 1
ATOM 2572 C C . PRO A 1 338 ? 6.765 -18.616 -25.392 1.00 85.75 338 PRO A C 1
ATOM 2574 O O . PRO A 1 338 ? 7.858 -18.859 -25.908 1.00 85.75 338 PRO A O 1
ATOM 2577 N N . PRO A 1 339 ? 5.686 -18.314 -26.138 1.00 88.69 339 PRO A N 1
ATOM 2578 C CA . PRO A 1 339 ? 5.747 -18.218 -27.594 1.00 88.69 339 PRO A CA 1
ATOM 2579 C C . PRO A 1 339 ? 6.866 -17.274 -28.075 1.00 88.69 339 PRO A C 1
ATOM 2581 O O . PRO A 1 339 ? 7.205 -16.324 -27.364 1.00 88.69 339 PRO A O 1
ATOM 2584 N N . PRO A 1 340 ? 7.445 -17.489 -29.267 1.00 91.25 340 PRO A N 1
ATOM 2585 C CA . PRO A 1 340 ? 8.447 -16.581 -29.822 1.00 91.25 340 PRO A CA 1
ATOM 2586 C C . PRO A 1 340 ? 7.952 -15.131 -29.872 1.00 91.25 340 PRO A C 1
ATOM 2588 O O . PRO A 1 340 ? 6.761 -14.887 -30.065 1.00 91.25 340 PRO A O 1
ATOM 2591 N N . ASN A 1 341 ? 8.871 -14.177 -29.702 1.00 93.94 341 ASN A N 1
ATOM 2592 C CA . ASN A 1 341 ? 8.595 -12.735 -29.753 1.00 93.94 341 ASN A CA 1
ATOM 2593 C C . ASN A 1 341 ? 7.475 -12.280 -28.800 1.00 93.94 341 ASN A C 1
ATOM 2595 O O . ASN A 1 341 ? 6.710 -11.362 -29.107 1.00 93.94 341 ASN A O 1
ATOM 2599 N N . SER A 1 342 ? 7.353 -12.948 -27.648 1.00 94.38 342 SER A N 1
ATOM 2600 C CA . SER A 1 342 ? 6.285 -12.675 -26.683 1.00 94.38 342 SER A CA 1
ATOM 2601 C C . SER A 1 342 ? 6.668 -11.747 -25.549 1.00 94.38 342 SER A C 1
ATOM 2603 O O . SER A 1 342 ? 5.793 -11.067 -25.028 1.00 94.38 342 SER A O 1
ATOM 2605 N N . PHE A 1 343 ? 7.940 -11.660 -25.177 1.00 95.75 343 PHE A N 1
ATOM 2606 C CA . PHE A 1 343 ? 8.375 -10.800 -24.083 1.00 95.75 343 PHE A CA 1
ATOM 2607 C C . PHE A 1 343 ? 9.729 -10.172 -24.369 1.00 95.75 343 PHE A C 1
ATOM 2609 O O . PHE A 1 343 ? 10.525 -10.719 -25.131 1.00 95.75 343 PHE A O 1
ATOM 2616 N N . PHE A 1 344 ? 9.991 -9.029 -23.750 1.00 96.31 344 PHE A N 1
ATOM 2617 C CA . PHE A 1 344 ? 11.210 -8.263 -23.980 1.00 96.31 344 PHE A CA 1
ATOM 2618 C C . PHE A 1 344 ? 12.334 -8.720 -23.043 1.00 96.31 344 PHE A C 1
ATOM 2620 O O . PHE A 1 344 ? 12.135 -8.868 -21.839 1.00 96.31 344 PHE A O 1
ATOM 2627 N N . GLN A 1 345 ? 13.524 -8.927 -23.602 1.00 94.88 345 GLN A N 1
ATOM 2628 C CA . GLN A 1 345 ? 14.774 -9.086 -22.861 1.00 94.88 345 GLN A CA 1
ATOM 2629 C C . GLN A 1 345 ? 15.359 -7.716 -22.505 1.00 94.88 345 GLN A C 1
ATOM 2631 O O . GLN A 1 345 ? 15.821 -7.499 -21.384 1.00 94.88 345 GLN A O 1
ATOM 2636 N N . ASN A 1 346 ? 15.332 -6.791 -23.466 1.00 94.50 346 ASN A N 1
ATOM 2637 C CA . ASN A 1 346 ? 15.678 -5.390 -23.285 1.00 94.50 346 ASN A CA 1
ATOM 2638 C C . ASN A 1 346 ? 14.787 -4.506 -24.170 1.00 94.50 346 ASN A C 1
ATOM 2640 O O . ASN A 1 346 ? 14.273 -4.935 -25.206 1.00 94.50 346 ASN A O 1
ATOM 2644 N N . LEU A 1 347 ? 14.589 -3.266 -23.735 1.00 95.94 347 LEU A N 1
ATOM 2645 C CA . LEU A 1 347 ? 13.903 -2.237 -24.507 1.00 95.94 347 LEU A CA 1
ATOM 2646 C C . LEU A 1 347 ? 14.462 -0.875 -24.103 1.00 95.94 347 LEU A C 1
ATOM 2648 O O . LEU A 1 347 ? 14.400 -0.524 -22.930 1.00 95.94 347 LEU A O 1
ATOM 2652 N N . SER A 1 348 ? 14.975 -0.106 -25.060 1.00 95.19 348 SER A N 1
ATOM 2653 C CA . SER A 1 348 ? 15.413 1.275 -24.845 1.00 95.19 348 SER A CA 1
ATOM 2654 C C . SER A 1 348 ? 14.609 2.220 -25.723 1.00 95.19 348 SER A C 1
ATOM 2656 O O . SER A 1 348 ? 14.498 2.014 -26.935 1.00 95.19 348 SER A O 1
ATOM 2658 N N . LEU A 1 349 ? 14.079 3.267 -25.101 1.00 94.56 349 LEU A N 1
ATOM 2659 C CA . LEU A 1 349 ? 13.191 4.243 -25.712 1.00 94.56 349 LEU A CA 1
ATOM 2660 C C . LEU A 1 349 ? 13.777 5.652 -25.572 1.00 94.56 349 LEU A C 1
ATOM 2662 O O . LEU A 1 349 ? 14.182 6.043 -24.474 1.00 94.56 349 LEU A O 1
ATOM 2666 N N . SER A 1 350 ? 13.768 6.425 -26.657 1.00 92.88 350 SER A N 1
ATOM 2667 C CA . SER A 1 350 ? 13.858 7.888 -26.601 1.00 92.88 350 SER A CA 1
ATOM 2668 C C . SER A 1 350 ? 12.460 8.476 -26.585 1.00 92.88 350 SER A C 1
ATOM 2670 O O . SER A 1 350 ? 11.617 8.084 -27.392 1.00 92.88 350 SER A O 1
ATOM 2672 N N . LEU A 1 351 ? 12.241 9.469 -25.738 1.00 92.44 351 LEU A N 1
ATOM 2673 C CA . LEU A 1 351 ? 11.041 10.279 -25.755 1.00 92.44 351 LEU A CA 1
ATOM 2674 C C . LEU A 1 351 ? 11.429 11.741 -25.940 1.00 92.44 351 LEU A C 1
ATOM 2676 O O . LEU A 1 351 ? 12.030 12.339 -25.050 1.00 92.44 351 LEU A O 1
ATOM 2680 N N . THR A 1 352 ? 11.071 12.304 -27.086 1.00 91.38 352 THR A N 1
ATOM 2681 C CA . THR A 1 352 ? 11.257 13.728 -27.368 1.00 91.38 352 THR A CA 1
ATOM 2682 C C . THR A 1 352 ? 9.918 14.430 -27.274 1.00 91.38 352 THR A C 1
ATOM 2684 O O . THR A 1 352 ? 8.937 13.944 -27.835 1.00 91.38 352 THR A O 1
ATOM 2687 N N . VAL A 1 353 ? 9.863 15.548 -26.557 1.00 90.94 353 VAL A N 1
ATOM 2688 C CA . VAL A 1 353 ? 8.616 16.257 -26.255 1.00 90.94 353 VAL A CA 1
ATOM 2689 C C . VAL A 1 353 ? 8.691 17.698 -26.749 1.00 90.94 353 VAL A C 1
ATOM 2691 O O . VAL A 1 353 ? 9.683 18.379 -26.516 1.00 90.94 353 VAL A O 1
ATOM 2694 N N . TRP A 1 354 ? 7.618 18.172 -27.378 1.00 90.19 354 TRP A N 1
ATOM 2695 C CA . TRP A 1 354 ? 7.434 19.538 -27.868 1.00 90.19 354 TRP A CA 1
ATOM 2696 C C . TRP A 1 354 ? 6.119 20.123 -27.350 1.00 90.19 354 TRP A C 1
ATOM 2698 O O . TRP A 1 354 ? 5.139 19.394 -27.151 1.00 90.19 354 TRP A O 1
ATOM 2708 N N . LEU A 1 355 ? 6.075 21.447 -27.188 1.00 87.50 355 LEU A N 1
ATOM 2709 C CA . LEU A 1 355 ? 4.825 22.174 -26.984 1.00 87.50 355 LEU A CA 1
ATOM 2710 C C . LEU A 1 355 ? 4.201 22.495 -28.345 1.00 87.50 355 LEU A C 1
ATOM 2712 O O . LEU A 1 355 ? 4.886 22.934 -29.264 1.00 87.50 355 LEU A O 1
ATOM 2716 N N . LYS A 1 356 ? 2.893 22.295 -28.480 1.00 84.75 356 LYS A N 1
ATOM 2717 C CA . LYS A 1 356 ? 2.136 22.744 -29.648 1.00 84.75 356 LYS A CA 1
ATOM 2718 C C . LYS A 1 356 ? 1.872 24.235 -29.470 1.00 84.75 356 LYS A C 1
ATOM 2720 O O . LYS A 1 356 ? 1.209 24.628 -28.507 1.00 84.75 356 LYS A O 1
ATOM 2725 N N . ASP A 1 357 ? 2.370 25.059 -30.389 1.00 65.50 357 ASP A N 1
ATOM 2726 C CA . ASP A 1 357 ? 2.027 26.479 -30.409 1.00 65.50 357 ASP A CA 1
ATOM 2727 C C . ASP A 1 357 ? 0.503 26.645 -30.441 1.00 65.50 357 ASP A C 1
ATOM 2729 O O . ASP A 1 357 ? -0.218 25.909 -31.126 1.00 65.50 357 ASP A O 1
ATOM 2733 N N . LYS A 1 358 ? -0.015 27.618 -29.681 1.00 48.41 358 LYS A N 1
ATOM 2734 C CA . LYS A 1 358 ? -1.440 27.973 -29.694 1.00 48.41 358 LYS A CA 1
ATOM 2735 C C . LYS A 1 358 ? -1.816 28.555 -31.062 1.00 48.41 358 LYS A C 1
ATOM 2737 O O . LYS A 1 358 ? -1.891 29.769 -31.215 1.00 48.41 358 LYS A O 1
ATOM 2742 N N . GLY A 1 359 ? -2.079 27.697 -32.045 1.00 42.59 359 GLY A N 1
ATOM 2743 C CA . GLY A 1 359 ? -2.573 28.116 -33.353 1.00 42.59 359 GLY A CA 1
ATOM 2744 C C . GLY A 1 359 ? -2.205 27.180 -34.494 1.00 42.59 359 GLY A C 1
ATOM 2745 O O . GLY A 1 359 ? -1.376 27.521 -35.325 1.00 42.59 359 GLY A O 1
ATOM 2746 N N . THR A 1 360 ? -2.866 26.029 -34.582 1.00 34.09 360 THR A N 1
ATOM 2747 C CA . THR A 1 360 ? -3.180 25.381 -35.868 1.00 34.09 360 THR A CA 1
ATOM 2748 C C . THR A 1 360 ? -4.297 24.371 -35.633 1.00 34.09 360 THR A C 1
ATOM 2750 O O . THR A 1 360 ? -4.088 23.186 -35.383 1.00 34.09 360 THR A O 1
ATOM 2753 N N . GLU A 1 361 ? -5.532 24.871 -35.663 1.00 38.00 361 GLU A N 1
ATOM 2754 C CA . GLU A 1 361 ? -6.674 24.019 -35.965 1.00 38.00 361 GLU A CA 1
ATOM 2755 C C . GLU A 1 361 ? -6.492 23.449 -37.379 1.00 38.00 361 GLU A C 1
ATOM 2757 O O . GLU A 1 361 ? -6.345 24.193 -38.343 1.00 38.00 361 GLU A O 1
ATOM 2762 N N . GLY A 1 362 ? -6.508 22.119 -37.474 1.00 44.09 362 GLY A N 1
ATOM 2763 C CA . GLY A 1 362 ? -6.880 21.365 -38.668 1.00 44.09 362 GLY A CA 1
ATOM 2764 C C . GLY A 1 362 ? -5.953 21.457 -39.878 1.00 44.09 362 GLY A C 1
ATOM 2765 O O . GLY A 1 362 ? -6.165 22.269 -40.770 1.00 44.09 362 GLY A O 1
ATOM 2766 N N . THR A 1 363 ? -5.058 20.480 -40.041 1.00 31.59 363 THR A N 1
ATOM 2767 C CA . THR A 1 363 ? -4.801 19.932 -41.384 1.00 31.59 363 THR A CA 1
ATOM 2768 C C . THR A 1 363 ? -4.417 18.456 -41.292 1.00 31.59 363 THR A C 1
ATOM 2770 O O . THR A 1 363 ? -3.278 18.097 -41.012 1.00 31.59 363 THR A O 1
ATOM 2773 N N . SER A 1 364 ? -5.391 17.578 -41.536 1.00 35.53 364 SER A N 1
ATOM 2774 C CA . SER A 1 364 ? -5.118 16.218 -42.009 1.00 35.53 364 SER A CA 1
ATOM 2775 C C . SER A 1 364 ? -4.389 16.297 -43.360 1.00 35.53 364 SER A C 1
ATOM 2777 O O . SER A 1 364 ? -4.722 17.169 -44.167 1.00 35.53 364 SER A O 1
ATOM 2779 N N . PRO A 1 365 ? -3.429 15.410 -43.669 1.00 41.09 365 PRO A N 1
ATOM 2780 C CA . PRO A 1 365 ? -2.616 15.521 -44.876 1.00 41.09 365 PRO A CA 1
ATOM 2781 C C . PRO A 1 365 ? -3.380 14.993 -46.100 1.00 41.09 365 PRO A C 1
ATOM 2783 O O . PRO A 1 365 ? -3.066 13.928 -46.613 1.00 41.09 365 PRO A O 1
ATOM 2786 N N . LEU A 1 366 ? -4.406 15.713 -46.567 1.00 40.59 366 LEU A N 1
ATOM 2787 C CA . LEU A 1 366 ? -5.097 15.425 -47.836 1.00 40.59 366 LEU A CA 1
ATOM 2788 C C . LEU A 1 366 ? -5.586 16.677 -48.586 1.00 40.59 366 LEU A C 1
ATOM 2790 O O . LEU A 1 366 ? -6.532 16.616 -49.365 1.00 40.59 366 LEU A O 1
ATOM 2794 N N . SER A 1 367 ? -4.917 17.816 -48.429 1.00 38.69 367 SER A N 1
ATOM 2795 C CA . SER A 1 367 ? -5.211 18.998 -49.249 1.00 38.69 367 SER A CA 1
ATOM 2796 C C . SER A 1 367 ? -3.937 19.742 -49.626 1.00 38.69 367 SER A C 1
ATOM 2798 O O . SER A 1 367 ? -3.647 20.826 -49.130 1.00 38.69 367 SER A O 1
ATOM 2800 N N . ARG A 1 368 ? -3.164 19.140 -50.534 1.00 38.72 368 ARG A N 1
ATOM 2801 C CA . ARG A 1 368 ? -2.175 19.860 -51.344 1.00 38.72 368 ARG A CA 1
ATOM 2802 C C . ARG A 1 368 ? -2.288 19.425 -52.807 1.00 38.72 368 ARG A C 1
ATOM 2804 O O . ARG A 1 368 ? -1.369 18.843 -53.365 1.00 38.72 368 ARG A O 1
ATOM 2811 N N . ILE A 1 369 ? -3.451 19.674 -53.406 1.00 43.84 369 ILE A N 1
ATOM 2812 C CA . ILE A 1 369 ? -3.604 19.781 -54.861 1.00 43.84 369 ILE A CA 1
ATOM 2813 C C . ILE A 1 369 ? -4.597 20.908 -55.125 1.00 43.84 369 ILE A C 1
ATOM 2815 O O . ILE A 1 369 ? -5.794 20.687 -54.980 1.00 43.84 369 ILE A O 1
ATOM 2819 N N . SER A 1 370 ? -4.095 22.084 -55.505 1.00 37.91 370 SER A N 1
ATOM 2820 C CA . SER A 1 370 ? -4.740 22.978 -56.479 1.00 37.91 370 SER A CA 1
ATOM 2821 C C . SER A 1 370 ? -3.955 24.288 -56.607 1.00 37.91 370 SER A C 1
ATOM 2823 O O . SER A 1 370 ? -4.406 25.331 -56.143 1.00 37.91 370 SER A O 1
ATOM 2825 N N . ASP A 1 371 ? -2.801 24.232 -57.274 1.00 38.81 371 ASP A N 1
ATOM 2826 C CA . ASP A 1 371 ? -2.349 25.362 -58.090 1.00 38.81 371 ASP A CA 1
ATOM 2827 C C . ASP A 1 371 ? -3.022 25.202 -59.461 1.00 38.81 371 ASP A C 1
ATOM 2829 O O . ASP A 1 371 ? -2.521 24.505 -60.344 1.00 38.81 371 ASP A O 1
ATOM 2833 N N . PHE A 1 372 ? -4.216 25.773 -59.620 1.00 38.56 372 PHE A N 1
ATOM 2834 C CA . PHE A 1 372 ? -4.792 26.016 -60.940 1.00 38.56 372 PHE A CA 1
ATOM 2835 C C . PHE A 1 372 ? -5.513 27.364 -60.918 1.00 38.56 372 PHE A C 1
ATOM 2837 O O . PHE A 1 372 ? -6.523 27.542 -60.241 1.00 38.56 372 PHE A O 1
ATOM 2844 N N . ASP A 1 373 ? -4.914 28.317 -61.620 1.00 47.34 373 ASP A N 1
ATOM 2845 C CA . ASP A 1 373 ? -5.282 29.727 -61.698 1.00 47.34 373 ASP A CA 1
ATOM 2846 C C . ASP A 1 373 ? -6.466 29.933 -62.664 1.00 47.34 373 ASP A C 1
ATOM 2848 O O . ASP A 1 373 ? -6.421 29.429 -63.789 1.00 47.34 373 ASP A O 1
ATOM 2852 N N . MET A 1 374 ? -7.534 30.634 -62.245 1.00 36.56 374 MET A N 1
ATOM 2853 C CA . MET A 1 374 ? -8.640 31.098 -63.113 1.00 36.56 374 MET A CA 1
ATOM 2854 C C . MET A 1 374 ? -9.580 32.112 -62.389 1.00 36.56 374 MET A C 1
ATOM 2856 O O . MET A 1 374 ? -9.541 32.205 -61.165 1.00 36.56 374 MET A O 1
ATOM 2860 N N . PRO A 1 375 ? -10.397 32.922 -63.110 1.00 40.28 375 PRO A N 1
ATOM 2861 C CA . PRO A 1 375 ? -10.425 34.397 -63.073 1.00 40.28 375 PRO A CA 1
ATOM 2862 C C . PRO A 1 375 ? -11.454 35.005 -62.085 1.00 40.28 375 PRO A C 1
ATOM 2864 O O . PRO A 1 375 ? -12.258 34.271 -61.510 1.00 40.28 375 PRO A O 1
ATOM 2867 N N . PRO A 1 376 ? -11.486 36.349 -61.889 1.00 41.47 376 PRO A N 1
ATOM 2868 C CA . PRO A 1 376 ? -12.249 36.971 -60.806 1.00 41.47 376 PRO A CA 1
ATOM 2869 C C . PRO A 1 376 ? -13.776 36.891 -60.975 1.00 41.47 376 PRO A C 1
ATOM 2871 O O . PRO A 1 376 ? -14.326 36.962 -62.075 1.00 41.47 376 PRO A O 1
ATOM 2874 N N . ALA A 1 377 ? -14.435 36.767 -59.822 1.00 37.09 377 ALA A N 1
ATOM 2875 C CA . ALA A 1 377 ? -15.847 36.459 -59.626 1.00 37.09 377 ALA A CA 1
ATOM 2876 C C . ALA A 1 377 ? -16.827 37.551 -60.097 1.00 37.09 377 ALA A C 1
ATOM 2878 O O . ALA A 1 377 ? -16.600 38.746 -59.904 1.00 37.09 377 ALA A O 1
ATOM 2879 N N . GLN A 1 378 ? -17.982 37.121 -60.620 1.00 40.91 378 GLN A N 1
ATOM 2880 C CA . GLN A 1 378 ? -19.185 37.958 -60.709 1.00 40.91 378 GLN A CA 1
ATOM 2881 C C . GLN A 1 378 ? -19.995 37.898 -59.399 1.00 40.91 378 GLN A C 1
ATOM 2883 O O . GLN A 1 378 ? -19.984 36.858 -58.736 1.00 40.91 378 GLN A O 1
ATOM 2888 N N . PRO A 1 379 ? -20.701 38.975 -59.003 1.00 53.75 379 PRO A N 1
ATOM 2889 C CA . PRO A 1 379 ? -21.345 39.040 -57.696 1.00 53.75 379 PRO A CA 1
ATOM 2890 C C . PRO A 1 379 ? -22.810 38.560 -57.676 1.00 53.75 379 PRO A C 1
ATOM 2892 O O . PRO A 1 379 ? -23.563 38.776 -58.620 1.00 53.75 379 PRO A O 1
ATOM 2895 N N . MET A 1 380 ? -23.186 38.067 -56.485 1.00 38.44 380 MET A N 1
ATOM 2896 C CA . MET A 1 380 ? -24.522 37.912 -55.867 1.00 38.44 380 MET A CA 1
ATOM 2897 C C . MET A 1 380 ? -25.309 36.598 -56.022 1.00 38.44 380 MET A C 1
ATOM 2899 O O . MET A 1 380 ? -25.786 36.255 -57.096 1.00 38.44 380 MET A O 1
ATOM 2903 N N . ALA A 1 381 ? -25.646 36.007 -54.865 1.00 37.78 381 ALA A N 1
ATOM 2904 C CA . ALA A 1 381 ? -27.000 36.084 -54.287 1.00 37.78 381 ALA A CA 1
ATOM 2905 C C . ALA A 1 381 ? -26.954 35.866 -52.748 1.00 37.78 381 ALA A C 1
ATOM 2907 O O . ALA A 1 381 ? -26.121 35.086 -52.284 1.00 37.78 381 ALA A O 1
ATOM 2908 N N . PRO A 1 382 ? -27.793 36.545 -51.935 1.00 56.09 382 PRO A N 1
ATOM 2909 C CA . PRO A 1 382 ? -27.838 36.343 -50.482 1.00 56.09 382 PRO A CA 1
ATOM 2910 C C . PRO A 1 382 ? -28.578 35.045 -50.082 1.00 56.09 382 PRO A C 1
ATOM 2912 O O . PRO A 1 382 ? -29.453 34.589 -50.821 1.00 56.09 382 PRO A O 1
ATOM 2915 N N . PRO A 1 383 ? -28.262 34.451 -48.912 1.00 49.22 383 PRO A N 1
ATOM 2916 C CA . PRO A 1 383 ? -28.816 33.166 -48.483 1.00 49.22 383 PRO A CA 1
ATOM 2917 C C . PRO A 1 383 ? -30.263 33.264 -47.966 1.00 49.22 383 PRO A C 1
ATOM 2919 O O . PRO A 1 383 ? -30.635 34.211 -47.272 1.00 49.22 383 PRO A O 1
ATOM 2922 N N . SER A 1 384 ? -31.065 32.241 -48.275 1.00 49.16 384 SER A N 1
ATOM 2923 C CA . SER A 1 384 ? -32.444 32.067 -47.797 1.00 49.16 384 SER A CA 1
ATOM 2924 C C . SER A 1 384 ? -32.517 31.770 -46.286 1.00 49.16 384 SER A C 1
ATOM 2926 O O . SER A 1 384 ? -31.636 31.086 -45.760 1.00 49.16 384 SER A O 1
ATOM 2928 N N . PRO A 1 385 ? -33.577 32.212 -45.579 1.00 48.59 385 PRO A N 1
ATOM 2929 C CA . PRO A 1 385 ? -33.720 31.998 -44.139 1.00 48.59 385 PRO A CA 1
ATOM 2930 C C . PRO A 1 385 ? -34.084 30.548 -43.772 1.00 48.59 385 PRO A C 1
ATOM 2932 O O . PRO A 1 385 ? -34.942 29.913 -44.385 1.00 48.59 385 PRO A O 1
ATOM 2935 N N . TYR A 1 386 ? -33.427 30.050 -42.724 1.00 49.41 386 TYR A N 1
ATOM 2936 C CA . TYR A 1 386 ? -33.580 28.717 -42.138 1.00 49.41 386 TYR A CA 1
ATOM 2937 C C . TYR A 1 386 ? -34.900 28.587 -41.351 1.00 49.41 386 TYR A C 1
ATOM 2939 O O . TYR A 1 386 ? -35.241 29.474 -40.570 1.00 49.41 386 TYR A O 1
ATOM 2947 N N . SER A 1 387 ? -35.629 27.477 -41.524 1.00 48.47 387 SER A N 1
ATOM 2948 C CA . SER A 1 387 ? -36.832 27.134 -40.742 1.00 48.47 387 SER A CA 1
ATOM 2949 C C . SER A 1 387 ? -36.528 25.996 -39.753 1.00 48.47 387 SER A C 1
ATOM 2951 O O . SER A 1 387 ? -36.010 24.968 -40.190 1.00 48.47 387 SER A O 1
ATOM 2953 N N . PRO A 1 388 ? -36.840 26.128 -38.448 1.00 59.44 388 PRO A N 1
ATOM 2954 C CA . PRO A 1 388 ? -36.631 25.061 -37.467 1.00 59.44 388 PRO A CA 1
ATOM 2955 C C . PRO A 1 388 ? -37.761 24.002 -37.474 1.00 59.44 388 PRO A C 1
ATOM 2957 O O . PRO A 1 388 ? -38.907 24.332 -37.791 1.00 59.44 388 PRO A O 1
ATOM 2960 N N . PRO A 1 389 ? -37.473 22.735 -37.107 1.00 55.84 389 PRO A N 1
ATOM 2961 C CA . PRO A 1 389 ? -38.464 21.654 -37.053 1.00 55.84 389 PRO A CA 1
ATOM 2962 C C . PRO A 1 389 ? -39.384 21.717 -35.807 1.00 55.84 389 PRO A C 1
ATOM 2964 O O . PRO A 1 389 ? -38.990 22.272 -34.779 1.00 55.84 389 PRO A O 1
ATOM 2967 N N . PRO A 1 390 ? -40.608 21.145 -35.872 1.00 48.09 390 PRO A N 1
ATOM 2968 C CA . PRO A 1 390 ? -41.631 21.278 -34.830 1.00 48.09 390 PRO A CA 1
ATOM 2969 C C . PRO A 1 390 ? -41.424 20.368 -33.605 1.00 48.09 390 PRO A C 1
ATOM 2971 O O . PRO A 1 390 ? -40.883 19.267 -33.695 1.00 48.09 390 PRO A O 1
ATOM 2974 N N . ALA A 1 391 ? -41.910 20.855 -32.459 1.00 43.34 391 ALA A N 1
ATOM 2975 C CA . ALA A 1 391 ? -41.812 20.255 -31.130 1.00 43.34 391 ALA A CA 1
ATOM 2976 C C . ALA A 1 391 ? -42.689 19.000 -30.925 1.00 43.34 391 ALA A C 1
ATOM 2978 O O . ALA A 1 391 ? -43.798 18.896 -31.451 1.00 43.34 391 ALA A O 1
ATOM 2979 N N . SER A 1 392 ? -42.195 18.078 -30.094 1.00 51.84 392 SER A N 1
ATOM 2980 C CA . SER A 1 392 ? -42.851 16.833 -29.672 1.00 51.84 392 SER A CA 1
ATOM 2981 C C . SER A 1 392 ? -44.135 17.067 -28.848 1.00 51.84 392 SER A C 1
ATOM 2983 O O . SER A 1 392 ? -44.158 17.977 -28.014 1.00 51.84 392 SER A O 1
ATOM 2985 N N . PRO A 1 393 ? -45.192 16.244 -29.006 1.00 48.88 393 PRO A N 1
ATOM 2986 C CA . PRO A 1 393 ? -46.443 16.407 -28.264 1.00 48.88 393 PRO A CA 1
ATOM 2987 C C . PRO A 1 393 ? -46.422 15.827 -26.832 1.00 48.88 393 PRO A C 1
ATOM 2989 O O . PRO A 1 393 ? -45.782 14.819 -26.543 1.00 48.88 393 PRO A O 1
ATOM 2992 N N . GLN A 1 394 ? -47.170 16.515 -25.962 1.00 51.12 394 GLN A N 1
ATOM 2993 C CA . GLN A 1 394 ? -47.399 16.322 -24.518 1.00 51.12 394 GLN A CA 1
ATOM 2994 C C . GLN A 1 394 ? -48.173 15.026 -24.159 1.00 51.12 394 GLN A C 1
ATOM 2996 O O . GLN A 1 394 ? -48.842 14.457 -25.025 1.00 51.12 394 GLN A O 1
ATOM 3001 N N . PRO A 1 395 ? -48.138 14.566 -22.886 1.00 41.91 395 PRO A N 1
ATOM 3002 C CA . PRO A 1 395 ? -48.763 13.313 -22.456 1.00 41.91 395 PRO A CA 1
ATOM 3003 C C . PRO A 1 395 ? -50.294 13.400 -22.312 1.00 41.91 395 PRO A C 1
ATOM 3005 O O . PRO A 1 395 ? -50.854 14.385 -21.834 1.00 41.91 395 PRO A O 1
ATOM 3008 N N . PHE A 1 396 ? -50.958 12.316 -22.715 1.00 40.53 396 PHE A N 1
ATOM 3009 C CA . PHE A 1 396 ? -52.411 12.142 -22.733 1.00 40.53 396 PHE A CA 1
ATOM 3010 C C . PHE A 1 396 ? -52.995 11.975 -21.318 1.00 40.53 396 PHE A C 1
ATOM 3012 O O . PHE A 1 396 ? -52.614 11.069 -20.577 1.00 40.53 396 PHE A O 1
ATOM 3019 N N . THR A 1 397 ? -53.980 12.805 -20.981 1.00 41.22 397 THR A N 1
ATOM 3020 C CA . THR A 1 397 ? -54.948 12.600 -19.896 1.00 41.22 397 THR A CA 1
ATOM 3021 C C . THR A 1 397 ? -56.267 12.122 -20.516 1.00 41.22 397 THR A C 1
ATOM 3023 O O . THR A 1 397 ? -56.752 12.717 -21.477 1.00 41.22 397 THR A O 1
ATOM 3026 N N . GLY A 1 398 ? -56.862 11.032 -20.020 1.00 32.62 398 GLY A N 1
ATOM 3027 C CA . GLY A 1 398 ? -58.134 10.548 -20.572 1.00 32.62 398 GLY A CA 1
ATOM 3028 C C . GLY A 1 398 ? -58.699 9.296 -19.899 1.00 32.62 398 GLY A C 1
ATOM 3029 O O . GLY A 1 398 ? -58.038 8.269 -19.832 1.00 32.62 398 GLY A O 1
ATOM 3030 N N . ASN A 1 399 ? -59.933 9.425 -19.414 1.00 36.19 399 ASN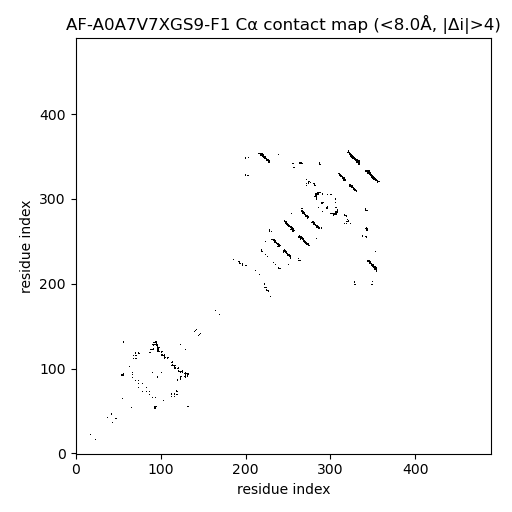 A N 1
ATOM 3031 C CA . ASN A 1 399 ? -60.720 8.504 -18.587 1.00 36.19 399 ASN A CA 1
ATOM 3032 C C . ASN A 1 399 ? -60.986 7.093 -19.156 1.00 36.19 399 ASN A C 1
ATOM 3034 O O . ASN A 1 399 ? -61.187 6.905 -20.354 1.00 36.19 399 ASN A O 1
ATOM 3038 N N . LEU A 1 400 ? -61.136 6.138 -18.229 1.00 41.22 400 LEU A N 1
ATOM 3039 C CA . LEU A 1 400 ? -61.700 4.791 -18.412 1.00 41.22 400 LEU A CA 1
ATOM 3040 C C . LEU A 1 400 ? -63.219 4.810 -18.687 1.00 41.22 400 LEU A C 1
ATOM 3042 O O . LEU A 1 400 ? -63.946 5.524 -17.991 1.00 41.22 400 LEU A O 1
ATOM 3046 N N . PRO A 1 401 ? -63.720 3.927 -19.574 1.00 39.66 401 PRO A N 1
ATOM 3047 C CA . PRO A 1 401 ? -65.101 3.436 -19.540 1.00 39.66 401 PRO A CA 1
ATOM 3048 C C . PRO A 1 401 ? -65.205 1.947 -19.126 1.00 39.66 401 PRO A C 1
ATOM 3050 O O . PRO A 1 401 ? -64.202 1.231 -19.115 1.00 39.66 401 PRO A O 1
ATOM 3053 N N . PRO A 1 402 ? -66.411 1.476 -18.746 1.00 44.09 402 PRO A N 1
ATOM 3054 C CA . PRO A 1 402 ? -66.597 0.350 -17.832 1.00 44.09 402 PRO A CA 1
ATOM 3055 C C . PRO A 1 402 ? -66.620 -1.040 -18.489 1.00 44.09 402 PRO A C 1
ATOM 3057 O O . PRO A 1 402 ? -66.985 -1.219 -19.648 1.00 44.09 402 PRO A O 1
ATOM 3060 N N . GLN A 1 403 ? -66.276 -2.029 -17.663 1.00 43.69 403 GLN A N 1
ATOM 3061 C CA . GLN A 1 403 ? -66.302 -3.468 -17.928 1.00 43.69 403 GLN A CA 1
ATOM 3062 C C . GLN A 1 403 ? -67.708 -4.000 -18.251 1.00 43.69 403 GLN A C 1
ATOM 3064 O O . GLN A 1 403 ? -68.677 -3.647 -17.577 1.00 43.69 403 GLN A O 1
ATOM 3069 N N . GLN A 1 404 ? -67.787 -4.958 -19.183 1.00 36.03 404 GLN A N 1
ATOM 3070 C CA . GLN A 1 404 ? -68.879 -5.934 -19.247 1.00 36.03 404 GLN A CA 1
ATOM 3071 C C . GLN A 1 404 ? -68.351 -7.371 -19.442 1.00 36.03 404 GLN A C 1
ATOM 3073 O O . GLN A 1 404 ? -67.326 -7.552 -20.100 1.00 36.03 404 GLN A O 1
ATOM 3078 N N . PRO A 1 405 ? -69.030 -8.392 -18.872 1.00 47.69 405 PRO A N 1
ATOM 3079 C CA . PRO A 1 405 ? -68.498 -9.744 -18.710 1.00 47.69 405 PRO A CA 1
ATOM 3080 C C . PRO A 1 405 ? -69.107 -10.764 -19.693 1.00 47.69 405 PRO A C 1
ATOM 3082 O O . PRO A 1 405 ? -70.297 -10.714 -19.994 1.00 47.69 405 PRO A O 1
ATOM 3085 N N . GLY A 1 406 ? -68.323 -11.757 -20.126 1.00 31.84 406 GLY A N 1
ATOM 3086 C CA . GLY A 1 406 ? -68.839 -12.911 -20.876 1.00 31.84 406 GLY A CA 1
ATOM 3087 C C . GLY A 1 406 ? -67.753 -13.898 -21.318 1.00 31.84 406 GLY A C 1
ATOM 3088 O O . GLY A 1 406 ? -66.868 -13.558 -22.092 1.00 31.84 406 GLY A O 1
ATOM 3089 N N . THR A 1 407 ? -67.822 -15.119 -20.795 1.00 34.88 407 THR A N 1
ATOM 3090 C CA . THR A 1 407 ? -66.989 -16.314 -21.056 1.00 34.88 407 THR A CA 1
ATOM 3091 C C . THR A 1 407 ? -67.341 -16.995 -22.407 1.00 34.88 407 THR A C 1
ATOM 3093 O O . THR A 1 407 ? -68.258 -16.543 -23.087 1.00 34.88 407 THR A O 1
ATOM 3096 N N . PRO A 1 408 ? -66.804 -18.186 -22.765 1.00 49.03 408 PRO A N 1
ATOM 3097 C CA . PRO A 1 408 ? -65.409 -18.597 -22.994 1.00 49.03 408 PRO A CA 1
ATOM 3098 C C . PRO A 1 408 ? -65.222 -19.256 -24.395 1.00 49.03 408 PRO A C 1
ATOM 3100 O O . PRO A 1 408 ? -66.180 -19.758 -24.979 1.00 49.03 408 PRO A O 1
ATOM 3103 N N . ARG A 1 409 ? -63.991 -19.387 -24.923 1.00 31.95 409 ARG A N 1
ATOM 3104 C CA . ARG A 1 409 ? -63.683 -20.403 -25.963 1.00 31.95 409 ARG A CA 1
ATOM 3105 C C . ARG A 1 409 ? -62.227 -20.894 -25.904 1.00 31.95 409 ARG A C 1
ATOM 3107 O O . ARG A 1 409 ? -61.343 -20.070 -25.682 1.00 31.95 409 ARG A O 1
ATOM 3114 N N . PRO A 1 410 ? -61.971 -22.204 -26.099 1.00 39.34 410 PRO A N 1
ATOM 3115 C CA . PRO A 1 410 ? -60.647 -22.795 -25.936 1.00 39.34 410 PRO A CA 1
ATOM 3116 C C . PRO A 1 410 ? -59.955 -23.156 -27.272 1.00 39.34 410 PRO A C 1
ATOM 3118 O O . PRO A 1 410 ? -60.616 -23.378 -28.283 1.00 39.34 410 PRO A O 1
ATOM 3121 N N . LEU A 1 411 ? -58.625 -23.315 -27.174 1.00 33.69 411 LEU A N 1
ATOM 3122 C CA . LEU A 1 411 ? -57.709 -24.147 -27.981 1.00 33.69 411 LEU A CA 1
ATOM 3123 C C . LEU A 1 411 ? -57.452 -23.754 -29.453 1.00 33.69 411 LEU A C 1
ATOM 3125 O O . LEU A 1 411 ? -58.246 -24.019 -30.344 1.00 33.69 411 LEU A O 1
ATOM 3129 N N . THR A 1 412 ? -56.244 -23.274 -29.764 1.00 31.56 412 THR A N 1
ATOM 3130 C CA . THR A 1 412 ? -55.083 -24.090 -30.202 1.00 31.56 412 THR A CA 1
ATOM 3131 C C . THR A 1 412 ? -54.001 -23.199 -30.834 1.00 31.56 412 THR A C 1
ATOM 3133 O O . THR A 1 412 ? -54.315 -22.254 -31.545 1.00 31.56 412 THR A O 1
ATOM 3136 N N . GLY A 1 413 ? -52.727 -23.563 -30.639 1.00 29.06 413 GLY A N 1
ATOM 3137 C CA . GLY A 1 413 ? -51.725 -23.437 -31.705 1.00 29.06 413 GLY A CA 1
ATOM 3138 C C . GLY A 1 413 ? -50.624 -22.381 -31.562 1.00 29.06 413 GLY A C 1
ATOM 3139 O O . GLY A 1 413 ? -50.771 -21.261 -32.026 1.00 29.06 413 GLY A O 1
ATOM 3140 N N . ASN A 1 414 ? -49.470 -22.860 -31.087 1.00 33.47 414 ASN A N 1
ATOM 3141 C CA . ASN A 1 414 ? -48.097 -22.473 -31.452 1.00 33.47 414 ASN A CA 1
ATOM 3142 C C . ASN A 1 414 ? -47.470 -21.182 -30.889 1.00 33.47 414 ASN A C 1
ATOM 3144 O O . ASN A 1 414 ? -47.602 -20.088 -31.426 1.00 33.47 414 ASN A O 1
ATOM 3148 N N . VAL A 1 415 ? -46.622 -21.404 -29.878 1.00 36.78 415 VAL A N 1
ATOM 3149 C CA . VAL A 1 415 ? -45.590 -20.501 -29.347 1.00 36.78 415 VAL A CA 1
ATOM 3150 C C . VAL A 1 415 ? -44.205 -21.038 -29.753 1.00 36.78 415 VAL A C 1
ATOM 3152 O O . VAL A 1 415 ? -43.940 -22.215 -29.498 1.00 36.78 415 VAL A O 1
ATOM 3155 N N . PRO A 1 416 ? -43.300 -20.217 -30.321 1.00 36.69 416 PRO A N 1
ATOM 3156 C CA . PRO A 1 416 ? -41.853 -20.445 -30.289 1.00 36.69 416 PRO A CA 1
ATOM 3157 C C . PRO A 1 416 ? -41.198 -19.773 -29.060 1.00 36.69 416 PRO A C 1
ATOM 3159 O O . PRO A 1 416 ? -41.778 -18.861 -28.471 1.00 36.69 416 PRO A O 1
ATOM 3162 N N . PRO A 1 417 ? -40.007 -20.233 -28.639 1.00 43.22 417 PRO A N 1
ATOM 3163 C CA . PRO A 1 417 ? -39.613 -20.304 -27.234 1.00 43.22 417 PRO A CA 1
ATOM 3164 C C . PRO A 1 417 ? -39.125 -18.982 -26.634 1.00 43.22 417 PRO A C 1
ATOM 3166 O O . PRO A 1 417 ? -38.321 -18.257 -27.218 1.00 43.22 417 PRO A O 1
ATOM 3169 N N . GLY A 1 418 ? -39.580 -18.738 -25.405 1.00 35.31 418 GLY A N 1
ATOM 3170 C CA . GLY A 1 418 ? -39.078 -17.703 -24.516 1.00 35.31 418 GLY A CA 1
ATOM 3171 C C . GLY A 1 418 ? -37.749 -18.086 -23.864 1.00 35.31 418 GLY A C 1
ATOM 3172 O O . GLY A 1 418 ? -37.489 -19.240 -23.522 1.00 35.31 418 GLY A O 1
ATOM 3173 N N . VAL A 1 419 ? -36.934 -17.055 -23.697 1.00 42.97 419 VAL A N 1
ATOM 3174 C CA . VAL A 1 419 ? -35.676 -16.994 -22.955 1.00 42.97 419 VAL A CA 1
ATOM 3175 C C . VAL A 1 419 ? -35.880 -17.505 -21.515 1.00 42.97 419 VAL A C 1
ATOM 3177 O O . VAL A 1 419 ? -36.846 -17.089 -20.868 1.00 42.97 419 VAL A O 1
ATOM 3180 N N . PRO A 1 420 ? -35.018 -18.392 -20.983 1.00 47.62 420 PRO A N 1
ATOM 3181 C CA . PRO A 1 420 ? -35.145 -18.869 -19.610 1.00 47.62 420 PRO A CA 1
ATOM 3182 C C . PRO A 1 420 ? -34.796 -17.762 -18.595 1.00 47.62 420 PRO A C 1
ATOM 3184 O O . PRO A 1 420 ? -33.867 -16.985 -18.830 1.00 47.62 420 PRO A O 1
ATOM 3187 N N . PRO A 1 421 ? -35.491 -17.691 -17.445 1.00 41.81 421 PRO A N 1
ATOM 3188 C CA . PRO A 1 421 ? -35.119 -16.790 -16.364 1.00 41.81 421 PRO A CA 1
ATOM 3189 C C . PRO A 1 421 ? -33.794 -17.227 -15.721 1.00 41.81 421 PRO A C 1
ATOM 3191 O O . PRO A 1 421 ? -33.568 -18.409 -15.456 1.00 41.81 421 PRO A O 1
ATOM 3194 N N . MET A 1 422 ? -32.932 -16.240 -15.461 1.00 37.94 422 MET A N 1
ATOM 3195 C CA . MET A 1 422 ? -31.688 -16.358 -14.698 1.00 37.94 422 MET A CA 1
ATOM 3196 C C . MET A 1 422 ? -31.915 -17.127 -13.389 1.00 37.94 422 MET A C 1
ATOM 3198 O O . MET A 1 422 ? -32.662 -16.688 -12.514 1.00 37.94 422 MET A O 1
ATOM 3202 N N . GLN A 1 423 ? -31.239 -18.266 -13.250 1.00 38.69 423 GLN A N 1
ATOM 3203 C CA . GLN A 1 423 ? -31.090 -18.952 -11.973 1.00 38.69 423 GLN A CA 1
ATOM 3204 C C . GLN A 1 423 ? -30.091 -18.172 -11.114 1.00 38.69 423 GLN A C 1
ATOM 3206 O O . GLN A 1 423 ? -28.953 -17.938 -11.520 1.00 38.69 423 GLN A O 1
ATOM 3211 N N . LEU A 1 424 ? -30.526 -17.781 -9.918 1.00 46.19 424 LEU A N 1
ATOM 3212 C CA . LEU A 1 424 ? -29.637 -17.352 -8.842 1.00 46.19 424 LEU A CA 1
ATOM 3213 C C . LEU A 1 424 ? -28.627 -18.475 -8.529 1.00 46.19 424 LEU A C 1
ATOM 3215 O O . LEU A 1 424 ? -29.027 -19.643 -8.477 1.00 46.19 424 LEU A O 1
ATOM 3219 N N . PRO A 1 425 ? -27.342 -18.158 -8.295 1.00 47.22 425 PRO A N 1
ATOM 3220 C CA . PRO A 1 425 ? -26.354 -19.159 -7.912 1.00 47.22 425 PRO A CA 1
ATOM 3221 C C . PRO A 1 425 ? -26.728 -19.811 -6.565 1.00 47.22 425 PRO A C 1
ATOM 3223 O O . PRO A 1 425 ? -27.240 -19.133 -5.668 1.00 47.22 425 PRO A O 1
ATOM 3226 N N . PRO A 1 426 ? -26.485 -21.123 -6.388 1.00 38.59 426 PRO A N 1
ATOM 3227 C CA . PRO A 1 426 ? -26.833 -21.821 -5.160 1.00 38.59 426 PRO A CA 1
ATOM 3228 C C . PRO A 1 426 ? -25.980 -21.326 -3.987 1.00 38.59 426 PRO A C 1
ATOM 3230 O O . PRO A 1 426 ? -24.750 -21.347 -4.034 1.00 38.59 426 PRO A O 1
ATOM 3233 N N . GLN A 1 427 ? -26.655 -20.931 -2.907 1.00 43.81 427 GLN A N 1
ATOM 3234 C CA . GLN A 1 427 ? -26.040 -20.721 -1.600 1.00 43.81 427 GLN A CA 1
ATOM 3235 C C . GLN A 1 427 ? -25.328 -22.006 -1.158 1.00 43.81 427 GLN A C 1
ATOM 3237 O O . GLN A 1 427 ? -25.948 -23.066 -1.022 1.00 43.81 427 GLN A O 1
ATOM 3242 N N . GLN A 1 428 ? -24.015 -21.912 -0.954 1.00 41.78 428 GLN A N 1
ATOM 3243 C CA . GLN A 1 428 ? -23.203 -23.005 -0.437 1.00 41.78 428 GLN A CA 1
ATOM 3244 C C . GLN A 1 428 ? -23.647 -23.314 0.997 1.00 41.78 428 GLN A C 1
ATOM 3246 O O . GLN A 1 428 ? -23.529 -22.482 1.895 1.00 41.78 428 GLN A O 1
ATOM 3251 N N . ARG A 1 429 ? -24.189 -24.517 1.210 1.00 43.22 429 ARG A N 1
ATOM 3252 C CA . ARG A 1 429 ? -24.461 -25.038 2.554 1.00 43.22 429 ARG A CA 1
ATOM 3253 C C . ARG A 1 429 ? -23.132 -25.389 3.232 1.00 43.22 429 ARG A C 1
ATOM 3255 O O . ARG A 1 429 ? -22.271 -25.967 2.566 1.00 43.22 429 ARG A O 1
ATOM 3262 N N . PRO A 1 430 ? -22.973 -25.130 4.539 1.00 46.28 430 PRO A N 1
ATOM 3263 C CA . PRO A 1 430 ? -21.858 -25.687 5.293 1.00 46.28 430 PRO A CA 1
ATOM 3264 C C . PRO A 1 430 ? -21.923 -27.230 5.300 1.00 46.28 430 PRO A C 1
ATOM 3266 O O . PRO A 1 430 ? -23.019 -27.801 5.235 1.00 46.28 430 PRO A O 1
ATOM 3269 N N . PRO A 1 431 ? -20.770 -27.923 5.350 1.00 49.12 431 PRO A N 1
ATOM 3270 C CA . PRO A 1 431 ? -20.711 -29.380 5.295 1.00 49.12 431 PRO A CA 1
ATOM 3271 C C . PRO A 1 431 ? -21.351 -30.028 6.533 1.00 49.12 431 PRO A C 1
ATOM 3273 O O . PRO A 1 431 ? -21.181 -29.564 7.660 1.00 49.12 431 PRO A O 1
ATOM 3276 N N . MET A 1 432 ? -22.090 -31.117 6.304 1.00 49.28 432 MET A N 1
ATOM 3277 C CA . MET A 1 432 ? -22.734 -31.924 7.346 1.00 49.28 432 MET A CA 1
ATOM 3278 C C . MET A 1 432 ? -21.701 -32.626 8.251 1.00 49.28 432 MET A C 1
ATOM 3280 O O . MET A 1 432 ? -20.675 -33.088 7.747 1.00 49.28 432 MET A O 1
ATOM 3284 N N . PRO A 1 433 ? -21.982 -32.784 9.558 1.00 54.34 433 PRO A N 1
ATOM 3285 C CA . PRO A 1 433 ? -21.209 -33.661 10.429 1.00 54.34 433 PRO A CA 1
ATOM 3286 C C . PRO A 1 433 ? -21.501 -35.150 10.127 1.00 54.34 433 PRO A C 1
ATOM 3288 O O . PRO A 1 433 ? -22.578 -35.478 9.619 1.00 54.34 433 PRO A O 1
ATOM 3291 N N . PRO A 1 434 ? -20.557 -36.065 10.419 1.00 57.84 434 PRO A N 1
ATOM 3292 C CA . PRO A 1 434 ? -20.693 -37.491 10.120 1.00 57.84 434 PRO A CA 1
ATOM 3293 C C . PRO A 1 434 ? -21.835 -38.163 10.914 1.00 57.84 434 PRO A C 1
ATOM 3295 O O . PRO A 1 434 ? -22.180 -37.708 12.008 1.00 57.84 434 PRO A O 1
ATOM 3298 N N . PRO A 1 435 ? -22.422 -39.266 10.405 1.00 39.47 435 PRO A N 1
ATOM 3299 C CA . PRO A 1 435 ? -23.576 -39.904 11.029 1.00 39.47 435 PRO A CA 1
ATOM 3300 C C . PRO A 1 435 ? -23.149 -40.626 12.312 1.00 39.47 435 PRO A C 1
ATOM 3302 O O . PRO A 1 435 ? -22.348 -41.557 12.256 1.00 39.47 435 PRO A O 1
ATOM 3305 N N . GLY A 1 436 ? -23.684 -40.212 13.465 1.00 49.50 436 GLY A N 1
ATOM 3306 C CA . GLY A 1 436 ? -23.442 -40.912 14.734 1.00 49.50 436 GLY A CA 1
ATOM 3307 C C . GLY A 1 436 ? -23.607 -40.119 16.032 1.00 49.50 436 GLY A C 1
ATOM 3308 O O . GLY A 1 436 ? -23.395 -40.696 17.092 1.00 49.50 436 GLY A O 1
ATOM 3309 N N . GLN A 1 437 ? -23.989 -38.840 16.009 1.00 43.31 437 GLN A N 1
ATOM 3310 C CA . GLN A 1 437 ? -24.239 -38.083 17.243 1.00 43.31 437 GLN A CA 1
ATOM 3311 C C . GLN A 1 437 ? -25.651 -37.499 17.228 1.00 43.31 437 GLN A C 1
ATOM 3313 O O . GLN A 1 437 ? -26.002 -36.705 16.357 1.00 43.31 437 GLN A O 1
ATOM 3318 N N . GLN A 1 438 ? -26.481 -37.945 18.173 1.00 43.38 438 GLN A N 1
ATOM 3319 C CA . GLN A 1 438 ? -27.790 -37.351 18.432 1.00 43.38 438 GLN A CA 1
ATOM 3320 C C . GLN A 1 438 ? -27.606 -35.883 18.852 1.00 43.38 438 GLN A C 1
ATOM 3322 O O . GLN A 1 438 ? -26.732 -35.603 19.676 1.00 43.38 438 GLN A O 1
ATOM 3327 N N . PRO A 1 439 ? -28.412 -34.942 18.334 1.00 42.84 439 PRO A N 1
ATOM 3328 C CA . PRO A 1 439 ? -28.418 -33.585 18.859 1.00 42.84 439 PRO A CA 1
ATOM 3329 C C . PRO A 1 439 ? -28.984 -33.590 20.292 1.00 42.84 439 PRO A C 1
ATOM 3331 O O . PRO A 1 439 ? -29.922 -34.346 20.570 1.00 42.84 439 PRO A O 1
ATOM 3334 N N . PRO A 1 440 ? -28.447 -32.769 21.213 1.00 47.53 440 PRO A N 1
ATOM 3335 C CA . PRO A 1 440 ? -29.016 -32.643 22.547 1.00 47.53 440 PRO A CA 1
ATOM 3336 C C . PRO A 1 440 ? -30.439 -32.058 22.465 1.00 47.53 440 PRO A C 1
ATOM 3338 O O . PRO A 1 440 ? -30.715 -31.235 21.585 1.00 47.53 440 PRO A O 1
ATOM 3341 N N . PRO A 1 441 ? -31.359 -32.469 23.356 1.00 48.19 441 PRO A N 1
ATOM 3342 C CA . PRO A 1 441 ? -32.720 -31.951 23.363 1.00 48.19 441 PRO A CA 1
ATOM 3343 C C . PRO A 1 441 ? -32.735 -30.447 23.662 1.00 48.19 441 PRO A C 1
ATOM 3345 O O . PRO A 1 441 ? -31.983 -29.950 24.501 1.00 48.19 441 PRO A O 1
ATOM 3348 N N . ALA A 1 442 ? -33.616 -29.736 22.960 1.00 38.12 442 ALA A N 1
ATOM 3349 C CA . ALA A 1 442 ? -33.855 -28.310 23.129 1.00 38.12 442 ALA A CA 1
ATOM 3350 C C . ALA A 1 442 ? -34.239 -27.978 24.582 1.00 38.12 442 ALA A C 1
ATOM 3352 O O . ALA A 1 442 ? -35.142 -28.596 25.150 1.00 38.12 442 ALA A O 1
ATOM 3353 N N . MET A 1 443 ? -33.565 -26.986 25.171 1.00 34.81 443 MET A N 1
ATOM 3354 C CA . MET A 1 443 ? -33.945 -26.440 26.473 1.00 34.81 443 MET A CA 1
ATOM 3355 C C . MET A 1 443 ? -35.271 -25.665 26.362 1.00 34.81 443 MET A C 1
ATOM 3357 O O . MET A 1 443 ? -35.408 -24.832 25.463 1.00 34.81 443 MET A O 1
ATOM 3361 N N . PRO A 1 444 ? -36.239 -25.899 27.267 1.00 46.78 444 PRO A N 1
ATOM 3362 C CA . PRO A 1 444 ? -37.414 -25.047 27.406 1.00 46.78 444 PRO A CA 1
ATOM 3363 C C . PRO A 1 444 ? -37.043 -23.703 28.069 1.00 46.78 444 PRO A C 1
ATOM 3365 O O . PRO A 1 444 ? -36.004 -23.605 28.727 1.00 46.78 444 PRO A O 1
ATOM 3368 N N . PRO A 1 445 ? -37.877 -22.659 27.906 1.00 35.94 445 PRO A N 1
ATOM 3369 C CA . PRO A 1 445 ? -37.585 -21.314 28.394 1.00 35.94 445 PRO A CA 1
ATOM 3370 C C . PRO A 1 445 ? -37.439 -21.303 29.921 1.00 35.94 445 PRO A C 1
ATOM 3372 O O . PRO A 1 445 ? -38.311 -21.783 30.647 1.00 35.94 445 PRO A O 1
ATOM 3375 N N . GLY A 1 446 ? -36.312 -20.768 30.397 1.00 30.55 446 GLY A N 1
ATOM 3376 C CA . GLY A 1 446 ? -35.950 -20.702 31.810 1.00 30.55 446 GLY A CA 1
ATOM 3377 C C . GLY A 1 446 ? -36.876 -19.783 32.599 1.00 30.55 446 GLY A C 1
ATOM 3378 O O . GLY A 1 446 ? -36.676 -18.573 32.644 1.00 30.55 446 GLY A O 1
ATOM 3379 N N . GLY A 1 447 ? -37.880 -20.380 33.238 1.00 29.58 447 GLY A N 1
ATOM 3380 C CA . GLY A 1 447 ? -38.583 -19.801 34.373 1.00 29.58 447 GLY A CA 1
ATOM 3381 C C . GLY A 1 447 ? -37.739 -19.928 35.640 1.00 29.58 447 GLY A C 1
ATOM 3382 O O . GLY A 1 447 ? -37.119 -20.963 35.891 1.00 29.58 447 GLY A O 1
ATOM 3383 N N . ALA A 1 448 ? -37.726 -18.857 36.427 1.00 36.12 448 ALA A N 1
ATOM 3384 C CA . ALA A 1 448 ? -37.081 -18.767 37.727 1.00 36.12 448 ALA A CA 1
ATOM 3385 C C . ALA A 1 448 ? -37.434 -19.952 38.643 1.00 36.12 448 ALA A C 1
ATOM 3387 O O . ALA A 1 448 ? -38.602 -20.324 38.781 1.00 36.12 448 ALA A O 1
ATOM 3388 N N . ARG A 1 449 ? -36.426 -20.500 39.329 1.00 32.34 449 ARG A N 1
ATOM 3389 C CA . ARG A 1 449 ? -36.622 -21.318 40.528 1.00 32.34 449 ARG A CA 1
ATOM 3390 C C . ARG A 1 449 ? -35.600 -20.962 41.612 1.00 32.34 449 ARG A C 1
ATOM 3392 O O . ARG A 1 449 ? -34.509 -20.506 41.279 1.00 32.34 449 ARG A O 1
ATOM 3399 N N . PRO A 1 450 ? -35.986 -21.110 42.891 1.00 35.94 450 PRO A N 1
ATOM 3400 C CA . PRO A 1 450 ? -35.435 -20.350 44.001 1.00 35.94 450 PRO A CA 1
ATOM 3401 C C . PRO A 1 450 ? -34.215 -21.016 44.639 1.00 35.94 450 PRO A C 1
ATOM 3403 O O . PRO A 1 450 ? -34.046 -22.234 44.595 1.00 35.94 450 PRO A O 1
ATOM 3406 N N . LEU A 1 451 ? -33.412 -20.171 45.284 1.00 35.09 451 LEU A N 1
ATOM 3407 C CA . LEU A 1 451 ? -32.308 -20.516 46.173 1.00 35.09 451 LEU A CA 1
ATOM 3408 C C . LEU A 1 451 ? -32.797 -21.397 47.333 1.00 35.09 451 LEU A C 1
ATOM 3410 O O . LEU A 1 451 ? -33.651 -20.984 48.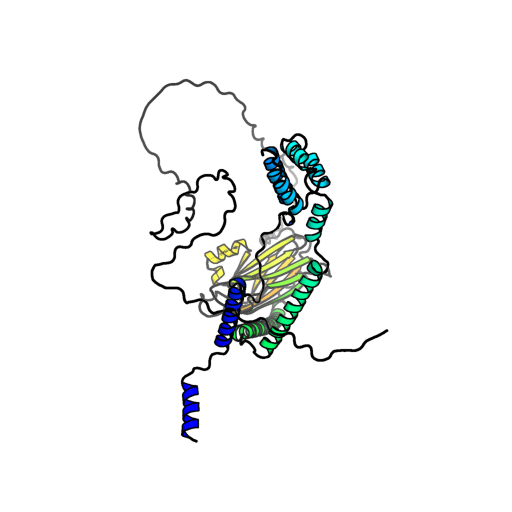116 1.00 35.09 451 LEU A O 1
ATOM 3414 N N . THR A 1 452 ? -32.210 -22.583 47.486 1.00 34.12 452 THR A N 1
ATOM 3415 C CA . THR A 1 452 ? -32.334 -23.397 48.701 1.00 34.12 452 THR A CA 1
ATOM 3416 C C . THR A 1 452 ? -30.971 -23.562 49.359 1.00 34.12 452 THR A C 1
ATOM 3418 O O . THR A 1 452 ? -30.121 -24.288 48.855 1.00 34.12 452 THR A O 1
ATOM 3421 N N . GLY A 1 453 ? -30.806 -22.863 50.483 1.00 29.44 453 GLY A N 1
ATOM 3422 C CA . GLY A 1 453 ? -30.437 -23.424 51.786 1.00 29.44 453 GLY A CA 1
ATOM 3423 C C . GLY A 1 453 ? -29.192 -24.306 51.907 1.00 29.44 453 GLY A C 1
ATOM 3424 O O . GLY A 1 453 ? -29.180 -25.458 51.486 1.00 29.44 453 GLY A O 1
ATOM 3425 N N . ASN A 1 454 ? -28.218 -23.790 52.658 1.00 33.22 454 ASN A N 1
ATOM 3426 C CA . ASN A 1 454 ? -27.179 -24.552 53.349 1.00 33.22 454 ASN A CA 1
ATOM 3427 C C . ASN A 1 454 ? -27.752 -25.735 54.155 1.00 33.22 454 ASN A C 1
ATOM 3429 O O . ASN A 1 454 ? -28.607 -25.540 55.018 1.00 33.22 454 ASN A O 1
ATOM 3433 N N . MET A 1 455 ? -27.176 -26.928 53.975 1.00 31.83 455 MET A N 1
ATOM 3434 C CA . MET A 1 455 ? -27.113 -27.979 54.999 1.00 31.83 455 MET A CA 1
ATOM 3435 C C . MET A 1 455 ? -25.811 -28.804 54.861 1.00 31.83 455 MET A C 1
ATOM 3437 O O . MET A 1 455 ? -25.200 -28.808 53.793 1.00 31.83 455 MET A O 1
ATOM 3441 N N . PRO A 1 456 ? -25.340 -29.429 55.959 1.00 37.09 456 PRO A N 1
ATOM 3442 C CA . PRO A 1 456 ? -23.928 -29.734 56.232 1.00 37.09 456 PRO A CA 1
ATOM 3443 C C . PRO A 1 456 ? -23.438 -31.043 55.577 1.00 37.09 456 PRO A C 1
ATOM 3445 O O . PRO A 1 456 ? -24.253 -31.843 55.114 1.00 37.09 456 PRO A O 1
ATOM 3448 N N . PRO A 1 457 ? -22.114 -31.312 55.536 1.00 36.69 457 PRO A N 1
ATOM 3449 C CA . PRO A 1 457 ? -21.584 -32.432 54.772 1.00 36.69 457 PRO A CA 1
ATOM 3450 C C . PRO A 1 457 ? -21.797 -33.747 55.526 1.00 36.69 457 PRO A C 1
ATOM 3452 O O . PRO A 1 457 ? -21.234 -33.974 56.596 1.00 36.69 457 PRO A O 1
ATOM 3455 N N . GLY A 1 458 ? -22.591 -34.642 54.944 1.00 31.03 458 GLY A N 1
ATOM 3456 C CA . GLY A 1 458 ? -22.802 -35.990 55.456 1.00 31.03 458 GLY A CA 1
ATOM 3457 C C . GLY A 1 458 ? -22.909 -37.013 54.331 1.00 31.03 458 GLY A C 1
ATOM 3458 O O . GLY A 1 458 ? -23.890 -37.028 53.599 1.00 31.03 458 GLY A O 1
ATOM 3459 N N . GLY A 1 459 ? -21.923 -37.913 54.253 1.00 31.06 459 GLY A N 1
ATOM 3460 C CA . GLY A 1 459 ? -22.142 -39.289 53.798 1.00 31.06 459 GLY A CA 1
ATOM 3461 C C . GLY A 1 459 ? -21.749 -39.649 52.363 1.00 31.06 459 GLY A C 1
ATOM 3462 O O . GLY A 1 459 ? -22.605 -40.042 51.578 1.00 31.06 459 GLY A O 1
ATOM 3463 N N . GLN A 1 460 ? -20.448 -39.679 52.046 1.00 37.44 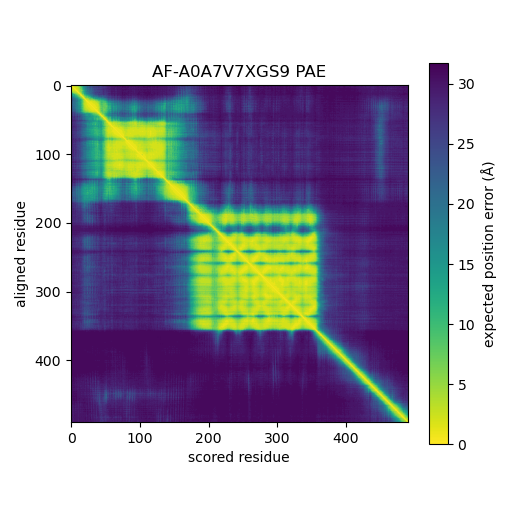460 GLN A N 1
ATOM 3464 C CA . GLN A 1 460 ? -19.968 -40.635 51.039 1.00 37.44 460 GLN A CA 1
ATOM 3465 C C . GLN A 1 460 ? -19.978 -42.045 51.645 1.00 37.44 460 GLN A C 1
ATOM 3467 O O . GLN A 1 460 ? -19.263 -42.336 52.606 1.00 37.44 460 GLN A O 1
ATOM 3472 N N . GLN A 1 461 ? -20.794 -42.925 51.067 1.00 38.50 461 GLN A N 1
ATOM 3473 C CA . GLN A 1 461 ? -20.729 -44.365 51.290 1.00 38.50 461 GLN A CA 1
ATOM 3474 C C . GLN A 1 461 ? -19.395 -44.902 50.744 1.00 38.50 461 GLN A C 1
ATOM 3476 O O . GLN A 1 461 ? -19.063 -44.704 49.576 1.00 38.50 461 GLN A O 1
ATOM 3481 N N . ARG A 1 462 ? -18.621 -45.582 51.600 1.00 39.78 462 ARG A N 1
ATOM 3482 C CA . ARG A 1 462 ? -17.436 -46.360 51.206 1.00 39.78 462 ARG A CA 1
ATOM 3483 C C . ARG A 1 462 ? -17.852 -47.678 50.537 1.00 39.78 462 ARG A C 1
ATOM 3485 O O . ARG A 1 462 ? -18.835 -48.278 50.972 1.00 39.78 462 ARG A O 1
ATOM 3492 N N . PRO A 1 463 ? -17.056 -48.204 49.589 1.00 43.66 463 PRO A N 1
ATOM 3493 C CA . PRO A 1 463 ? -17.147 -49.598 49.168 1.00 43.66 463 PRO A CA 1
ATOM 3494 C C . PRO A 1 463 ? -16.789 -50.547 50.332 1.00 43.66 463 PRO A C 1
ATOM 3496 O O . PRO A 1 463 ? -15.940 -50.204 51.163 1.00 43.66 463 PRO A O 1
ATOM 3499 N N . PRO A 1 464 ? -17.390 -51.745 50.412 1.00 38.66 464 PRO A N 1
ATOM 3500 C CA . PRO A 1 464 ? -17.123 -52.690 51.489 1.00 38.66 464 PRO A CA 1
ATOM 3501 C C . PRO A 1 464 ? -15.739 -53.328 51.303 1.00 38.66 464 PRO A C 1
ATOM 3503 O O . PRO A 1 464 ? -15.455 -53.873 50.240 1.00 38.66 464 PRO A O 1
ATOM 3506 N N . GLY A 1 465 ? -14.883 -53.296 52.335 1.00 51.41 465 GLY A N 1
ATOM 3507 C CA . GLY A 1 465 ? -13.703 -54.174 52.358 1.00 51.41 465 GLY A CA 1
ATOM 3508 C C . GLY A 1 465 ? -12.410 -53.699 53.021 1.00 51.41 465 GLY A C 1
ATOM 3509 O O . GLY A 1 465 ? -11.426 -54.419 52.899 1.00 51.41 465 GLY A O 1
ATOM 3510 N N . GLN A 1 466 ? -12.340 -52.561 53.721 1.00 46.94 466 GLN A N 1
ATOM 3511 C CA . GLN A 1 466 ? -11.093 -52.179 54.412 1.00 46.94 466 GLN A CA 1
ATOM 3512 C C . GLN A 1 466 ? -11.347 -51.643 55.825 1.00 46.94 466 GLN A C 1
ATOM 3514 O O . GLN A 1 466 ? -11.998 -50.614 56.016 1.00 46.94 466 GLN A O 1
ATOM 3519 N N . GLN A 1 467 ? -10.833 -52.372 56.821 1.00 52.22 467 GLN A N 1
ATOM 3520 C CA . GLN A 1 467 ? -10.800 -51.957 58.225 1.00 52.22 467 GLN A CA 1
ATOM 3521 C C . GLN A 1 467 ? -9.896 -50.722 58.393 1.00 52.22 467 GLN A C 1
ATOM 3523 O O . GLN A 1 467 ? -8.816 -50.683 57.801 1.00 52.22 467 GLN A O 1
ATOM 3528 N N . PRO A 1 468 ? -10.285 -49.722 59.202 1.00 52.25 468 PRO A N 1
ATOM 3529 C CA . PRO A 1 468 ? -9.404 -48.606 59.525 1.00 52.25 468 PRO A CA 1
ATOM 3530 C C . PRO A 1 468 ? -8.297 -49.037 60.513 1.00 52.25 468 PRO A C 1
ATOM 3532 O O . PRO A 1 468 ? -8.549 -49.867 61.392 1.00 52.25 468 PRO A O 1
ATOM 3535 N N . PRO A 1 469 ? -7.078 -48.478 60.407 1.00 54.09 469 PRO A N 1
ATOM 3536 C CA . PRO A 1 469 ? -6.000 -48.740 61.357 1.00 54.09 469 PRO A CA 1
ATOM 3537 C C . PRO A 1 469 ? -6.275 -48.072 62.718 1.00 54.09 469 PRO A C 1
ATOM 3539 O O . PRO A 1 469 ? -6.950 -47.045 62.800 1.00 54.09 469 PRO A O 1
ATOM 3542 N N . ARG A 1 470 ? -5.757 -48.678 63.798 1.00 62.19 470 ARG A N 1
ATOM 3543 C CA . ARG A 1 470 ? -5.918 -48.201 65.187 1.00 62.19 470 ARG A CA 1
ATOM 3544 C C . ARG A 1 470 ? -5.341 -46.787 65.386 1.00 62.19 470 ARG A C 1
ATOM 3546 O O . ARG A 1 470 ? -4.304 -46.489 64.794 1.00 62.19 470 ARG A O 1
ATOM 3553 N N . PRO A 1 471 ? -5.922 -45.961 66.276 1.00 53.44 471 PRO A N 1
ATOM 3554 C CA . PRO A 1 471 ? -5.343 -44.672 66.649 1.00 53.44 471 PRO A CA 1
ATOM 3555 C C . PRO A 1 471 ? -4.046 -44.851 67.451 1.00 53.44 471 PRO A C 1
ATOM 3557 O O . PRO A 1 471 ? -3.984 -45.673 68.368 1.00 53.44 471 PRO A O 1
ATOM 3560 N N . LEU A 1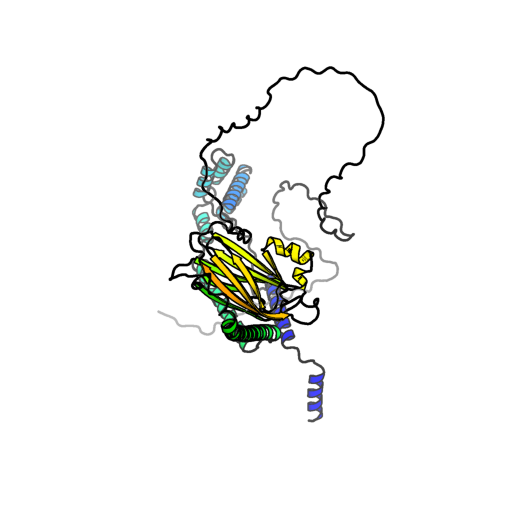 472 ? -3.027 -44.061 67.115 1.00 59.31 472 LEU A N 1
ATOM 3561 C CA . LEU A 1 472 ? -1.820 -43.882 67.924 1.00 59.31 472 LEU A CA 1
ATOM 3562 C C . LEU A 1 472 ? -2.133 -43.016 69.164 1.00 59.31 472 LEU A C 1
ATOM 3564 O O . LEU A 1 472 ? -3.003 -42.145 69.086 1.00 59.31 472 LEU A O 1
ATOM 3568 N N . PRO A 1 473 ? -1.451 -43.238 70.303 1.00 63.72 473 PRO A N 1
ATOM 3569 C CA . PRO A 1 473 ? -1.652 -42.448 71.517 1.00 63.72 473 PRO A CA 1
ATOM 3570 C C . PRO A 1 473 ? -1.122 -41.007 71.364 1.00 63.72 473 PRO A C 1
ATOM 3572 O O . PRO A 1 473 ? -0.210 -40.775 70.568 1.00 63.72 473 PRO A O 1
ATOM 3575 N N . PRO A 1 474 ? -1.660 -40.039 72.131 1.00 60.25 474 PRO A N 1
ATOM 3576 C CA . PRO A 1 474 ? -1.296 -38.630 72.008 1.00 60.25 474 PRO A CA 1
ATOM 3577 C C . PRO A 1 474 ? 0.143 -38.352 72.465 1.00 60.25 474 PRO A C 1
ATOM 3579 O O . PRO A 1 474 ? 0.577 -38.775 73.539 1.00 60.25 474 PRO A O 1
ATOM 3582 N N . SER A 1 475 ? 0.869 -37.603 71.638 1.00 52.47 475 SER A N 1
ATOM 3583 C CA . SER A 1 475 ? 2.196 -37.048 71.906 1.00 52.47 475 SER A CA 1
ATOM 3584 C C . SER A 1 475 ? 2.127 -35.960 72.988 1.00 52.47 475 SER A C 1
ATOM 3586 O O . SER A 1 475 ? 1.239 -35.110 72.967 1.00 52.47 475 SER A O 1
ATOM 3588 N N . ARG A 1 476 ? 3.082 -35.983 73.929 1.00 54.81 476 ARG A N 1
ATOM 3589 C CA . ARG A 1 476 ? 3.304 -34.941 74.952 1.00 54.81 476 ARG A CA 1
ATOM 3590 C C . ARG A 1 476 ? 3.530 -33.552 74.323 1.00 54.81 476 ARG A C 1
ATOM 3592 O O . ARG A 1 476 ? 4.151 -33.490 73.261 1.00 54.81 476 ARG A O 1
ATOM 3599 N N . PRO A 1 477 ? 3.142 -32.456 75.000 1.00 58.56 477 PRO A N 1
ATOM 3600 C CA . PRO A 1 477 ? 3.616 -31.121 74.646 1.00 58.56 477 PRO A CA 1
ATOM 3601 C C . PRO A 1 477 ? 5.124 -30.985 74.947 1.00 58.56 477 PRO A C 1
ATOM 3603 O O . PRO A 1 477 ? 5.598 -31.577 75.924 1.00 58.56 477 PRO A O 1
ATOM 3606 N N . PRO A 1 478 ? 5.891 -30.253 74.117 1.00 53.50 478 PRO A N 1
ATOM 3607 C CA . PRO A 1 478 ? 7.298 -29.977 7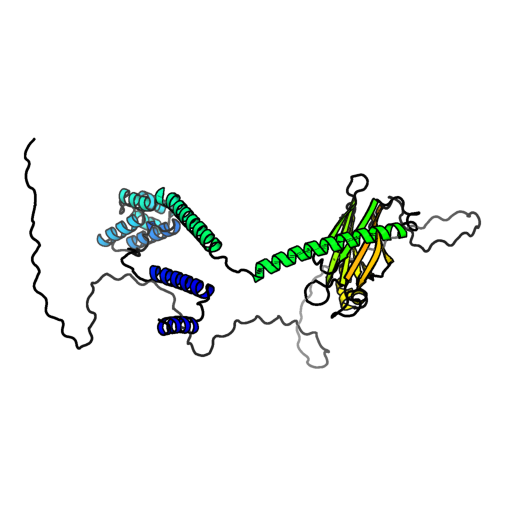4.380 1.00 53.50 478 PRO A CA 1
ATOM 3608 C C . PRO A 1 478 ? 7.457 -29.031 75.578 1.00 53.50 478 PRO A C 1
ATOM 3610 O O . PRO A 1 478 ? 6.678 -28.100 75.758 1.00 53.50 478 PRO A O 1
ATOM 3613 N N . GLN A 1 479 ? 8.457 -29.347 76.400 1.00 51.62 479 GLN A N 1
ATOM 3614 C CA . GLN A 1 479 ? 8.902 -28.599 77.569 1.00 51.62 479 GLN A CA 1
ATOM 3615 C C . GLN A 1 479 ? 9.472 -27.235 77.172 1.00 51.62 479 GLN A C 1
ATOM 3617 O O . GLN A 1 479 ? 10.266 -27.147 76.235 1.00 51.62 479 GLN A O 1
ATOM 3622 N N . ASP A 1 480 ? 9.072 -26.214 77.927 1.00 48.94 480 ASP A N 1
ATOM 3623 C CA . ASP A 1 480 ? 9.760 -24.934 78.033 1.00 48.94 480 ASP A CA 1
ATOM 3624 C C . ASP A 1 480 ? 11.141 -25.168 78.656 1.00 48.94 480 ASP A C 1
ATOM 3626 O O . ASP A 1 480 ? 11.237 -25.562 79.818 1.00 48.94 480 ASP A O 1
ATOM 3630 N N . ASP A 1 481 ? 12.196 -24.921 77.885 1.00 51.81 481 ASP A N 1
ATOM 3631 C CA . ASP A 1 481 ? 13.544 -24.721 78.408 1.00 51.81 481 ASP A CA 1
ATOM 3632 C C . ASP A 1 481 ? 13.990 -23.321 77.981 1.00 51.81 481 ASP A C 1
ATOM 3634 O O . ASP A 1 481 ? 14.437 -23.104 76.855 1.00 51.81 481 ASP A O 1
ATOM 3638 N N . ASP A 1 482 ? 13.812 -22.381 78.908 1.00 56.50 482 ASP A N 1
ATOM 3639 C CA . ASP A 1 482 ? 14.470 -21.079 78.980 1.00 56.50 482 ASP A CA 1
ATOM 3640 C C . ASP A 1 482 ? 15.961 -21.286 79.307 1.00 56.50 482 ASP A C 1
ATOM 3642 O O . ASP A 1 482 ? 16.288 -21.783 80.392 1.00 56.50 482 ASP A O 1
ATOM 3646 N N . PRO A 1 483 ? 16.906 -20.859 78.454 1.00 52.59 483 PRO A N 1
ATOM 3647 C CA . PRO A 1 483 ? 18.272 -20.623 78.869 1.00 52.59 483 PRO A CA 1
ATOM 3648 C C . PRO A 1 483 ? 18.519 -19.112 78.883 1.00 52.59 483 PRO A C 1
ATOM 3650 O O . PRO A 1 483 ? 18.418 -18.456 77.851 1.00 52.59 483 PRO A O 1
ATOM 3653 N N . PHE A 1 484 ? 18.928 -18.603 80.044 1.00 46.75 484 PHE A N 1
ATOM 3654 C CA . PHE A 1 484 ? 19.289 -17.210 80.356 1.00 46.75 484 PHE A CA 1
ATOM 3655 C C . PHE A 1 484 ? 18.159 -16.358 80.930 1.00 46.75 484 PHE A C 1
ATOM 3657 O O . PHE A 1 484 ? 17.559 -15.509 80.279 1.00 46.75 484 PHE A O 1
ATOM 3664 N N . GLY A 1 485 ? 17.950 -16.571 82.229 1.00 40.03 485 GLY A N 1
ATOM 3665 C CA . GLY A 1 485 ? 17.277 -15.616 83.084 1.00 40.03 485 GLY A CA 1
ATOM 3666 C C . GLY A 1 485 ? 18.103 -14.364 83.385 1.00 40.03 485 GLY A C 1
ATOM 3667 O O . GLY A 1 485 ? 19.306 -14.295 83.143 1.00 40.03 485 GLY A O 1
ATOM 3668 N N . ASP A 1 486 ? 17.371 -13.451 84.016 1.00 41.56 486 ASP A N 1
ATOM 3669 C CA . ASP A 1 486 ? 17.802 -12.433 84.969 1.00 41.56 486 ASP A CA 1
ATOM 3670 C C . ASP A 1 486 ? 18.697 -11.297 84.448 1.00 41.56 486 ASP A C 1
ATOM 3672 O O . ASP A 1 486 ? 19.898 -11.456 84.272 1.00 41.56 486 ASP A O 1
ATOM 3676 N N . THR A 1 487 ? 18.104 -10.104 84.333 1.00 46.38 487 THR A N 1
ATOM 3677 C CA . THR A 1 487 ? 18.533 -8.981 85.180 1.00 46.38 487 THR A CA 1
ATOM 3678 C C . THR A 1 487 ? 17.379 -8.008 85.417 1.00 46.38 487 THR A C 1
ATOM 3680 O O . THR A 1 487 ? 16.897 -7.327 84.514 1.00 46.38 487 THR A O 1
ATOM 3683 N N . SER A 1 488 ? 16.989 -7.959 86.682 1.00 38.50 488 SER A N 1
ATOM 3684 C CA . SER A 1 488 ? 16.405 -6.858 87.451 1.00 38.50 488 SER A CA 1
ATOM 3685 C C . SER A 1 488 ? 16.735 -5.403 87.051 1.00 38.50 488 SER A C 1
ATOM 3687 O O . SER A 1 488 ? 17.869 -5.096 86.696 1.00 38.50 488 SER A O 1
ATOM 3689 N N . ASN A 1 489 ? 15.775 -4.523 87.382 1.00 41.00 489 ASN A N 1
ATOM 3690 C CA . ASN A 1 489 ? 15.900 -3.128 87.849 1.00 41.00 489 ASN A CA 1
ATOM 3691 C C . ASN A 1 489 ? 16.530 -2.066 86.926 1.00 41.00 489 ASN A C 1
ATOM 3693 O O . ASN A 1 489 ? 17.750 -1.933 86.868 1.00 41.00 489 ASN A O 1
ATOM 3697 N N . MET A 1 490 ? 15.693 -1.157 86.411 1.00 37.66 490 MET A N 1
ATOM 3698 C CA . MET A 1 490 ? 15.469 0.197 86.966 1.00 37.66 490 MET A CA 1
ATOM 3699 C C . MET A 1 490 ? 14.283 0.879 86.286 1.00 37.66 490 MET A C 1
ATOM 3701 O O . MET A 1 490 ? 14.100 0.654 85.070 1.00 37.66 490 MET A O 1
#

Secondary structure (DSSP, 8-state):
-HHHHHHHHHHHHHS----HHHHHHHHHHHHHHHHHHHHHS--TTT----PPPPGGGS-HHHHHHHHHHHHHHHHHS---HHHHHHHHHHHHHTT--HHHHHHHHHHTTTSHHHHHHHHHTTSS-HHHHHHHHHHH---HIIIIIHHHHHHHHHHHHHHHHHHHHHHS----HHHHHHHHHHHHHHHHHHHHHHHHHHHHHHHHHHHGGGTTTSS-S-SEEEEEEEETT-TT-EEEEEE-GGGS--EEEEEEEEEE-SSSSS--EEEEEEEEEETTTTEEEEEEEE-HHHHH-HHHHHHHGGGSEEEE--TT-EEEEE-SSEEEEEEEEEEEEPPSSSPTT-SEEEEEEEEEEEEPPS------S----------PPPP--PPPPP-PPPPPPPPPP------------------PPPPPPPPPPPP-PPPPPPS--PPPPPPPP--------------PPPPS--PPPPPPPPPPPPP-----------

pLDDT: mean 71.83, std 21.55, range [29.06, 98.12]

Solvent-accessible surface area (backbone atoms only — not comparable to full-atom values): 30763 Å² total; per-residue (Å²): 115,66,71,63,54,50,52,57,53,52,56,59,69,75,48,75,79,76,50,71,66,57,57,51,52,50,54,50,52,49,51,51,50,52,52,52,45,62,75,73,45,90,50,84,89,70,72,83,74,89,70,79,81,55,54,48,77,45,57,71,74,54,36,54,52,50,51,52,49,53,19,45,53,49,63,74,44,91,66,43,69,68,56,49,54,49,52,20,53,51,34,21,48,41,35,38,19,36,67,53,33,46,51,52,23,63,76,37,64,97,41,77,63,20,61,16,27,64,73,45,21,81,59,23,54,51,71,56,4,51,52,46,49,52,70,68,53,73,44,68,58,65,70,50,48,46,58,50,51,52,52,51,52,49,50,52,51,50,52,52,49,50,50,51,44,67,78,50,67,73,83,60,57,75,58,57,54,50,51,55,49,51,54,51,49,52,56,48,48,54,51,52,29,52,52,47,35,55,52,41,52,63,54,47,73,69,66,55,83,82,72,55,88,85,66,62,80,63,68,43,80,46,73,45,46,51,44,63,61,53,77,78,50,63,50,76,43,80,39,50,58,97,84,42,84,48,30,36,41,38,39,32,73,67,41,68,55,87,87,68,85,60,56,36,40,21,26,30,36,37,35,42,35,35,61,88,77,74,46,71,48,37,38,29,42,17,22,58,38,37,60,70,34,66,72,50,35,63,68,45,47,86,72,24,50,78,39,71,64,44,75,70,36,71,48,79,51,73,61,93,51,43,39,32,40,42,32,28,71,42,62,41,61,45,85,71,92,66,67,78,46,30,22,46,37,34,41,28,36,38,39,39,32,27,69,52,71,98,79,74,85,82,80,75,99,81,81,88,83,81,95,74,90,80,81,88,83,85,86,86,81,86,86,81,86,87,82,84,86,86,83,85,86,80,88,89,83,82,84,88,83,85,88,85,90,83,88,87,87,83,87,84,86,89,83,83,87,79,83,80,80,83,77,77,81,80,80,82,73,81,84,80,80,78,95,85,73,83,79,80,80,83,80,74,86,88,72,91,79,81,93,76,77,93,78,79,96,79,81,86,83,75,82,90,85,76,85,81,80,80,85,79,81,87,79,79,82,84,80,89,78,87,84,82,79,87,83,82,89,133

Foldseek 3Di:
DVVVVVVVVVVCVPDDPCPVVNVVVVVVVVVVVVVVCVVVDPPVVPPDDPDDDFLLPDDPVSLLVQLLVLLVVCVPDPVDPVSLLVSQVNCLSNLHALVNLQVSLVVVPPDPSNVSSVVNSHSYDNVSSVVNNCVVVCDPCNPPVVVVVVVVVVVVVVVVVVVVCVVPPDCPVVPVVVVVVLVVLVVVQVVVFVVLQVVLVVQVVVVPPPPDPPFPDFQDKDKGKDAQQPQVDKDKDFRADPNHTFWMWIKAQDDFDDDDPPTFGFWIWIWTAGPVVRDIAIEIEGWPVLLPDPVSCVVCVVVHHYDYDDAQDWDWDDDPFKIKIKTWPDWDHDDDDDDPRRGTRMTMIIITMGTDPPDDDDDDPDDDDDPDDDDDDDDDDDDDDDDDDDDDDDDDDDDDDDDDDDDDDDDDDDDDDDDDDDDDDDDDDDDDDDPDDDDDDDDDDDDDDDDDDDDDDDDDDDDPDDDDDDDDDDDDDDDDDDDDDDDDDD

Mean predicted aligned error: 23.27 Å

Radius of gyration: 47.44 Å; Cα contacts (8 Å, |Δi|>4): 503; chains: 1; bounding box: 111×93×151 Å

Sequence (490 aa):
MERIRDLRNSARVMLPPFKPALGRVFFLVIGIILGILSVYMDLPLIGLEWRNADPVHLNEGDKDTWVKNAAIVYSQSDRSEAVAQQIKSDLERAGYGPTEIGELAAANQGTDVQAALLAVQNLPAQDVADDERGRIGTGFVANIIFPILCLVIWAVVLILAGVVLSLYPIPIGPWKRKQDAAVAGLSEIQRARKKARDAAKGAAGLEMMDVEADLGEPLGNFMSAYVLGDDLYDDSFAIEPDGGYAGEAGIGILETIGIGDPKKVTAFSIEIFDQVEMQTKTLVLMSEHAYNDPSLRDKLTPRGEPALAKPGGSYWLETRHIKARIGIISMEYGEGAPPPNSFFQNLSLSLTVWLKDKGTEGTSPLSRISDFDMPPAQPMAPPSPYSPPPASPQPFTGNLPPQQPGTPRPLTGNVPPGVPPMQLPPQQRPPMPPPGQQPPPAMPPGGARPLTGNMPPGGQQRPPGQQPPRPLPPSRPPQDDDPFGDTSNM